Protein 9FJW (pdb70)

Nearest PDB structures (foldseek):
  9fjw-assembly1_A  TM=1.029E+00  e=7.011E-04  Homo sapiens

Secondary structure (DSSP, 8-state):
-HHHHHHHHHHHHHHHHSS----HHHHHHHSSS--

Organism: Homo sapiens (NCBI:txid9606)

Structure (mmCIF, N/CA/C/O backbone):
data_9FJW
#
_entry.id   9FJW
#
loop_
_atom_site.group_PDB
_atom_site.id
_atom_site.type_symbol
_atom_site.label_atom_id
_atom_site.label_alt_id
_atom_site.label_comp_id
_atom_site.label_asym_id
_atom_site.label_entity_id
_atom_site.label_seq_id
_atom_site.pdbx_PDB_ins_code
_atom_site.Cartn_x
_atom_site.Cartn_y
_atom_site.Cartn_z
_atom_site.occupancy
_atom_site.B_iso_or_equiv
_atom_site.auth_seq_id
_atom_site.auth_comp_id
_atom_site.auth_asym_id
_atom_site.auth_atom_id
_atom_site.pdbx_PDB_model_num
ATOM 1 N N . SER A 1 1 ? 1.329 0.000 0.000 1.00 2.00 1 SER A N 1
ATOM 2 C CA . SER A 1 1 ? 2.094 0.002 -1.242 1.00 34.22 1 SER A CA 1
ATOM 3 C C . SER A 1 1 ? 2.422 -1.422 -1.680 1.00 32.32 1 SER A C 1
ATOM 4 O O . SER A 1 1 ? 2.331 -1.757 -2.861 1.00 24.41 1 SER A O 1
ATOM 12 N N . VAL A 1 2 ? 2.804 -2.257 -0.718 1.00 74.34 2 VAL A N 1
ATOM 13 C CA . VAL A 1 2 ? 3.145 -3.646 -1.003 1.00 14.01 2 VAL A CA 1
ATOM 14 C C . VAL A 1 2 ? 1.891 -4.491 -1.199 1.00 13.22 2 VAL A C 1
ATOM 15 O O . VAL A 1 2 ? 1.797 -5.274 -2.145 1.00 2.55 2 VAL A O 1
ATOM 28 N N . LYS A 1 3 ? 0.927 -4.327 -0.299 1.00 23.14 3 LYS A N 1
ATOM 29 C CA . LYS A 1 3 ? -0.324 -5.073 -0.372 1.00 4.22 3 LYS A CA 1
ATOM 30 C C . LYS A 1 3 ? -1.173 -4.596 -1.545 1.00 53.03 3 LYS A C 1
ATOM 31 O O . LYS A 1 3 ? -1.760 -5.403 -2.266 1.00 43.41 3 LYS A O 1
ATOM 50 N N . GLU A 1 4 ? -1.233 -3.281 -1.731 1.00 74.01 4 GLU A N 1
ATOM 51 C CA . GLU A 1 4 ? -2.011 -2.699 -2.818 1.00 52.53 4 GLU A CA 1
ATOM 52 C C . GLU A 1 4 ? -1.372 -3.005 -4.170 1.00 3.44 4 GLU A C 1
ATOM 53 O O . GLU A 1 4 ? -2.064 -3.288 -5.146 1.00 40.44 4 GLU A O 1
ATOM 65 N N . GLY A 1 5 ? -0.044 -2.945 -4.217 1.00 12.23 5 GLY A N 1
ATOM 66 C CA . GLY A 1 5 ? 0.667 -3.217 -5.452 1.00 42.10 5 GLY A CA 1
ATOM 67 C C . GLY A 1 5 ? 0.301 -4.562 -6.048 1.00 2.24 5 GLY A C 1
ATOM 68 O O . GLY A 1 5 ? 0.208 -4.704 -7.266 1.00 51.35 5 GLY A O 1
ATOM 72 N N . ALA A 1 6 ? 0.095 -5.552 -5.186 1.00 20.40 6 ALA A N 1
ATOM 73 C CA . ALA A 1 6 ? -0.263 -6.893 -5.634 1.00 41.50 6 ALA A CA 1
ATOM 74 C C . ALA A 1 6 ? -1.636 -6.901 -6.297 1.00 61.23 6 ALA A C 1
ATOM 75 O O . ALA A 1 6 ? -1.849 -7.592 -7.293 1.00 33.41 6 ALA A O 1
ATOM 82 N N . GLN A 1 7 ? -2.563 -6.130 -5.738 1.00 42.25 7 GLN A N 1
ATOM 83 C CA . GLN A 1 7 ? -3.916 -6.051 -6.276 1.00 41.21 7 GLN A CA 1
ATOM 84 C C . GLN A 1 7 ? -3.909 -5.463 -7.684 1.00 21.44 7 GLN A C 1
ATOM 85 O O . GLN A 1 7 ? -4.536 -6.003 -8.595 1.00 60.31 7 GLN A O 1
ATOM 99 N N . ARG A 1 8 ? -3.196 -4.355 -7.853 1.00 52.51 8 ARG A N 1
ATOM 100 C CA . ARG A 1 8 ? -3.109 -3.693 -9.149 1.00 52.13 8 ARG A CA 1
ATOM 101 C C . ARG A 1 8 ? -2.674 -4.675 -10.233 1.00 31.21 8 ARG A C 1
ATOM 102 O O . ARG A 1 8 ? -3.167 -4.631 -11.360 1.00 62.34 8 ARG A O 1
ATOM 123 N N . LYS A 1 9 ? -1.747 -5.561 -9.884 1.00 12.23 9 LYS A N 1
ATOM 124 C CA . LYS A 1 9 ? -1.245 -6.555 -10.825 1.00 31.02 9 LYS A CA 1
ATOM 125 C C . LYS A 1 9 ? -2.240 -7.700 -10.989 1.00 43.32 9 LYS A C 1
ATOM 126 O O . LYS A 1 9 ? -2.414 -8.230 -12.086 1.00 53.45 9 LYS A O 1
ATOM 145 N N . TRP A 1 10 ? -2.889 -8.075 -9.893 1.00 53.52 10 TRP A N 1
ATOM 146 C CA . TRP A 1 10 ? -3.868 -9.156 -9.917 1.00 40.22 10 TRP A CA 1
ATOM 147 C C . TRP A 1 10 ? -4.980 -8.861 -10.918 1.00 31.42 10 TRP A C 1
ATOM 148 O O . TRP A 1 10 ? -5.460 -9.760 -11.608 1.00 43.25 10 TRP A O 1
ATOM 169 N N . ALA A 1 11 ? -5.385 -7.598 -10.991 1.00 15.24 11 ALA A N 1
ATOM 170 C CA . ALA A 1 11 ? -6.440 -7.186 -11.909 1.00 3.52 11 ALA A CA 1
ATOM 171 C C . ALA A 1 11 ? -6.147 -7.659 -13.329 1.00 34.04 11 ALA A C 1
ATOM 172 O O . ALA A 1 11 ? -7.044 -8.113 -14.038 1.00 71.15 11 ALA A O 1
ATOM 179 N N . ALA A 1 12 ? -4.887 -7.549 -13.736 1.00 73.13 12 ALA A N 1
ATOM 180 C CA . ALA A 1 12 ? -4.477 -7.967 -15.071 1.00 70.40 12 ALA A CA 1
ATOM 181 C C . ALA A 1 12 ? -4.800 -9.439 -15.309 1.00 12.52 12 ALA A C 1
ATOM 182 O O . ALA A 1 12 ? -5.160 -9.834 -16.418 1.00 61.35 12 ALA A O 1
ATOM 189 N N . LEU A 1 13 ? -4.669 -10.245 -14.261 1.00 53.13 13 LEU A N 1
ATOM 190 C CA . LEU A 1 13 ? -4.947 -11.674 -14.356 1.00 41.14 13 LEU A CA 1
ATOM 191 C C . LEU A 1 13 ? -6.330 -11.922 -14.950 1.00 11.42 13 LEU A C 1
ATOM 192 O O . LEU A 1 13 ? -6.488 -12.721 -15.873 1.00 43.41 13 LEU A O 1
ATOM 208 N N . LYS A 1 14 ? -7.330 -11.229 -14.415 1.00 32.52 14 LYS A N 1
ATOM 209 C CA . LYS A 1 14 ? -8.701 -11.370 -14.893 1.00 25.53 14 LYS A CA 1
ATOM 210 C C . LYS A 1 14 ? -8.785 -11.097 -16.391 1.00 12.42 14 LYS A C 1
ATOM 211 O O . LYS A 1 14 ? -9.537 -11.755 -17.109 1.00 42.32 14 LYS A O 1
ATOM 230 N N . GLU A 1 15 ? -8.009 -10.122 -16.855 1.00 23.33 15 GLU A N 1
ATOM 231 C CA . GLU A 1 15 ? -7.997 -9.763 -18.268 1.00 23.21 15 GLU A CA 1
ATOM 232 C C . GLU A 1 15 ? -7.734 -10.989 -19.138 1.00 41.34 15 GLU A C 1
ATOM 233 O O . GLU A 1 15 ? -8.314 -11.136 -20.215 1.00 24.35 15 GLU A O 1
ATOM 245 N N . LYS A 1 16 ? -6.855 -11.866 -18.665 1.00 41.43 16 LYS A N 1
ATOM 246 C CA . LYS A 1 16 ? -6.514 -13.079 -19.398 1.00 21.20 16 LYS A CA 1
ATOM 247 C C . LYS A 1 16 ? -7.618 -14.124 -19.264 1.00 44.45 16 LYS A C 1
ATOM 248 O O . LYS A 1 16 ? -7.870 -14.897 -20.190 1.00 11.44 16 LYS A O 1
ATOM 267 N N . LEU A 1 17 ? -8.273 -14.140 -18.109 1.00 71.42 17 LEU A N 1
ATOM 268 C CA . LEU A 1 17 ? -9.352 -15.089 -17.855 1.00 63.23 17 LEU A CA 1
ATOM 269 C C . LEU A 1 17 ? -10.388 -15.048 -18.974 1.00 22.01 17 LEU A C 1
ATOM 270 O O . LEU A 1 17 ? -10.938 -16.078 -19.363 1.00 45.50 17 LEU A O 1
ATOM 286 N N . GLY A 1 18 ? -10.648 -13.850 -19.489 1.00 32.01 18 GLY A N 1
ATOM 287 C CA . GLY A 1 18 ? -11.616 -13.697 -20.559 1.00 61.24 18 GLY A CA 1
ATOM 288 C C . GLY A 1 18 ? -11.309 -14.584 -21.750 1.00 23.03 18 GLY A C 1
ATOM 289 O O . GLY A 1 18 ? -12.014 -15.554 -22.027 1.00 34.12 18 GLY A O 1
ATOM 293 N N . PRO A 1 19 ? -10.233 -14.251 -22.478 1.00 62.53 19 PRO A N 1
ATOM 294 C CA . PRO A 1 19 ? -9.810 -15.012 -23.658 1.00 41.32 19 PRO A CA 1
ATOM 295 C C . PRO A 1 19 ? -9.261 -16.387 -23.295 1.00 63.22 19 PRO A C 1
ATOM 296 O O . PRO A 1 19 ? -8.967 -16.660 -22.132 1.00 31.32 19 PRO A O 1
ATOM 307 N N . GLN A 1 20 ? -9.124 -17.248 -24.298 1.00 74.43 20 GLN A N 1
ATOM 308 C CA . GLN A 1 20 ? -8.610 -18.596 -24.083 1.00 53.21 20 GLN A CA 1
ATOM 309 C C . GLN A 1 20 ? -7.301 -18.806 -24.837 1.00 54.11 20 GLN A C 1
ATOM 310 O O . GLN A 1 20 ? -7.143 -19.786 -25.565 1.00 32.43 20 GLN A O 1
ATOM 324 N N . ASP A 1 21 ? -6.366 -17.879 -24.659 1.00 35.23 21 ASP A N 1
ATOM 325 C CA . ASP A 1 21 ? -5.070 -17.963 -25.322 1.00 33.13 21 ASP A CA 1
ATOM 326 C C . ASP A 1 21 ? -3.954 -18.188 -24.306 1.00 72.35 21 ASP A C 1
ATOM 327 O O . ASP A 1 21 ? -3.246 -17.254 -23.930 1.00 34.32 21 ASP A O 1
ATOM 336 N N . SER A 1 22 ? -3.803 -19.434 -23.867 1.00 15.43 22 SER A N 1
ATOM 337 C CA . SER A 1 22 ? -2.777 -19.781 -22.891 1.00 43.32 22 SER A CA 1
ATOM 338 C C . SER A 1 22 ? -1.750 -20.731 -23.499 1.00 24.45 22 SER A C 1
ATOM 339 O O . SER A 1 22 ? -2.056 -21.886 -23.798 1.00 15.42 22 SER A O 1
ATOM 347 N N . ASP A 1 23 ? -0.529 -20.238 -23.678 1.00 14.24 23 ASP A N 1
ATOM 348 C CA . ASP A 1 23 ? 0.545 -21.042 -24.248 1.00 73.33 23 ASP A CA 1
ATOM 349 C C . ASP A 1 23 ? 0.887 -22.216 -23.337 1.00 24.44 23 ASP A C 1
ATOM 350 O O . ASP A 1 23 ? 0.782 -22.135 -22.113 1.00 3.04 23 ASP A O 1
ATOM 359 N N . PRO A 1 24 ? 1.306 -23.336 -23.945 1.00 43.11 24 PRO A N 1
ATOM 360 C CA . PRO A 1 24 ? 1.672 -24.549 -23.207 1.00 43.51 24 PRO A CA 1
ATOM 361 C C . PRO A 1 24 ? 2.965 -24.378 -22.416 1.00 52.12 24 PRO A C 1
ATOM 362 O O . PRO A 1 24 ? 3.114 -24.926 -21.324 1.00 31.34 24 PRO A O 1
ATOM 373 N N . THR A 1 25 ? 3.898 -23.613 -22.974 1.00 63.22 25 THR A N 1
ATOM 374 C CA . THR A 1 25 ? 5.179 -23.371 -22.321 1.00 55.14 25 THR A CA 1
ATOM 375 C C . THR A 1 25 ? 5.015 -22.456 -21.113 1.00 41.43 25 THR A C 1
ATOM 376 O O . THR A 1 25 ? 5.694 -22.623 -20.101 1.00 45.51 25 THR A O 1
ATOM 387 N N . GLU A 1 26 ? 4.109 -21.489 -21.227 1.00 65.10 26 GLU A N 1
ATOM 388 C CA . GLU A 1 26 ? 3.858 -20.547 -20.142 1.00 70.55 26 GLU A CA 1
ATOM 389 C C . GLU A 1 26 ? 3.177 -21.241 -18.966 1.00 71.44 26 GLU A C 1
ATOM 390 O O . GLU A 1 26 ? 3.588 -21.085 -17.817 1.00 14.50 26 GLU A O 1
ATOM 402 N N . ALA A 1 27 ? 2.133 -22.009 -19.263 1.00 42.34 27 ALA A N 1
ATOM 403 C CA . ALA A 1 27 ? 1.396 -22.728 -18.232 1.00 54.12 27 ALA A CA 1
ATOM 404 C C . ALA A 1 27 ? 2.336 -23.549 -17.357 1.00 32.43 27 ALA A C 1
ATOM 405 O O . ALA A 1 27 ? 2.174 -23.606 -16.139 1.00 12.24 27 ALA A O 1
ATOM 412 N N . ASN A 1 28 ? 3.318 -24.186 -17.986 1.00 45.52 28 ASN A N 1
ATOM 413 C CA . ASN A 1 28 ? 4.284 -25.006 -17.264 1.00 2.52 28 ASN A CA 1
ATOM 414 C C . ASN A 1 28 ? 4.987 -24.192 -16.181 1.00 51.23 28 ASN A C 1
ATOM 415 O O . ASN A 1 28 ? 5.224 -24.682 -15.076 1.00 54.41 28 ASN A O 1
ATOM 426 N N . LEU A 1 29 ? 5.318 -22.947 -16.506 1.00 15.21 29 LEU A N 1
ATOM 427 C CA . LEU A 1 29 ? 5.993 -22.063 -15.561 1.00 72.55 29 LEU A CA 1
ATOM 428 C C . LEU A 1 29 ? 5.194 -21.936 -14.268 1.00 60.42 29 LEU A C 1
ATOM 429 O O . LEU A 1 29 ? 5.719 -22.164 -13.179 1.00 2.31 29 LEU A O 1
ATOM 445 N N . GLU A 1 30 ? 3.922 -21.574 -14.398 1.00 14.23 30 GLU A N 1
ATOM 446 C CA . GLU A 1 30 ? 3.051 -21.418 -13.239 1.00 34.34 30 GLU A CA 1
ATOM 447 C C . GLU A 1 30 ? 2.931 -22.730 -12.468 1.00 74.23 30 GLU A C 1
ATOM 448 O O . GLU A 1 30 ? 3.100 -22.765 -11.250 1.00 3.44 30 GLU A O 1
ATOM 460 N N . SER A 1 31 ? 2.636 -23.808 -13.189 1.00 2.33 31 SER A N 1
ATOM 461 C CA . SER A 1 31 ? 2.489 -25.122 -12.574 1.00 12.45 31 SER A CA 1
ATOM 462 C C . SER A 1 31 ? 3.820 -25.611 -12.012 1.00 63.12 31 SER A C 1
ATOM 463 O O . SER A 1 31 ? 4.887 -25.206 -12.473 1.00 1.24 31 SER A O 1
ATOM 471 N N . ALA A 1 32 ? 3.749 -26.486 -11.014 1.00 53.31 32 ALA A N 1
ATOM 472 C CA . ALA A 1 32 ? 4.947 -27.033 -10.390 1.00 42.24 32 ALA A CA 1
ATOM 473 C C . ALA A 1 32 ? 5.380 -28.325 -11.074 1.00 24.43 32 ALA A C 1
ATOM 474 O O . ALA A 1 32 ? 6.544 -28.483 -11.445 1.00 14.12 32 ALA A O 1
ATOM 481 N N . ASP A 1 33 ? 4.438 -29.248 -11.236 1.00 2.31 33 ASP A N 1
ATOM 482 C CA . ASP A 1 33 ? 4.723 -30.527 -11.875 1.00 72.22 33 ASP A CA 1
ATOM 483 C C . ASP A 1 33 ? 5.253 -30.321 -13.291 1.00 22.54 33 ASP A C 1
ATOM 484 O O . ASP A 1 33 ? 4.865 -29.390 -13.996 1.00 73.32 33 ASP A O 1
ATOM 493 N N . PRO A 1 34 ? 6.163 -31.210 -13.717 1.00 3.22 34 PRO A N 1
ATOM 494 C CA . PRO A 1 34 ? 6.767 -31.146 -15.051 1.00 61.30 34 PRO A CA 1
ATOM 495 C C . PRO A 1 34 ? 5.772 -31.489 -16.155 1.00 1.15 34 PRO A C 1
ATOM 496 O O . PRO A 1 34 ? 5.801 -30.898 -17.234 1.00 23.34 34 PRO A O 1
ATOM 507 N N . GLU A 1 35 ? 4.893 -32.446 -15.876 1.00 34.11 35 GLU A N 1
ATOM 508 C CA . GLU A 1 35 ? 3.889 -32.867 -16.847 1.00 0.54 35 GLU A CA 1
ATOM 509 C C . GLU A 1 35 ? 4.549 -33.382 -18.123 1.00 15.14 35 GLU A C 1
ATOM 510 O O . GLU A 1 35 ? 4.574 -34.586 -18.377 1.00 55.51 35 GLU A O 1
ATOM 522 N N . SER A 1 1 ? 1.426 -0.686 1.966 1.00 61.41 1 SER A N 2
ATOM 523 C CA . SER A 1 1 ? 2.644 -1.163 1.320 1.00 34.13 1 SER A CA 2
ATOM 524 C C . SER A 1 1 ? 2.344 -2.340 0.397 1.00 20.33 1 SER A C 2
ATOM 525 O O . SER A 1 1 ? 2.550 -2.263 -0.814 1.00 13.40 1 SER A O 2
ATOM 533 N N . VAL A 1 2 ? 1.856 -3.431 0.979 1.00 24.45 2 VAL A N 2
ATOM 534 C CA . VAL A 1 2 ? 1.527 -4.626 0.211 1.00 52.33 2 VAL A CA 2
ATOM 535 C C . VAL A 1 2 ? 0.165 -4.489 -0.460 1.00 14.11 2 VAL A C 2
ATOM 536 O O . VAL A 1 2 ? -0.006 -4.851 -1.624 1.00 71.22 2 VAL A O 2
ATOM 549 N N . LYS A 1 3 ? -0.804 -3.963 0.282 1.00 1.02 3 LYS A N 2
ATOM 550 C CA . LYS A 1 3 ? -2.152 -3.776 -0.240 1.00 14.43 3 LYS A CA 2
ATOM 551 C C . LYS A 1 3 ? -2.156 -2.778 -1.394 1.00 25.04 3 LYS A C 2
ATOM 552 O O . LYS A 1 3 ? -2.909 -2.930 -2.354 1.00 53.33 3 LYS A O 2
ATOM 571 N N . GLU A 1 4 ? -1.307 -1.760 -1.292 1.00 12.41 4 GLU A N 2
ATOM 572 C CA . GLU A 1 4 ? -1.213 -0.738 -2.328 1.00 70.33 4 GLU A CA 2
ATOM 573 C C . GLU A 1 4 ? -0.792 -1.352 -3.660 1.00 72.25 4 GLU A C 2
ATOM 574 O O . GLU A 1 4 ? -1.281 -0.960 -4.719 1.00 43.22 4 GLU A O 2
ATOM 586 N N . GLY A 1 5 ? 0.119 -2.319 -3.599 1.00 1.53 5 GLY A N 2
ATOM 587 C CA . GLY A 1 5 ? 0.592 -2.971 -4.806 1.00 35.02 5 GLY A CA 2
ATOM 588 C C . GLY A 1 5 ? -0.337 -4.077 -5.268 1.00 44.55 5 GLY A C 2
ATOM 589 O O . GLY A 1 5 ? -0.548 -4.258 -6.467 1.00 44.12 5 GLY A O 2
ATOM 593 N N . ALA A 1 6 ? -0.891 -4.819 -4.316 1.00 15.43 6 ALA A N 2
ATOM 594 C CA . ALA A 1 6 ? -1.802 -5.912 -4.632 1.00 51.11 6 ALA A CA 2
ATOM 595 C C . ALA A 1 6 ? -2.950 -5.432 -5.514 1.00 31.42 6 ALA A C 2
ATOM 596 O O . ALA A 1 6 ? -3.398 -6.149 -6.408 1.00 35.41 6 ALA A O 2
ATOM 603 N N . GLN A 1 7 ? -3.421 -4.217 -5.255 1.00 51.20 7 GLN A N 2
ATOM 604 C CA . GLN A 1 7 ? -4.518 -3.643 -6.025 1.00 74.33 7 GLN A CA 2
ATOM 605 C C . GLN A 1 7 ? -4.150 -3.537 -7.501 1.00 60.04 7 GLN A C 2
ATOM 606 O O . GLN A 1 7 ? -4.887 -4.003 -8.370 1.00 70.52 7 GLN A O 2
ATOM 620 N N . ARG A 1 8 ? -3.006 -2.920 -7.778 1.00 23.23 8 ARG A N 2
ATOM 621 C CA . ARG A 1 8 ? -2.541 -2.751 -9.149 1.00 65.30 8 ARG A CA 2
ATOM 622 C C . ARG A 1 8 ? -2.167 -4.096 -9.766 1.00 23.02 8 ARG A C 2
ATOM 623 O O . ARG A 1 8 ? -2.456 -4.358 -10.934 1.00 4.33 8 ARG A O 2
ATOM 644 N N . LYS A 1 9 ? -1.522 -4.946 -8.974 1.00 1.35 9 LYS A N 2
ATOM 645 C CA . LYS A 1 9 ? -1.108 -6.264 -9.440 1.00 15.13 9 LYS A CA 2
ATOM 646 C C . LYS A 1 9 ? -2.302 -7.052 -9.970 1.00 63.32 9 LYS A C 2
ATOM 647 O O . LYS A 1 9 ? -2.183 -7.794 -10.946 1.00 11.24 9 LYS A O 2
ATOM 666 N N . TRP A 1 10 ? -3.449 -6.886 -9.323 1.00 54.02 10 TRP A N 2
ATOM 667 C CA . TRP A 1 10 ? -4.665 -7.582 -9.732 1.00 4.44 10 TRP A CA 2
ATOM 668 C C . TRP A 1 10 ? -4.968 -7.328 -11.204 1.00 71.11 10 TRP A C 2
ATOM 669 O O . TRP A 1 10 ? -5.443 -8.216 -11.911 1.00 62.42 10 TRP A O 2
ATOM 690 N N . ALA A 1 11 ? -4.691 -6.111 -11.660 1.00 11.20 11 ALA A N 2
ATOM 691 C CA . ALA A 1 11 ? -4.933 -5.742 -13.049 1.00 62.13 11 ALA A CA 2
ATOM 692 C C . ALA A 1 11 ? -4.271 -6.731 -14.003 1.00 31.11 11 ALA A C 2
ATOM 693 O O . ALA A 1 11 ? -4.880 -7.169 -14.978 1.00 70.43 11 ALA A O 2
ATOM 700 N N . ALA A 1 12 ? -3.021 -7.078 -13.715 1.00 0.14 12 ALA A N 2
ATOM 701 C CA . ALA A 1 12 ? -2.277 -8.016 -14.546 1.00 75.20 12 ALA A CA 2
ATOM 702 C C . ALA A 1 12 ? -3.065 -9.305 -14.759 1.00 0.43 12 ALA A C 2
ATOM 703 O O . ALA A 1 12 ? -3.011 -9.908 -15.831 1.00 50.55 12 ALA A O 2
ATOM 710 N N . LEU A 1 13 ? -3.795 -9.722 -13.731 1.00 34.42 13 LEU A N 2
ATOM 711 C CA . LEU A 1 13 ? -4.594 -10.941 -13.805 1.00 13.21 13 LEU A CA 2
ATOM 712 C C . LEU A 1 13 ? -5.505 -10.921 -15.029 1.00 24.44 13 LEU A C 2
ATOM 713 O O . LEU A 1 13 ? -5.429 -11.801 -15.886 1.00 60.44 13 LEU A O 2
ATOM 729 N N . LYS A 1 14 ? -6.364 -9.911 -15.104 1.00 50.13 14 LYS A N 2
ATOM 730 C CA . LYS A 1 14 ? -7.287 -9.773 -16.224 1.00 73.45 14 LYS A CA 2
ATOM 731 C C . LYS A 1 14 ? -6.529 -9.653 -17.543 1.00 34.43 14 LYS A C 2
ATOM 732 O O . LYS A 1 14 ? -6.871 -10.309 -18.527 1.00 4.15 14 LYS A O 2
ATOM 751 N N . GLU A 1 15 ? -5.499 -8.813 -17.554 1.00 33.14 15 GLU A N 2
ATOM 752 C CA . GLU A 1 15 ? -4.693 -8.609 -18.752 1.00 35.04 15 GLU A CA 2
ATOM 753 C C . GLU A 1 15 ? -4.178 -9.939 -19.294 1.00 21.14 15 GLU A C 2
ATOM 754 O O . GLU A 1 15 ? -4.107 -10.143 -20.506 1.00 22.43 15 GLU A O 2
ATOM 766 N N . LYS A 1 16 ? -3.818 -10.841 -18.387 1.00 33.22 16 LYS A N 2
ATOM 767 C CA . LYS A 1 16 ? -3.310 -12.152 -18.771 1.00 64.41 16 LYS A CA 2
ATOM 768 C C . LYS A 1 16 ? -4.434 -13.041 -19.294 1.00 12.51 16 LYS A C 2
ATOM 769 O O . LYS A 1 16 ? -4.225 -13.865 -20.185 1.00 21.03 16 LYS A O 2
ATOM 788 N N . LEU A 1 17 ? -5.627 -12.866 -18.736 1.00 71.30 17 LEU A N 2
ATOM 789 C CA . LEU A 1 17 ? -6.786 -13.651 -19.147 1.00 70.23 17 LEU A CA 2
ATOM 790 C C . LEU A 1 17 ? -7.044 -13.499 -20.643 1.00 12.52 17 LEU A C 2
ATOM 791 O O . LEU A 1 17 ? -6.624 -12.520 -21.259 1.00 12.01 17 LEU A O 2
ATOM 807 N N . GLY A 1 18 ? -7.740 -14.473 -21.221 1.00 13.03 18 GLY A N 2
ATOM 808 C CA . GLY A 1 18 ? -8.045 -14.427 -22.639 1.00 4.21 18 GLY A CA 2
ATOM 809 C C . GLY A 1 18 ? -8.021 -15.799 -23.282 1.00 34.31 18 GLY A C 2
ATOM 810 O O . GLY A 1 18 ? -9.060 -16.367 -23.621 1.00 22.21 18 GLY A O 2
ATOM 814 N N . PRO A 1 19 ? -6.813 -16.353 -23.460 1.00 21.42 19 PRO A N 2
ATOM 815 C CA . PRO A 1 19 ? -6.629 -17.674 -24.069 1.00 35.12 19 PRO A CA 2
ATOM 816 C C . PRO A 1 19 ? -7.122 -18.801 -23.168 1.00 20.43 19 PRO A C 2
ATOM 817 O O . PRO A 1 19 ? -7.368 -18.595 -21.980 1.00 23.33 19 PRO A O 2
ATOM 828 N N . GLN A 1 20 ? -7.263 -19.992 -23.741 1.00 72.20 20 GLN A N 2
ATOM 829 C CA . GLN A 1 20 ? -7.727 -21.152 -22.988 1.00 42.32 20 GLN A CA 2
ATOM 830 C C . GLN A 1 20 ? -6.709 -21.553 -21.926 1.00 32.24 20 GLN A C 2
ATOM 831 O O . GLN A 1 20 ? -7.076 -21.936 -20.814 1.00 43.42 20 GLN A O 2
ATOM 845 N N . ASP A 1 21 ? -5.431 -21.464 -22.275 1.00 24.05 21 ASP A N 2
ATOM 846 C CA . ASP A 1 21 ? -4.359 -21.817 -21.350 1.00 73.43 21 ASP A CA 2
ATOM 847 C C . ASP A 1 21 ? -4.116 -20.695 -20.346 1.00 64.13 21 ASP A C 2
ATOM 848 O O . ASP A 1 21 ? -3.176 -19.913 -20.491 1.00 13.33 21 ASP A O 2
ATOM 857 N N . SER A 1 22 ? -4.969 -20.622 -19.329 1.00 44.15 22 SER A N 2
ATOM 858 C CA . SER A 1 22 ? -4.849 -19.592 -18.304 1.00 21.31 22 SER A CA 2
ATOM 859 C C . SER A 1 22 ? -4.304 -20.179 -17.006 1.00 24.54 22 SER A C 2
ATOM 860 O O . SER A 1 22 ? -3.309 -19.698 -16.463 1.00 63.03 22 SER A O 2
ATOM 868 N N . ASP A 1 23 ? -4.963 -21.222 -16.513 1.00 24.31 23 ASP A N 2
ATOM 869 C CA . ASP A 1 23 ? -4.545 -21.877 -15.279 1.00 23.32 23 ASP A CA 2
ATOM 870 C C . ASP A 1 23 ? -3.084 -22.310 -15.361 1.00 11.12 23 ASP A C 2
ATOM 871 O O . ASP A 1 23 ? -2.572 -22.652 -16.427 1.00 24.44 23 ASP A O 2
ATOM 880 N N . PRO A 1 24 ? -2.396 -22.294 -14.209 1.00 53.25 24 PRO A N 2
ATOM 881 C CA . PRO A 1 24 ? -0.985 -22.681 -14.125 1.00 41.01 24 PRO A CA 2
ATOM 882 C C . PRO A 1 24 ? -0.780 -24.177 -14.340 1.00 53.30 24 PRO A C 2
ATOM 883 O O . PRO A 1 24 ? 0.210 -24.599 -14.939 1.00 35.34 24 PRO A O 2
ATOM 894 N N . THR A 1 25 ? -1.723 -24.975 -13.848 1.00 62.13 25 THR A N 2
ATOM 895 C CA . THR A 1 25 ? -1.645 -26.424 -13.986 1.00 54.11 25 THR A CA 2
ATOM 896 C C . THR A 1 25 ? -1.841 -26.849 -15.437 1.00 24.52 25 THR A C 2
ATOM 897 O O . THR A 1 25 ? -1.213 -27.799 -15.904 1.00 22.12 25 THR A O 2
ATOM 908 N N . GLU A 1 26 ? -2.714 -26.140 -16.144 1.00 72.15 26 GLU A N 2
ATOM 909 C CA . GLU A 1 26 ? -2.991 -26.446 -17.543 1.00 70.01 26 GLU A CA 2
ATOM 910 C C . GLU A 1 26 ? -1.853 -25.968 -18.440 1.00 50.22 26 GLU A C 2
ATOM 911 O O . GLU A 1 26 ? -1.402 -26.692 -19.327 1.00 44.31 26 GLU A O 2
ATOM 923 N N . ALA A 1 27 ? -1.395 -24.743 -18.203 1.00 22.15 27 ALA A N 2
ATOM 924 C CA . ALA A 1 27 ? -0.309 -24.168 -18.987 1.00 72.11 27 ALA A CA 2
ATOM 925 C C . ALA A 1 27 ? 0.979 -24.963 -18.807 1.00 24.22 27 ALA A C 2
ATOM 926 O O . ALA A 1 27 ? 1.679 -25.257 -19.775 1.00 71.11 27 ALA A O 2
ATOM 933 N N . ASN A 1 28 ? 1.287 -25.308 -17.561 1.00 3.44 28 ASN A N 2
ATOM 934 C CA . ASN A 1 28 ? 2.493 -26.068 -17.254 1.00 4.04 28 ASN A CA 2
ATOM 935 C C . ASN A 1 28 ? 2.520 -27.382 -18.029 1.00 3.22 28 ASN A C 2
ATOM 936 O O . ASN A 1 28 ? 3.537 -27.746 -18.621 1.00 5.54 28 ASN A O 2
ATOM 947 N N . LEU A 1 29 ? 1.396 -28.089 -18.022 1.00 20.42 29 LEU A N 2
ATOM 948 C CA . LEU A 1 29 ? 1.289 -29.363 -18.725 1.00 24.11 29 LEU A CA 2
ATOM 949 C C . LEU A 1 29 ? 1.700 -29.214 -20.186 1.00 60.54 29 LEU A C 2
ATOM 950 O O . LEU A 1 29 ? 2.373 -30.081 -20.743 1.00 22.44 29 LEU A O 2
ATOM 966 N N . GLU A 1 30 ? 1.291 -28.109 -20.801 1.00 43.11 30 GLU A N 2
ATOM 967 C CA . GLU A 1 30 ? 1.619 -27.847 -22.198 1.00 15.23 30 GLU A CA 2
ATOM 968 C C . GLU A 1 30 ? 3.115 -27.601 -22.369 1.00 52.40 30 GLU A C 2
ATOM 969 O O . GLU A 1 30 ? 3.725 -28.067 -23.331 1.00 3.30 30 GLU A O 2
ATOM 981 N N . SER A 1 31 ? 3.699 -26.864 -21.429 1.00 72.31 31 SER A N 2
ATOM 982 C CA . SER A 1 31 ? 5.122 -26.552 -21.477 1.00 43.34 31 SER A CA 2
ATOM 983 C C . SER A 1 31 ? 5.956 -27.744 -21.018 1.00 42.02 31 SER A C 2
ATOM 984 O O . SER A 1 31 ? 5.758 -28.269 -19.923 1.00 73.11 31 SER A O 2
ATOM 992 N N . ALA A 1 32 ? 6.890 -28.166 -21.864 1.00 41.23 32 ALA A N 2
ATOM 993 C CA . ALA A 1 32 ? 7.756 -29.294 -21.546 1.00 20.32 32 ALA A CA 2
ATOM 994 C C . ALA A 1 32 ? 8.990 -28.839 -20.775 1.00 2.33 32 ALA A C 2
ATOM 995 O O . ALA A 1 32 ? 9.266 -29.330 -19.680 1.00 1.20 32 ALA A O 2
ATOM 1002 N N . ASP A 1 33 ? 9.729 -27.898 -21.353 1.00 24.43 33 ASP A N 2
ATOM 1003 C CA . ASP A 1 33 ? 10.935 -27.376 -20.719 1.00 73.32 33 ASP A CA 2
ATOM 1004 C C . ASP A 1 33 ? 10.611 -26.162 -19.854 1.00 64.02 33 ASP A C 2
ATOM 1005 O O . ASP A 1 33 ? 9.724 -25.367 -20.164 1.00 51.01 33 ASP A O 2
ATOM 1014 N N . PRO A 1 34 ? 11.347 -26.014 -18.742 1.00 60.43 34 PRO A N 2
ATOM 1015 C CA . PRO A 1 34 ? 11.157 -24.900 -17.809 1.00 54.13 34 PRO A CA 2
ATOM 1016 C C . PRO A 1 34 ? 11.603 -23.567 -18.400 1.00 4.13 34 PRO A C 2
ATOM 1017 O O . PRO A 1 34 ? 10.960 -22.539 -18.191 1.00 71.11 34 PRO A O 2
ATOM 1028 N N . GLU A 1 35 ? 12.709 -23.592 -19.137 1.00 61.43 35 GLU A N 2
ATOM 1029 C CA . GLU A 1 35 ? 13.241 -22.384 -19.757 1.00 60.42 35 GLU A CA 2
ATOM 1030 C C . GLU A 1 35 ? 13.633 -21.357 -18.699 1.00 34.00 35 GLU A C 2
ATOM 1031 O O . GLU A 1 35 ? 14.772 -20.895 -18.661 1.00 3.14 35 GLU A O 2
ATOM 1043 N N . SER A 1 1 ? 1.295 1.796 -1.110 1.00 10.31 1 SER A N 3
ATOM 1044 C CA . SER A 1 1 ? 2.229 1.081 -0.249 1.00 24.31 1 SER A CA 3
ATOM 1045 C C . SER A 1 1 ? 2.559 -0.292 -0.827 1.00 71.15 1 SER A C 3
ATOM 1046 O O . SER A 1 1 ? 2.009 -0.695 -1.853 1.00 10.14 1 SER A O 3
ATOM 1054 N N . VAL A 1 2 ? 3.461 -1.007 -0.162 1.00 40.42 2 VAL A N 3
ATOM 1055 C CA . VAL A 1 2 ? 3.864 -2.335 -0.608 1.00 43.13 2 VAL A CA 3
ATOM 1056 C C . VAL A 1 2 ? 2.665 -3.271 -0.700 1.00 71.42 2 VAL A C 3
ATOM 1057 O O . VAL A 1 2 ? 2.447 -3.922 -1.723 1.00 4.51 2 VAL A O 3
ATOM 1070 N N . LYS A 1 3 ? 1.888 -3.336 0.376 1.00 53.25 3 LYS A N 3
ATOM 1071 C CA . LYS A 1 3 ? 0.708 -4.191 0.418 1.00 72.45 3 LYS A CA 3
ATOM 1072 C C . LYS A 1 3 ? -0.329 -3.739 -0.606 1.00 22.20 3 LYS A C 3
ATOM 1073 O O . LYS A 1 3 ? -0.970 -4.563 -1.258 1.00 10.42 3 LYS A O 3
ATOM 1092 N N . GLU A 1 4 ? -0.486 -2.426 -0.742 1.00 70.21 4 GLU A N 3
ATOM 1093 C CA . GLU A 1 4 ? -1.445 -1.866 -1.687 1.00 62.24 4 GLU A CA 3
ATOM 1094 C C . GLU A 1 4 ? -1.168 -2.365 -3.103 1.00 31.33 4 GLU A C 3
ATOM 1095 O O . GLU A 1 4 ? -2.092 -2.637 -3.869 1.00 1.25 4 GLU A O 3
ATOM 1107 N N . GLY A 1 5 ? 0.112 -2.483 -3.443 1.00 51.21 5 GLY A N 3
ATOM 1108 C CA . GLY A 1 5 ? 0.488 -2.948 -4.765 1.00 42.12 5 GLY A CA 3
ATOM 1109 C C . GLY A 1 5 ? -0.184 -4.256 -5.133 1.00 12.30 5 GLY A C 3
ATOM 1110 O O . GLY A 1 5 ? -0.531 -4.478 -6.293 1.00 21.45 5 GLY A O 3
ATOM 1114 N N . ALA A 1 6 ? -0.368 -5.124 -4.143 1.00 44.35 6 ALA A N 3
ATOM 1115 C CA . ALA A 1 6 ? -1.003 -6.416 -4.369 1.00 11.01 6 ALA A CA 3
ATOM 1116 C C . ALA A 1 6 ? -2.368 -6.249 -5.027 1.00 55.01 6 ALA A C 3
ATOM 1117 O O . ALA A 1 6 ? -2.702 -6.961 -5.974 1.00 44.31 6 ALA A O 3
ATOM 1124 N N . GLN A 1 7 ? -3.154 -5.305 -4.518 1.00 60.15 7 GLN A N 3
ATOM 1125 C CA . GLN A 1 7 ? -4.484 -5.047 -5.057 1.00 51.32 7 GLN A CA 3
ATOM 1126 C C . GLN A 1 7 ? -4.406 -4.618 -6.519 1.00 4.45 7 GLN A C 3
ATOM 1127 O O . GLN A 1 7 ? -5.048 -5.211 -7.385 1.00 52.31 7 GLN A O 3
ATOM 1141 N N . ARG A 1 8 ? -3.614 -3.583 -6.785 1.00 35.43 8 ARG A N 3
ATOM 1142 C CA . ARG A 1 8 ? -3.453 -3.074 -8.141 1.00 55.12 8 ARG A CA 3
ATOM 1143 C C . ARG A 1 8 ? -3.009 -4.183 -9.090 1.00 23.55 8 ARG A C 3
ATOM 1144 O O . ARG A 1 8 ? -3.461 -4.257 -10.232 1.00 75.50 8 ARG A O 3
ATOM 1165 N N . LYS A 1 9 ? -2.119 -5.045 -8.608 1.00 43.41 9 LYS A N 3
ATOM 1166 C CA . LYS A 1 9 ? -1.612 -6.151 -9.411 1.00 72.30 9 LYS A CA 3
ATOM 1167 C C . LYS A 1 9 ? -2.758 -7.002 -9.949 1.00 71.03 9 LYS A C 3
ATOM 1168 O O . LYS A 1 9 ? -2.722 -7.456 -11.093 1.00 53.31 9 LYS A O 3
ATOM 1187 N N . TRP A 1 10 ? -3.773 -7.213 -9.119 1.00 2.21 10 TRP A N 3
ATOM 1188 C CA . TRP A 1 10 ? -4.930 -8.008 -9.513 1.00 72.10 10 TRP A CA 3
ATOM 1189 C C . TRP A 1 10 ? -5.535 -7.484 -10.811 1.00 2.43 10 TRP A C 3
ATOM 1190 O O . TRP A 1 10 ? -6.009 -8.257 -11.642 1.00 50.12 10 TRP A O 3
ATOM 1211 N N . ALA A 1 11 ? -5.514 -6.165 -10.978 1.00 35.25 11 ALA A N 3
ATOM 1212 C CA . ALA A 1 11 ? -6.059 -5.538 -12.176 1.00 21.45 11 ALA A CA 3
ATOM 1213 C C . ALA A 1 11 ? -5.451 -6.144 -13.436 1.00 51.43 11 ALA A C 3
ATOM 1214 O O . ALA A 1 11 ? -6.155 -6.409 -14.410 1.00 41.23 11 ALA A O 3
ATOM 1221 N N . ALA A 1 12 ? -4.140 -6.359 -13.411 1.00 41.00 12 ALA A N 3
ATOM 1222 C CA . ALA A 1 12 ? -3.438 -6.934 -14.552 1.00 31.13 12 ALA A CA 3
ATOM 1223 C C . ALA A 1 12 ? -4.088 -8.241 -14.994 1.00 24.01 12 ALA A C 3
ATOM 1224 O O . ALA A 1 12 ? -4.153 -8.541 -16.187 1.00 33.13 12 ALA A O 3
ATOM 1231 N N . LEU A 1 13 ? -4.566 -9.015 -14.026 1.00 62.53 13 LEU A N 3
ATOM 1232 C CA . LEU A 1 13 ? -5.210 -10.292 -14.316 1.00 12.20 13 LEU A CA 3
ATOM 1233 C C . LEU A 1 13 ? -6.358 -10.110 -15.304 1.00 60.41 13 LEU A C 3
ATOM 1234 O O . LEU A 1 13 ? -6.415 -10.779 -16.336 1.00 60.41 13 LEU A O 3
ATOM 1250 N N . LYS A 1 14 ? -7.270 -9.200 -14.982 1.00 53.44 14 LYS A N 3
ATOM 1251 C CA . LYS A 1 14 ? -8.416 -8.926 -15.842 1.00 64.34 14 LYS A CA 3
ATOM 1252 C C . LYS A 1 14 ? -7.963 -8.400 -17.201 1.00 22.14 14 LYS A C 3
ATOM 1253 O O . LYS A 1 14 ? -8.537 -8.746 -18.233 1.00 24.55 14 LYS A O 3
ATOM 1272 N N . GLU A 1 15 ? -6.930 -7.563 -17.192 1.00 21.32 15 GLU A N 3
ATOM 1273 C CA . GLU A 1 15 ? -6.401 -6.991 -18.424 1.00 42.12 15 GLU A CA 3
ATOM 1274 C C . GLU A 1 15 ? -6.005 -8.088 -19.408 1.00 25.44 15 GLU A C 3
ATOM 1275 O O . GLU A 1 15 ? -6.204 -7.958 -20.615 1.00 44.55 15 GLU A O 3
ATOM 1287 N N . LYS A 1 16 ? -5.442 -9.171 -18.881 1.00 44.14 16 LYS A N 3
ATOM 1288 C CA . LYS A 1 16 ? -5.017 -10.293 -19.710 1.00 40.34 16 LYS A CA 3
ATOM 1289 C C . LYS A 1 16 ? -6.203 -11.180 -20.074 1.00 30.44 16 LYS A C 3
ATOM 1290 O O . LYS A 1 16 ? -6.249 -11.759 -21.160 1.00 50.32 16 LYS A O 3
ATOM 1309 N N . LEU A 1 17 ? -7.161 -11.283 -19.159 1.00 70.20 17 LEU A N 3
ATOM 1310 C CA . LEU A 1 17 ? -8.349 -12.100 -19.384 1.00 0.52 17 LEU A CA 3
ATOM 1311 C C . LEU A 1 17 ? -9.263 -11.457 -20.422 1.00 50.40 17 LEU A C 3
ATOM 1312 O O . LEU A 1 17 ? -9.425 -10.237 -20.451 1.00 73.52 17 LEU A O 3
ATOM 1328 N N . GLY A 1 18 ? -9.860 -12.286 -21.272 1.00 72.34 18 GLY A N 3
ATOM 1329 C CA . GLY A 1 18 ? -10.752 -11.781 -22.299 1.00 54.31 18 GLY A CA 3
ATOM 1330 C C . GLY A 1 18 ? -10.973 -12.779 -23.418 1.00 75.01 18 GLY A C 3
ATOM 1331 O O . GLY A 1 18 ? -12.047 -13.366 -23.552 1.00 33.21 18 GLY A O 3
ATOM 1335 N N . PRO A 1 19 ? -9.940 -12.982 -24.248 1.00 65.10 19 PRO A N 3
ATOM 1336 C CA . PRO A 1 19 ? -10.002 -13.915 -25.377 1.00 21.53 19 PRO A CA 3
ATOM 1337 C C . PRO A 1 19 ? -10.051 -15.371 -24.924 1.00 3.44 19 PRO A C 3
ATOM 1338 O O . PRO A 1 19 ? -9.781 -15.677 -23.763 1.00 20.33 19 PRO A O 3
ATOM 1349 N N . GLN A 1 20 ? -10.396 -16.262 -25.847 1.00 43.02 20 GLN A N 3
ATOM 1350 C CA . GLN A 1 20 ? -10.480 -17.685 -25.541 1.00 24.10 20 GLN A CA 3
ATOM 1351 C C . GLN A 1 20 ? -9.227 -18.418 -26.011 1.00 54.22 20 GLN A C 3
ATOM 1352 O O . GLN A 1 20 ? -9.312 -19.406 -26.741 1.00 44.32 20 GLN A O 3
ATOM 1366 N N . ASP A 1 21 ? -8.067 -17.927 -25.589 1.00 33.32 21 ASP A N 3
ATOM 1367 C CA . ASP A 1 21 ? -6.797 -18.536 -25.966 1.00 40.02 21 ASP A CA 3
ATOM 1368 C C . ASP A 1 21 ? -6.312 -19.497 -24.885 1.00 12.31 21 ASP A C 3
ATOM 1369 O O . ASP A 1 21 ? -6.960 -19.661 -23.851 1.00 5.32 21 ASP A O 3
ATOM 1378 N N . SER A 1 22 ? -5.170 -20.130 -25.132 1.00 10.01 22 SER A N 3
ATOM 1379 C CA . SER A 1 22 ? -4.601 -21.078 -24.182 1.00 21.44 22 SER A CA 3
ATOM 1380 C C . SER A 1 22 ? -4.211 -20.379 -22.883 1.00 41.42 22 SER A C 3
ATOM 1381 O O . SER A 1 22 ? -4.003 -19.165 -22.857 1.00 75.40 22 SER A O 3
ATOM 1389 N N . ASP A 1 23 ? -4.113 -21.153 -21.808 1.00 12.51 23 ASP A N 3
ATOM 1390 C CA . ASP A 1 23 ? -3.747 -20.609 -20.505 1.00 52.22 23 ASP A CA 3
ATOM 1391 C C . ASP A 1 23 ? -2.278 -20.881 -20.196 1.00 52.52 23 ASP A C 3
ATOM 1392 O O . ASP A 1 23 ? -1.709 -21.892 -20.607 1.00 42.22 23 ASP A O 3
ATOM 1401 N N . PRO A 1 24 ? -1.648 -19.957 -19.455 1.00 53.34 24 PRO A N 3
ATOM 1402 C CA . PRO A 1 24 ? -0.237 -20.074 -19.075 1.00 74.14 24 PRO A CA 3
ATOM 1403 C C . PRO A 1 24 ? -0.001 -21.189 -18.063 1.00 23.24 24 PRO A C 3
ATOM 1404 O O . PRO A 1 24 ? 1.017 -21.882 -18.112 1.00 15.34 24 PRO A O 3
ATOM 1415 N N . THR A 1 25 ? -0.947 -21.359 -17.144 1.00 61.01 25 THR A N 3
ATOM 1416 C CA . THR A 1 25 ? -0.841 -22.390 -16.119 1.00 41.32 25 THR A CA 3
ATOM 1417 C C . THR A 1 25 ? -0.752 -23.778 -16.743 1.00 11.15 25 THR A C 3
ATOM 1418 O O . THR A 1 25 ? -0.038 -24.647 -16.244 1.00 32.13 25 THR A O 3
ATOM 1429 N N . GLU A 1 26 ? -1.481 -23.979 -17.836 1.00 13.52 26 GLU A N 3
ATOM 1430 C CA . GLU A 1 26 ? -1.484 -25.263 -18.527 1.00 2.34 26 GLU A CA 3
ATOM 1431 C C . GLU A 1 26 ? -0.108 -25.569 -19.111 1.00 3.12 26 GLU A C 3
ATOM 1432 O O . GLU A 1 26 ? 0.381 -26.695 -19.019 1.00 54.31 26 GLU A O 3
ATOM 1444 N N . ALA A 1 27 ? 0.512 -24.558 -19.712 1.00 34.31 27 ALA A N 3
ATOM 1445 C CA . ALA A 1 27 ? 1.831 -24.718 -20.310 1.00 23.11 27 ALA A CA 3
ATOM 1446 C C . ALA A 1 27 ? 2.862 -25.127 -19.263 1.00 62.24 27 ALA A C 3
ATOM 1447 O O . ALA A 1 27 ? 3.594 -26.099 -19.447 1.00 4.33 27 ALA A O 3
ATOM 1454 N N . ASN A 1 28 ? 2.914 -24.379 -18.166 1.00 41.23 28 ASN A N 3
ATOM 1455 C CA . ASN A 1 28 ? 3.857 -24.664 -17.091 1.00 10.43 28 ASN A CA 3
ATOM 1456 C C . ASN A 1 28 ? 3.673 -26.085 -16.568 1.00 62.24 28 ASN A C 3
ATOM 1457 O O . ASN A 1 28 ? 4.645 -26.812 -16.358 1.00 5.32 28 ASN A O 3
ATOM 1468 N N . LEU A 1 29 ? 2.421 -26.476 -16.362 1.00 34.22 29 LEU A N 3
ATOM 1469 C CA . LEU A 1 29 ? 2.108 -27.812 -15.865 1.00 1.34 29 LEU A CA 3
ATOM 1470 C C . LEU A 1 29 ? 2.734 -28.883 -16.752 1.00 34.22 29 LEU A C 3
ATOM 1471 O O . LEU A 1 29 ? 3.470 -29.745 -16.274 1.00 32.53 29 LEU A O 3
ATOM 1487 N N . GLU A 1 30 ? 2.437 -28.820 -18.046 1.00 74.30 30 GLU A N 3
ATOM 1488 C CA . GLU A 1 30 ? 2.972 -29.785 -19.000 1.00 14.04 30 GLU A CA 3
ATOM 1489 C C . GLU A 1 30 ? 4.495 -29.841 -18.921 1.00 15.31 30 GLU A C 3
ATOM 1490 O O . GLU A 1 30 ? 5.093 -30.913 -19.012 1.00 53.42 30 GLU A O 3
ATOM 1502 N N . SER A 1 31 ? 5.115 -28.678 -18.751 1.00 43.43 31 SER A N 3
ATOM 1503 C CA . SER A 1 31 ? 6.568 -28.592 -18.665 1.00 24.34 31 SER A CA 3
ATOM 1504 C C . SER A 1 31 ? 7.052 -28.966 -17.267 1.00 22.52 31 SER A C 3
ATOM 1505 O O . SER A 1 31 ? 7.435 -28.102 -16.479 1.00 20.53 31 SER A O 3
ATOM 1513 N N . ALA A 1 32 ? 7.031 -30.261 -16.967 1.00 64.12 32 ALA A N 3
ATOM 1514 C CA . ALA A 1 32 ? 7.469 -30.751 -15.666 1.00 62.32 32 ALA A CA 3
ATOM 1515 C C . ALA A 1 32 ? 8.988 -30.878 -15.610 1.00 72.11 32 ALA A C 3
ATOM 1516 O O . ALA A 1 32 ? 9.677 -30.638 -16.601 1.00 44.12 32 ALA A O 3
ATOM 1523 N N . ASP A 1 33 ? 9.502 -31.256 -14.445 1.00 64.12 33 ASP A N 3
ATOM 1524 C CA . ASP A 1 33 ? 10.940 -31.415 -14.260 1.00 62.20 33 ASP A CA 3
ATOM 1525 C C . ASP A 1 33 ? 11.429 -32.714 -14.894 1.00 44.52 33 ASP A C 3
ATOM 1526 O O . ASP A 1 33 ? 10.728 -33.725 -14.915 1.00 63.44 33 ASP A O 3
ATOM 1535 N N . PRO A 1 34 ? 12.661 -32.686 -15.425 1.00 11.11 34 PRO A N 3
ATOM 1536 C CA . PRO A 1 34 ? 13.271 -33.852 -16.070 1.00 62.20 34 PRO A CA 3
ATOM 1537 C C . PRO A 1 34 ? 13.620 -34.951 -15.072 1.00 13.24 34 PRO A C 3
ATOM 1538 O O . PRO A 1 34 ? 13.527 -36.137 -15.384 1.00 34.42 34 PRO A O 3
ATOM 1549 N N . GLU A 1 35 ? 14.021 -34.547 -13.870 1.00 54.02 35 GLU A N 3
ATOM 1550 C CA . GLU A 1 35 ? 14.383 -35.499 -12.827 1.00 1.23 35 GLU A CA 3
ATOM 1551 C C . GLU A 1 35 ? 14.005 -34.965 -11.448 1.00 40.11 35 GLU A C 3
ATOM 1552 O O . GLU A 1 35 ? 14.676 -34.087 -10.906 1.00 70.24 35 GLU A O 3
ATOM 1564 N N . SER A 1 1 ? -2.142 1.786 1.171 1.00 63.11 1 SER A N 4
ATOM 1565 C CA . SER A 1 1 ? -0.873 1.943 0.469 1.00 53.12 1 SER A CA 4
ATOM 1566 C C . SER A 1 1 ? -0.309 0.587 0.056 1.00 52.00 1 SER A C 4
ATOM 1567 O O . SER A 1 1 ? 0.001 0.361 -1.114 1.00 20.33 1 SER A O 4
ATOM 1575 N N . VAL A 1 2 ? -0.179 -0.313 1.026 1.00 41.32 2 VAL A N 4
ATOM 1576 C CA . VAL A 1 2 ? 0.347 -1.647 0.765 1.00 73.43 2 VAL A CA 4
ATOM 1577 C C . VAL A 1 2 ? -0.736 -2.566 0.210 1.00 54.33 2 VAL A C 4
ATOM 1578 O O . VAL A 1 2 ? -0.577 -3.157 -0.858 1.00 74.52 2 VAL A O 4
ATOM 1591 N N . LYS A 1 3 ? -1.839 -2.680 0.942 1.00 74.14 3 LYS A N 4
ATOM 1592 C CA . LYS A 1 3 ? -2.952 -3.525 0.523 1.00 3.11 3 LYS A CA 4
ATOM 1593 C C . LYS A 1 3 ? -3.706 -2.894 -0.643 1.00 44.30 3 LYS A C 4
ATOM 1594 O O . LYS A 1 3 ? -3.905 -3.526 -1.679 1.00 74.42 3 LYS A O 4
ATOM 1613 N N . GLU A 1 4 ? -4.120 -1.643 -0.466 1.00 41.14 4 GLU A N 4
ATOM 1614 C CA . G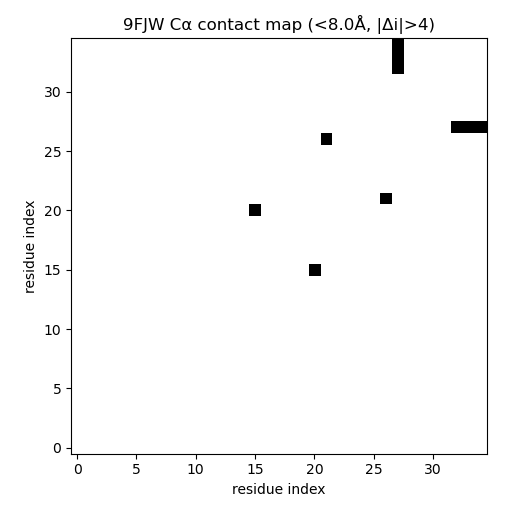LU A 1 4 ? -4.851 -0.927 -1.505 1.00 60.25 4 GLU A CA 4
ATOM 1615 C C . GLU A 1 4 ? -4.014 -0.807 -2.776 1.00 24.24 4 GLU A C 4
ATOM 1616 O O . GLU A 1 4 ? -4.508 -1.026 -3.881 1.00 24.12 4 GLU A O 4
ATOM 1628 N N . GLY A 1 5 ? -2.742 -0.457 -2.608 1.00 62.02 5 GLY A N 4
ATOM 1629 C CA . GLY A 1 5 ? -1.856 -0.313 -3.749 1.00 1.05 5 GLY A CA 4
ATOM 1630 C C . GLY A 1 5 ? -1.817 -1.557 -4.613 1.00 71.34 5 GLY A C 4
ATOM 1631 O O . GLY A 1 5 ? -1.776 -1.468 -5.840 1.00 41.40 5 GLY A O 4
ATOM 1635 N N . ALA A 1 6 ? -1.828 -2.722 -3.973 1.00 15.30 6 ALA A N 4
ATOM 1636 C CA . ALA A 1 6 ? -1.795 -3.989 -4.692 1.00 24.31 6 ALA A CA 4
ATOM 1637 C C . ALA A 1 6 ? -2.974 -4.108 -5.652 1.00 3.33 6 ALA A C 4
ATOM 1638 O O . ALA A 1 6 ? -2.831 -4.614 -6.764 1.00 42.02 6 ALA A O 4
ATOM 1645 N N . GLN A 1 7 ? -4.137 -3.638 -5.213 1.00 72.31 7 GLN A N 4
ATOM 1646 C CA . GLN A 1 7 ? -5.341 -3.694 -6.034 1.00 50.30 7 GLN A CA 4
ATOM 1647 C C . GLN A 1 7 ? -5.089 -3.088 -7.411 1.00 12.01 7 GLN A C 4
ATOM 1648 O O . GLN A 1 7 ? -5.431 -3.683 -8.433 1.00 52.52 7 GLN A O 4
ATOM 1662 N N . ARG A 1 8 ? -4.490 -1.902 -7.430 1.00 2.05 8 ARG A N 4
ATOM 1663 C CA . ARG A 1 8 ? -4.194 -1.215 -8.681 1.00 22.10 8 ARG A CA 4
ATOM 1664 C C . ARG A 1 8 ? -3.376 -2.107 -9.610 1.00 61.15 8 ARG A C 4
ATOM 1665 O O . ARG A 1 8 ? -3.714 -2.277 -10.782 1.00 44.53 8 ARG A O 4
ATOM 1686 N N . LYS A 1 9 ? -2.298 -2.675 -9.080 1.00 12.01 9 LYS A N 4
ATOM 1687 C CA . LYS A 1 9 ? -1.432 -3.550 -9.860 1.00 65.31 9 LYS A CA 4
ATOM 1688 C C . LYS A 1 9 ? -2.190 -4.787 -10.332 1.00 24.15 9 LYS A C 4
ATOM 1689 O O . LYS A 1 9 ? -2.028 -5.229 -11.469 1.00 21.31 9 LYS A O 4
ATOM 1708 N N . TRP A 1 10 ? -3.017 -5.339 -9.452 1.00 21.15 10 TRP A N 4
ATOM 1709 C CA . TRP A 1 10 ? -3.801 -6.524 -9.779 1.00 72.42 10 TRP A CA 4
ATOM 1710 C C . TRP A 1 10 ? -4.594 -6.314 -11.064 1.00 71.35 10 TRP A C 4
ATOM 1711 O O . TRP A 1 10 ? -4.761 -7.239 -11.860 1.00 1.44 10 TRP A O 4
ATOM 1732 N N . ALA A 1 11 ? -5.080 -5.093 -11.262 1.00 35.43 11 ALA A N 4
ATOM 1733 C CA . ALA A 1 11 ? -5.854 -4.762 -12.452 1.00 61.31 11 ALA A CA 4
ATOM 1734 C C . ALA A 1 11 ? -5.104 -5.154 -13.721 1.00 30.44 11 ALA A C 4
ATOM 1735 O O . ALA A 1 11 ? -5.703 -5.626 -14.686 1.00 72.14 11 ALA A O 4
ATOM 1742 N N . ALA A 1 12 ? -3.790 -4.955 -13.711 1.00 70.31 12 ALA A N 4
ATOM 1743 C CA . ALA A 1 12 ? -2.958 -5.289 -14.861 1.00 35.53 12 ALA A CA 4
ATOM 1744 C C . ALA A 1 12 ? -3.118 -6.756 -15.246 1.00 30.32 12 ALA A C 4
ATOM 1745 O O . ALA A 1 12 ? -3.127 -7.101 -16.428 1.00 41.14 12 ALA A O 4
ATOM 1752 N N . LEU A 1 13 ? -3.243 -7.617 -14.241 1.00 51.53 13 LEU A N 4
ATOM 1753 C CA . LEU A 1 13 ? -3.402 -9.048 -14.475 1.00 3.20 13 LEU A CA 4
ATOM 1754 C C . LEU A 1 13 ? -4.552 -9.318 -15.439 1.00 53.23 13 LEU A C 4
ATOM 1755 O O . LEU A 1 13 ? -4.417 -10.099 -16.381 1.00 51.14 13 LEU A O 4
ATOM 1771 N N . LYS A 1 14 ? -5.684 -8.665 -15.199 1.00 73.00 14 LYS A N 4
ATOM 1772 C CA . LYS A 1 14 ? -6.859 -8.831 -16.047 1.00 44.13 14 LYS A CA 4
ATOM 1773 C C . LYS A 1 14 ? -6.605 -8.271 -17.443 1.00 63.34 14 LYS A C 4
ATOM 1774 O O . LYS A 1 14 ? -6.921 -8.912 -18.445 1.00 54.21 14 LYS A O 4
ATOM 1793 N N . GLU A 1 15 ? -6.030 -7.074 -17.501 1.00 15.43 15 GLU A N 4
ATOM 1794 C CA . GLU A 1 15 ? -5.734 -6.430 -18.775 1.00 10.41 15 GLU A CA 4
ATOM 1795 C C . GLU A 1 15 ? -4.945 -7.365 -19.687 1.00 0.23 15 GLU A C 4
ATOM 1796 O O . GLU A 1 15 ? -5.156 -7.393 -20.899 1.00 52.13 15 GLU A O 4
ATOM 1808 N N . LYS A 1 16 ? -4.034 -8.129 -19.094 1.00 61.33 16 LYS A N 4
ATOM 1809 C CA . LYS A 1 16 ? -3.212 -9.067 -19.851 1.00 14.05 16 LYS A CA 4
ATOM 1810 C C . LYS A 1 16 ? -3.950 -10.385 -20.066 1.00 45.22 16 LYS A C 4
ATOM 1811 O O . LYS A 1 16 ? -3.783 -11.040 -21.096 1.00 2.10 16 LYS A O 4
ATOM 1830 N N . LEU A 1 17 ? -4.766 -10.767 -19.090 1.00 64.54 17 LEU A N 4
ATOM 1831 C CA . LEU A 1 17 ? -5.530 -12.007 -19.174 1.00 71.13 17 LEU A CA 4
ATOM 1832 C C . LEU A 1 17 ? -6.672 -11.876 -20.177 1.00 10.20 17 LEU A C 4
ATOM 1833 O O . LEU A 1 17 ? -7.763 -11.422 -19.835 1.00 0.31 17 LEU A O 4
ATOM 1849 N N . GLY A 1 18 ? -6.413 -12.279 -21.417 1.00 51.14 18 GLY A N 4
ATOM 1850 C CA . GLY A 1 18 ? -7.429 -12.200 -22.450 1.00 74.23 18 GLY A CA 4
ATOM 1851 C C . GLY A 1 18 ? -8.527 -13.229 -22.263 1.00 52.52 18 GLY A C 4
ATOM 1852 O O . GLY A 1 18 ? -9.657 -12.902 -21.900 1.00 34.30 18 GLY A O 4
ATOM 1856 N N . PRO A 1 19 ? -8.198 -14.504 -22.516 1.00 40.12 19 PRO A N 4
ATOM 1857 C CA . PRO A 1 19 ? -9.151 -15.609 -22.381 1.00 74.34 19 PRO A CA 4
ATOM 1858 C C . PRO A 1 19 ? -9.513 -15.889 -20.927 1.00 11.44 19 PRO A C 4
ATOM 1859 O O . PRO A 1 19 ? -8.846 -15.410 -20.010 1.00 33.14 19 PRO A O 4
ATOM 1870 N N . GLN A 1 20 ? -10.572 -16.666 -20.724 1.00 0.23 20 GLN A N 4
ATOM 1871 C CA . GLN A 1 20 ? -11.021 -17.008 -19.379 1.00 54.04 20 GLN A CA 4
ATOM 1872 C C . GLN A 1 20 ? -10.124 -18.074 -18.760 1.00 61.43 20 GLN A C 4
ATOM 1873 O O . GLN A 1 20 ? -9.729 -17.970 -17.599 1.00 12.31 20 GLN A O 4
ATOM 1887 N N . ASP A 1 21 ? -9.806 -19.100 -19.543 1.00 1.22 21 ASP A N 4
ATOM 1888 C CA . ASP A 1 21 ? -8.954 -20.186 -19.072 1.00 11.34 21 ASP A CA 4
ATOM 1889 C C . ASP A 1 21 ? -7.524 -20.012 -19.574 1.00 11.44 21 ASP A C 4
ATOM 1890 O O . ASP A 1 21 ? -7.229 -19.085 -20.328 1.00 0.42 21 ASP A O 4
ATOM 1899 N N . SER A 1 22 ? -6.640 -20.909 -19.149 1.00 40.31 22 SER A N 4
ATOM 1900 C CA . SER A 1 22 ? -5.240 -20.852 -19.552 1.00 4.44 22 SER A CA 4
ATOM 1901 C C . SER A 1 22 ? -4.967 -21.809 -20.707 1.00 60.34 22 SER A C 4
ATOM 1902 O O . SER A 1 22 ? -5.881 -22.453 -21.223 1.00 63.32 22 SER A O 4
ATOM 1910 N N . ASP A 1 23 ? -3.704 -21.897 -21.109 1.00 23.42 23 ASP A N 4
ATOM 1911 C CA . ASP A 1 23 ? -3.309 -22.777 -22.203 1.00 43.10 23 ASP A CA 4
ATOM 1912 C C . ASP A 1 23 ? -2.991 -24.177 -21.687 1.00 42.13 23 ASP A C 4
ATOM 1913 O O . ASP A 1 23 ? -2.513 -24.359 -20.567 1.00 40.22 23 ASP A O 4
ATOM 1922 N N . PRO A 1 24 ? -3.263 -25.191 -22.522 1.00 25.22 24 PRO A N 4
ATOM 1923 C CA . PRO A 1 24 ? -3.014 -26.593 -22.172 1.00 1.24 24 PRO A CA 4
ATOM 1924 C C . PRO A 1 24 ? -1.526 -26.918 -22.104 1.00 23.12 24 PRO A C 4
ATOM 1925 O O . PRO A 1 24 ? -1.074 -27.624 -21.201 1.00 43.42 24 PRO A O 4
ATOM 1936 N N . THR A 1 25 ? -0.767 -26.399 -23.064 1.00 63.32 25 THR A N 4
ATOM 1937 C CA . THR A 1 25 ? 0.671 -26.635 -23.114 1.00 34.22 25 THR A CA 4
ATOM 1938 C C . THR A 1 25 ? 1.346 -26.189 -21.822 1.00 50.11 25 THR A C 4
ATOM 1939 O O . THR A 1 25 ? 2.296 -26.819 -21.358 1.00 53.14 25 THR A O 4
ATOM 1950 N N . GLU A 1 26 ? 0.849 -25.099 -21.246 1.00 11.12 26 GLU A N 4
ATOM 1951 C CA . GLU A 1 26 ? 1.406 -24.569 -20.007 1.00 31.23 26 GLU A CA 4
ATOM 1952 C C . GLU A 1 26 ? 1.312 -25.598 -18.884 1.00 74.40 26 GLU A C 4
ATOM 1953 O O . GLU A 1 26 ? 2.291 -25.866 -18.189 1.00 64.33 26 GLU A O 4
ATOM 1965 N N . ALA A 1 27 ? 0.125 -26.171 -18.713 1.00 33.42 27 ALA A N 4
ATOM 1966 C CA . ALA A 1 27 ? -0.098 -27.172 -17.676 1.00 52.24 27 ALA A CA 4
ATOM 1967 C C . ALA A 1 27 ? 0.914 -28.307 -17.782 1.00 64.03 27 ALA A C 4
ATOM 1968 O O . ALA A 1 27 ? 1.530 -28.696 -16.791 1.00 65.12 27 ALA A O 4
ATOM 1975 N N . ASN A 1 28 ? 1.080 -28.835 -18.991 1.00 5.22 28 ASN A N 4
ATOM 1976 C CA . ASN A 1 28 ? 2.018 -29.927 -19.226 1.00 31.15 28 ASN A CA 4
ATOM 1977 C C . ASN A 1 28 ? 3.432 -29.528 -18.815 1.00 0.02 28 ASN A C 4
ATOM 1978 O O . ASN A 1 28 ? 4.174 -30.328 -18.243 1.00 74.31 28 ASN A O 4
ATOM 1989 N N . LEU A 1 29 ? 3.799 -28.286 -19.109 1.00 42.24 29 LEU A N 4
ATOM 1990 C CA . LEU A 1 29 ? 5.125 -27.779 -18.770 1.00 55.04 29 LEU A CA 4
ATOM 1991 C C . LEU A 1 29 ? 5.329 -27.758 -17.259 1.00 42.20 29 LEU A C 4
ATOM 1992 O O . LEU A 1 29 ? 6.378 -28.164 -16.760 1.00 1.21 29 LEU A O 4
ATOM 2008 N N . GLU A 1 30 ? 4.319 -27.284 -16.537 1.00 10.53 30 GLU A N 4
ATOM 2009 C CA . GLU A 1 30 ? 4.389 -27.211 -15.082 1.00 33.30 30 GLU A CA 4
ATOM 2010 C C . GLU A 1 30 ? 4.737 -28.572 -14.486 1.00 30.22 30 GLU A C 4
ATOM 2011 O O . GLU A 1 30 ? 5.677 -28.696 -13.701 1.00 43.30 30 GLU A O 4
ATOM 2023 N N . SER A 1 31 ? 3.971 -29.591 -14.864 1.00 4.21 31 SER A N 4
ATOM 2024 C CA . SER A 1 31 ? 4.195 -30.942 -14.364 1.00 23.20 31 SER A CA 4
ATOM 2025 C C . SER A 1 31 ? 4.845 -31.816 -15.433 1.00 34.23 31 SER A C 4
ATOM 2026 O O . SER A 1 31 ? 4.255 -32.794 -15.893 1.00 4.32 31 SER A O 4
ATOM 2034 N N . ALA A 1 32 ? 6.063 -31.456 -15.823 1.00 12.21 32 ALA A N 4
ATOM 2035 C CA . ALA A 1 32 ? 6.794 -32.207 -16.836 1.00 20.24 32 ALA A CA 4
ATOM 2036 C C . ALA A 1 32 ? 7.722 -33.233 -16.194 1.00 63.04 32 ALA A C 4
ATOM 2037 O O . ALA A 1 32 ? 7.937 -33.218 -14.982 1.00 50.12 32 ALA A O 4
ATOM 2044 N N . ASP A 1 33 ? 8.269 -34.123 -17.015 1.00 25.11 33 ASP A N 4
ATOM 2045 C CA . ASP A 1 33 ? 9.175 -35.157 -16.527 1.00 45.44 33 ASP A CA 4
ATOM 2046 C C . ASP A 1 33 ? 10.494 -34.548 -16.062 1.00 4.31 33 ASP A C 4
ATOM 2047 O O . ASP A 1 33 ? 10.979 -33.560 -16.614 1.00 3.32 33 ASP A O 4
ATOM 2056 N N . PRO A 1 34 ? 11.090 -35.149 -15.021 1.00 75.11 34 PRO A N 4
ATOM 2057 C CA . PRO A 1 34 ? 12.360 -34.683 -14.458 1.00 10.41 34 PRO A CA 4
ATOM 2058 C C . PRO A 1 34 ? 13.536 -34.928 -15.398 1.00 15.04 34 PRO A C 4
ATOM 2059 O O . PRO A 1 34 ? 14.484 -34.145 -15.437 1.00 54.30 34 PRO A O 4
ATOM 2070 N N . GLU A 1 35 ? 13.466 -36.020 -16.153 1.00 11.13 35 GLU A N 4
ATOM 2071 C CA . GLU A 1 35 ? 14.526 -36.367 -17.092 1.00 32.31 35 GLU A CA 4
ATOM 2072 C C . GLU A 1 35 ? 15.868 -36.488 -16.377 1.00 5.43 35 GLU A C 4
ATOM 2073 O O . GLU A 1 35 ? 16.187 -37.530 -15.806 1.00 63.00 35 GLU A O 4
ATOM 2085 N N . SER A 1 1 ? 4.792 -4.601 0.056 1.00 32.13 1 SER A N 5
ATOM 2086 C CA . SER A 1 1 ? 4.085 -5.788 0.523 1.00 53.01 1 SER A CA 5
ATOM 2087 C C . SER A 1 1 ? 4.066 -6.868 -0.555 1.00 24.05 1 SER A C 5
ATOM 2088 O O . SER A 1 1 ? 3.880 -6.579 -1.737 1.00 34.15 1 SER A O 5
ATOM 2096 N N . VAL A 1 2 ? 4.262 -8.115 -0.137 1.00 50.21 2 VAL A N 5
ATOM 2097 C CA . VAL A 1 2 ? 4.267 -9.240 -1.065 1.00 2.33 2 VAL A CA 5
ATOM 2098 C C . VAL A 1 2 ? 2.867 -9.518 -1.599 1.00 53.32 2 VAL A C 5
ATOM 2099 O O . VAL A 1 2 ? 2.689 -9.822 -2.779 1.00 1.11 2 VAL A O 5
ATOM 2112 N N . LYS A 1 3 ? 1.873 -9.411 -0.723 1.00 43.04 3 LYS A N 5
ATOM 2113 C CA . LYS A 1 3 ? 0.487 -9.649 -1.106 1.00 15.21 3 LYS A CA 5
ATOM 2114 C C . LYS A 1 3 ? 0.034 -8.647 -2.164 1.00 24.14 3 LYS A C 5
ATOM 2115 O O . LYS A 1 3 ? -0.475 -9.030 -3.216 1.00 35.32 3 LYS A O 5
ATOM 2134 N N . GLU A 1 4 ? 0.226 -7.363 -1.877 1.00 23.22 4 GLU A N 5
ATOM 2135 C CA . GLU A 1 4 ? -0.162 -6.308 -2.805 1.00 2.41 4 GLU A CA 5
ATOM 2136 C C . GLU A 1 4 ? 0.553 -6.470 -4.143 1.00 70.03 4 GLU A C 5
ATOM 2137 O O . GLU A 1 4 ? -0.052 -6.322 -5.204 1.00 61.44 4 GLU A O 5
ATOM 2149 N N . GLY A 1 5 ? 1.846 -6.775 -4.084 1.00 51.32 5 GLY A N 5
ATOM 2150 C CA . GLY A 1 5 ? 2.623 -6.951 -5.297 1.00 73.42 5 GLY A CA 5
ATOM 2151 C C . GLY A 1 5 ? 2.032 -8.003 -6.216 1.00 1.32 5 GLY A C 5
ATOM 2152 O O . GLY A 1 5 ? 1.889 -7.777 -7.417 1.00 64.21 5 GLY A O 5
ATOM 2156 N N . ALA A 1 6 ? 1.689 -9.155 -5.650 1.00 63.42 6 ALA A N 5
ATOM 2157 C CA . ALA A 1 6 ? 1.111 -10.245 -6.426 1.00 71.05 6 ALA A CA 5
ATOM 2158 C C . ALA A 1 6 ? -0.190 -9.813 -7.094 1.00 34.11 6 ALA A C 5
ATOM 2159 O O . ALA A 1 6 ? -0.413 -10.085 -8.273 1.00 43.34 6 ALA A O 5
ATOM 2166 N N . GLN A 1 7 ? -1.046 -9.140 -6.331 1.00 72.34 7 GLN A N 5
ATOM 2167 C CA . GLN A 1 7 ? -2.326 -8.673 -6.850 1.00 52.41 7 GLN A CA 5
ATOM 2168 C C . GLN A 1 7 ? -2.130 -7.838 -8.111 1.00 52.32 7 GLN A C 5
ATOM 2169 O O . GLN A 1 7 ? -2.766 -8.085 -9.136 1.00 62.11 7 GLN A O 5
ATOM 2183 N N . ARG A 1 8 ? -1.247 -6.848 -8.028 1.00 61.15 8 ARG A N 5
ATOM 2184 C CA . ARG A 1 8 ? -0.969 -5.976 -9.163 1.00 4.42 8 ARG A CA 5
ATOM 2185 C C . ARG A 1 8 ? -0.613 -6.792 -10.402 1.00 54.22 8 ARG A C 5
ATOM 2186 O O . ARG A 1 8 ? -1.000 -6.446 -11.519 1.00 1.22 8 ARG A O 5
ATOM 2207 N N . LYS A 1 9 ? 0.126 -7.877 -10.198 1.00 13.12 9 LYS A N 5
ATOM 2208 C CA . LYS A 1 9 ? 0.533 -8.744 -11.297 1.00 43.20 9 LYS A CA 5
ATOM 2209 C C . LYS A 1 9 ? -0.643 -9.575 -11.800 1.00 0.52 9 LYS A C 5
ATOM 2210 O O . LYS A 1 9 ? -0.781 -9.809 -13.000 1.00 63.23 9 LYS A O 5
ATOM 2229 N N . TRP A 1 10 ? -1.488 -10.015 -10.875 1.00 31.01 10 TRP A N 5
ATOM 2230 C CA . TRP A 1 10 ? -2.654 -10.819 -11.226 1.00 3.54 10 TRP A CA 5
ATOM 2231 C C . TRP A 1 10 ? -3.532 -10.091 -12.238 1.00 23.21 10 TRP A C 5
ATOM 2232 O O . TRP A 1 10 ? -4.084 -10.706 -13.149 1.00 35.50 10 TRP A O 5
ATOM 2253 N N . ALA A 1 11 ? -3.655 -8.778 -12.072 1.00 75.41 11 ALA A N 5
ATOM 2254 C CA . ALA A 1 11 ? -4.465 -7.968 -12.973 1.00 43.54 11 ALA A CA 5
ATOM 2255 C C . ALA A 1 11 ? -4.076 -8.210 -14.428 1.00 14.10 11 ALA A C 5
ATOM 2256 O O . ALA A 1 11 ? -4.937 -8.397 -15.287 1.00 73.11 11 ALA A O 5
ATOM 2263 N N . ALA A 1 12 ? -2.775 -8.204 -14.697 1.00 21.21 12 ALA A N 5
ATOM 2264 C CA . ALA A 1 12 ? -2.273 -8.425 -16.048 1.00 0.25 12 ALA A CA 5
ATOM 2265 C C . ALA A 1 12 ? -2.829 -9.717 -16.635 1.00 64.44 12 ALA A C 5
ATOM 2266 O O . ALA A 1 12 ? -3.119 -9.794 -17.830 1.00 11.20 12 ALA A O 5
ATOM 2273 N N . LEU A 1 13 ? -2.974 -10.732 -15.790 1.00 44.20 13 LEU A N 5
ATOM 2274 C CA . LEU A 1 13 ? -3.494 -12.023 -16.226 1.00 53.12 13 LEU A CA 5
ATOM 2275 C C . LEU A 1 13 ? -4.829 -11.857 -16.946 1.00 42.20 13 LEU A C 5
ATOM 2276 O O . LEU A 1 13 ? -4.968 -12.226 -18.112 1.00 42.34 13 LEU A O 5
ATOM 2292 N N . LYS A 1 14 ? -5.808 -11.297 -16.244 1.00 32.11 14 LYS A N 5
ATOM 2293 C CA . LYS A 1 14 ? -7.131 -11.078 -16.816 1.00 14.14 14 LYS A CA 5
ATOM 2294 C C . LYS A 1 14 ? -7.042 -10.249 -18.093 1.00 22.10 14 LYS A C 5
ATOM 2295 O O . LYS A 1 14 ? -7.725 -10.533 -19.076 1.00 43.03 14 LYS A O 5
ATOM 2314 N N . GLU A 1 15 ? -6.194 -9.225 -18.070 1.00 73.15 15 GLU A N 5
ATOM 2315 C CA . GLU A 1 15 ? -6.016 -8.356 -19.228 1.00 60.40 15 GLU A CA 5
ATOM 2316 C C . GLU A 1 15 ? -5.622 -9.166 -20.460 1.00 52.12 15 GLU A C 5
ATOM 2317 O O . GLU A 1 15 ? -6.062 -8.878 -21.574 1.00 10.25 15 GLU A O 5
ATOM 2329 N N . LYS A 1 16 ? -4.790 -10.181 -20.253 1.00 4.51 16 LYS A N 5
ATOM 2330 C CA . LYS A 1 16 ? -4.336 -11.034 -21.345 1.00 5.43 16 LYS A CA 5
ATOM 2331 C C . LYS A 1 16 ? -5.474 -11.905 -21.864 1.00 34.52 16 LYS A C 5
ATOM 2332 O O . LYS A 1 16 ? -5.543 -12.211 -23.055 1.00 40.42 16 LYS A O 5
ATOM 2351 N N . LEU A 1 17 ? -6.367 -12.302 -20.964 1.00 30.44 17 LEU A N 5
ATOM 2352 C CA . LEU A 1 17 ? -7.505 -13.138 -21.331 1.00 63.21 17 LEU A CA 5
ATOM 2353 C C . LEU A 1 17 ? -8.424 -12.409 -22.305 1.00 52.34 17 LEU A C 5
ATOM 2354 O O . LEU A 1 17 ? -8.314 -11.197 -22.490 1.00 71.41 17 LEU A O 5
ATOM 2370 N N . GLY A 1 18 ? -9.333 -13.155 -22.925 1.00 73.22 18 GLY A N 5
ATOM 2371 C CA . GLY A 1 18 ? -10.260 -12.562 -23.871 1.00 73.12 18 GLY A CA 5
ATOM 2372 C C . GLY A 1 18 ? -11.190 -13.586 -24.492 1.00 21.12 18 GLY A C 5
ATOM 2373 O O . GLY A 1 18 ? -12.375 -13.659 -24.165 1.00 25.55 18 GLY A O 5
ATOM 2377 N N . PRO A 1 19 ? -10.651 -14.400 -25.412 1.00 2.51 19 PRO A N 5
ATOM 2378 C CA . PRO A 1 19 ? -11.423 -15.438 -26.100 1.00 71.21 19 PRO A CA 5
ATOM 2379 C C . PRO A 1 19 ? -11.810 -16.584 -25.171 1.00 61.13 19 PRO A C 5
ATOM 2380 O O . PRO A 1 19 ? -11.274 -16.710 -24.071 1.00 11.24 19 PRO A O 5
ATOM 2391 N N . GLN A 1 20 ? -12.742 -17.417 -25.623 1.00 12.22 20 GLN A N 5
ATOM 2392 C CA . GLN A 1 20 ? -13.200 -18.552 -24.831 1.00 20.22 20 GLN A CA 5
ATOM 2393 C C . GLN A 1 20 ? -12.041 -19.487 -24.499 1.00 13.33 20 GLN A C 5
ATOM 2394 O O . GLN A 1 20 ? -11.760 -19.752 -23.330 1.00 35.02 20 GLN A O 5
ATOM 2408 N N . ASP A 1 21 ? -11.373 -19.983 -25.534 1.00 4.32 21 ASP A N 5
ATOM 2409 C CA . ASP A 1 21 ? -10.243 -20.887 -25.352 1.00 74.50 21 ASP A CA 5
ATOM 2410 C C . ASP A 1 21 ? -9.061 -20.160 -24.720 1.00 23.32 21 ASP A C 5
ATOM 2411 O O . ASP A 1 21 ? -8.358 -19.400 -25.386 1.00 72.44 21 ASP A O 5
ATOM 2420 N N . SER A 1 22 ? -8.848 -20.398 -23.430 1.00 5.15 22 SER A N 5
ATOM 2421 C CA . SER A 1 22 ? -7.753 -19.762 -22.706 1.00 10.22 22 SER A CA 5
ATOM 2422 C C . SER A 1 22 ? -6.405 -20.174 -23.288 1.00 45.15 22 SER A C 5
ATOM 2423 O O . SER A 1 22 ? -6.323 -21.094 -24.102 1.00 64.12 22 SER A O 5
ATOM 2431 N N . ASP A 1 23 ? -5.350 -19.486 -22.866 1.00 3.21 23 ASP A N 5
ATOM 2432 C CA . ASP A 1 23 ? -4.004 -19.780 -23.344 1.00 3.40 23 ASP A CA 5
ATOM 2433 C C . ASP A 1 23 ? -3.352 -20.868 -22.497 1.00 62.32 23 ASP A C 5
ATOM 2434 O O . ASP A 1 23 ? -3.604 -20.991 -21.298 1.00 74.25 23 ASP A O 5
ATOM 2443 N N . PRO A 1 24 ? -2.493 -21.679 -23.134 1.00 13.14 24 PRO A N 5
ATOM 2444 C CA . PRO A 1 24 ? -1.788 -22.772 -22.458 1.00 61.10 24 PRO A CA 5
ATOM 2445 C C . PRO A 1 24 ? -0.735 -22.265 -21.478 1.00 53.23 24 PRO A C 5
ATOM 2446 O O . PRO A 1 24 ? -0.567 -22.816 -20.390 1.00 72.41 24 PRO A O 5
ATOM 2457 N N . THR A 1 25 ? -0.028 -21.210 -21.871 1.00 3.24 25 THR A N 5
ATOM 2458 C CA . THR A 1 25 ? 1.009 -20.629 -21.027 1.00 41.54 25 THR A CA 5
ATOM 2459 C C . THR A 1 25 ? 0.447 -20.213 -19.673 1.00 2.23 25 THR A C 5
ATOM 2460 O O . THR A 1 25 ? 1.122 -20.325 -18.650 1.00 64.21 25 THR A O 5
ATOM 2471 N N . GLU A 1 26 ? -0.793 -19.733 -19.673 1.00 65.03 26 GLU A N 5
ATOM 2472 C CA . GLU A 1 26 ? -1.444 -19.301 -18.443 1.00 12.44 26 GLU A CA 5
ATOM 2473 C C . GLU A 1 26 ? -1.452 -20.422 -17.408 1.00 73.41 26 GLU A C 5
ATOM 2474 O O . GLU A 1 26 ? -1.155 -20.201 -16.235 1.00 24.02 26 GLU A O 5
ATOM 2486 N N . ALA A 1 27 ? -1.796 -21.627 -17.853 1.00 1.34 27 ALA A N 5
ATOM 2487 C CA . ALA A 1 27 ? -1.842 -22.784 -16.967 1.00 3.50 27 ALA A CA 5
ATOM 2488 C C . ALA A 1 27 ? -0.492 -23.016 -16.297 1.00 45.03 27 ALA A C 5
ATOM 2489 O O . ALA A 1 27 ? -0.421 -23.286 -15.099 1.00 61.53 27 ALA A O 5
ATOM 2496 N N . ASN A 1 28 ? 0.578 -22.909 -17.079 1.00 72.43 28 ASN A N 5
ATOM 2497 C CA . ASN A 1 28 ? 1.926 -23.109 -16.561 1.00 64.54 28 ASN A CA 5
ATOM 2498 C C . ASN A 1 28 ? 2.242 -22.100 -15.462 1.00 43.11 28 ASN A C 5
ATOM 2499 O O . ASN A 1 28 ? 2.847 -22.442 -14.445 1.00 34.03 28 ASN A O 5
ATOM 2510 N N . LEU A 1 29 ? 1.829 -20.855 -15.673 1.00 64.13 29 LEU A N 5
ATOM 2511 C CA . LEU A 1 29 ? 2.067 -19.795 -14.700 1.00 42.42 29 LEU A CA 5
ATOM 2512 C C . LEU A 1 29 ? 1.536 -20.188 -13.325 1.00 42.14 29 LEU A C 5
ATOM 2513 O O . LEU A 1 29 ? 2.239 -20.071 -12.322 1.00 72.21 29 LEU A O 5
ATOM 2529 N N . GLU A 1 30 ? 0.293 -20.656 -13.289 1.00 15.03 30 GLU A N 5
ATOM 2530 C CA . GLU A 1 30 ? -0.331 -21.068 -12.037 1.00 13.13 30 GLU A CA 5
ATOM 2531 C C . GLU A 1 30 ? 0.543 -22.079 -11.300 1.00 73.13 30 GLU A C 5
ATOM 2532 O O . GLU A 1 30 ? 0.682 -22.022 -10.079 1.00 10.24 30 GLU A O 5
ATOM 2544 N N . SER A 1 31 ? 1.129 -23.005 -12.053 1.00 14.12 31 SER A N 5
ATOM 2545 C CA . SER A 1 31 ? 1.986 -24.032 -11.472 1.00 55.02 31 SER A CA 5
ATOM 2546 C C . SER A 1 31 ? 3.304 -23.432 -10.993 1.00 20.41 31 SER A C 5
ATOM 2547 O O . SER A 1 31 ? 4.264 -23.328 -11.755 1.00 44.12 31 SER A O 5
ATOM 2555 N N . ALA A 1 32 ? 3.341 -23.040 -9.724 1.00 5.32 32 ALA A N 5
ATOM 2556 C CA . ALA A 1 32 ? 4.541 -22.452 -9.141 1.00 65.40 32 ALA A CA 5
ATOM 2557 C C . ALA A 1 32 ? 5.686 -23.460 -9.109 1.00 13.23 32 ALA A C 5
ATOM 2558 O O . ALA A 1 32 ? 5.471 -24.651 -8.882 1.00 53.31 32 ALA A O 5
ATOM 2565 N N . ASP A 1 33 ? 6.901 -22.975 -9.337 1.00 42.11 33 ASP A N 5
ATOM 2566 C CA . ASP A 1 33 ? 8.080 -23.833 -9.334 1.00 30.43 33 ASP A CA 5
ATOM 2567 C C . ASP A 1 33 ? 8.760 -23.817 -7.968 1.00 44.25 33 ASP A C 5
ATOM 2568 O O . ASP A 1 33 ? 8.773 -22.806 -7.266 1.00 51.31 33 ASP A O 5
ATOM 2577 N N . PRO A 1 34 ? 9.339 -24.963 -7.582 1.00 24.25 34 PRO A N 5
ATOM 2578 C CA . PRO A 1 34 ? 10.032 -25.106 -6.297 1.00 71.24 34 PRO A CA 5
ATOM 2579 C C . PRO A 1 34 ? 11.336 -24.318 -6.251 1.00 42.42 34 PRO A C 5
ATOM 2580 O O . PRO A 1 34 ? 11.712 -23.783 -5.208 1.00 72.34 34 PRO A O 5
ATOM 2591 N N . GLU A 1 35 ? 12.022 -24.249 -7.388 1.00 73.12 35 GLU A N 5
ATOM 2592 C CA . GLU A 1 35 ? 13.285 -23.525 -7.476 1.00 34.34 35 GLU A CA 5
ATOM 2593 C C . GLU A 1 35 ? 13.155 -22.314 -8.394 1.00 52.31 35 GLU A C 5
ATOM 2594 O O . GLU A 1 35 ? 13.022 -21.182 -7.930 1.00 30.14 35 GLU A O 5
ATOM 2606 N N . SER A 1 1 ? 4.372 -2.657 0.649 1.00 3.21 1 SER A N 6
ATOM 2607 C CA . SER A 1 1 ? 5.334 -3.382 -0.173 1.00 72.10 1 SER A CA 6
ATOM 2608 C C . SER A 1 1 ? 4.867 -4.813 -0.420 1.00 32.40 1 SER A C 6
ATOM 2609 O O . SER A 1 1 ? 4.974 -5.330 -1.532 1.00 75.51 1 SER A O 6
ATOM 2617 N N . VAL A 1 2 ? 4.348 -5.449 0.626 1.00 4.12 2 VAL A N 6
ATOM 2618 C CA . VAL A 1 2 ? 3.864 -6.820 0.524 1.00 35.24 2 VAL A CA 6
ATOM 2619 C C . VAL A 1 2 ? 2.405 -6.856 0.081 1.00 64.03 2 VAL A C 6
ATOM 2620 O O . VAL A 1 2 ? 2.055 -7.533 -0.886 1.00 22.31 2 VAL A O 6
ATOM 2633 N N . LYS A 1 3 ? 1.558 -6.122 0.793 1.00 12.33 3 LYS A N 6
ATOM 2634 C CA . LYS A 1 3 ? 0.136 -6.067 0.473 1.00 3.33 3 LYS A CA 6
ATOM 2635 C C . LYS A 1 3 ? -0.079 -5.653 -0.979 1.00 62.51 3 LYS A C 6
ATOM 2636 O O . LYS A 1 3 ? -0.987 -6.148 -1.646 1.00 31.01 3 LYS A O 6
ATOM 2655 N N . GLU A 1 4 ? 0.763 -4.746 -1.462 1.00 44.45 4 GLU A N 6
ATOM 2656 C CA . GLU A 1 4 ? 0.664 -4.268 -2.837 1.00 3.45 4 GLU A CA 6
ATOM 2657 C C . GLU A 1 4 ? 0.893 -5.406 -3.826 1.00 74.35 4 GLU A C 6
ATOM 2658 O O . GLU A 1 4 ? 0.270 -5.456 -4.886 1.00 73.41 4 GLU A O 6
ATOM 2670 N N . GLY A 1 5 ? 1.792 -6.319 -3.472 1.00 71.41 5 GLY A N 6
ATOM 2671 C CA . GLY A 1 5 ? 2.088 -7.445 -4.339 1.00 51.45 5 GLY A CA 6
ATOM 2672 C C . GLY A 1 5 ? 0.858 -8.273 -4.654 1.00 62.14 5 GLY A C 6
ATOM 2673 O O . GLY A 1 5 ? 0.733 -8.819 -5.750 1.00 43.02 5 GLY A O 6
ATOM 2677 N N . ALA A 1 6 ? -0.052 -8.369 -3.690 1.00 43.34 6 ALA A N 6
ATOM 2678 C CA . ALA A 1 6 ? -1.278 -9.136 -3.871 1.00 24.44 6 ALA A CA 6
ATOM 2679 C C . ALA A 1 6 ? -2.186 -8.485 -4.907 1.00 51.45 6 ALA A C 6
ATOM 2680 O O . ALA A 1 6 ? -2.696 -9.153 -5.806 1.00 62.22 6 ALA A O 6
ATOM 2687 N N . GLN A 1 7 ? -2.384 -7.177 -4.775 1.00 74.13 7 GLN A N 6
ATOM 2688 C CA . GLN A 1 7 ? -3.233 -6.436 -5.701 1.00 33.31 7 GLN A CA 6
ATOM 2689 C C . GLN A 1 7 ? -2.818 -6.694 -7.146 1.00 33.44 7 GLN A C 6
ATOM 2690 O O . GLN A 1 7 ? -3.663 -6.802 -8.034 1.00 71.45 7 GLN A O 6
ATOM 2704 N N . ARG A 1 8 ? -1.512 -6.792 -7.372 1.00 54.25 8 ARG A N 6
ATOM 2705 C CA . ARG A 1 8 ? -0.985 -7.036 -8.710 1.00 14.42 8 ARG A CA 6
ATOM 2706 C C . ARG A 1 8 ? -1.444 -8.393 -9.236 1.00 1.42 8 ARG A C 6
ATOM 2707 O O . ARG A 1 8 ? -1.780 -8.534 -10.412 1.00 14.33 8 ARG A O 6
ATOM 2728 N N . LYS A 1 9 ? -1.454 -9.389 -8.357 1.00 73.20 9 LYS A N 6
ATOM 2729 C CA . LYS A 1 9 ? -1.872 -10.735 -8.731 1.00 23.31 9 LYS A CA 6
ATOM 2730 C C . LYS A 1 9 ? -3.256 -10.717 -9.371 1.00 60.54 9 LYS A C 6
ATOM 2731 O O . LYS A 1 9 ? -3.531 -11.479 -10.299 1.00 24.13 9 LYS A O 6
ATOM 2750 N N . TRP A 1 10 ? -4.122 -9.844 -8.872 1.00 53.51 10 TRP A N 6
ATOM 2751 C CA . TRP A 1 10 ? -5.478 -9.726 -9.397 1.00 61.24 10 TRP A CA 6
ATOM 2752 C C . TRP A 1 10 ? -5.460 -9.496 -10.905 1.00 23.34 10 TRP A C 6
ATOM 2753 O O . TRP A 1 10 ? -6.318 -10.000 -11.629 1.00 25.22 10 TRP A O 6
ATOM 2774 N N . ALA A 1 11 ? -4.477 -8.733 -11.371 1.00 2.24 11 ALA A N 6
ATOM 2775 C CA . ALA A 1 11 ? -4.346 -8.439 -12.792 1.00 54.42 11 ALA A CA 6
ATOM 2776 C C . ALA A 1 11 ? -4.319 -9.720 -13.618 1.00 32.52 11 ALA A C 6
ATOM 2777 O O . ALA A 1 11 ? -5.015 -9.835 -14.626 1.00 63.14 11 ALA A O 6
ATOM 2784 N N . ALA A 1 12 ? -3.511 -10.682 -13.183 1.00 41.31 12 ALA A N 6
ATOM 2785 C CA . ALA A 1 12 ? -3.394 -11.956 -13.882 1.00 14.34 12 ALA A CA 6
ATOM 2786 C C . ALA A 1 12 ? -4.764 -12.589 -14.100 1.00 71.24 12 ALA A C 6
ATOM 2787 O O . ALA A 1 12 ? -5.016 -13.206 -15.137 1.00 11.34 12 ALA A O 6
ATOM 2794 N N . LEU A 1 13 ? -5.646 -12.434 -13.119 1.00 22.31 13 LEU A N 6
ATOM 2795 C CA . LEU A 1 13 ? -6.991 -12.992 -13.204 1.00 32.01 13 LEU A CA 6
ATOM 2796 C C . LEU A 1 13 ? -7.689 -12.538 -14.482 1.00 11.01 13 LEU A C 6
ATOM 2797 O O . LEU A 1 13 ? -8.172 -13.358 -15.264 1.00 0.44 13 LEU A O 6
ATOM 2813 N N . LYS A 1 14 ? -7.737 -11.226 -14.690 1.00 31.53 14 LYS A N 6
ATOM 2814 C CA . LYS A 1 14 ? -8.372 -10.662 -15.874 1.00 54.24 14 LYS A CA 6
ATOM 2815 C C . LYS A 1 14 ? -7.673 -11.135 -17.145 1.00 30.03 14 LYS A C 6
ATOM 2816 O O . LYS A 1 14 ? -8.323 -11.448 -18.141 1.00 51.35 14 LYS A O 6
ATOM 2835 N N . GLU A 1 15 ? -6.345 -11.186 -17.100 1.00 33.20 15 GLU A N 6
ATOM 2836 C CA . GLU A 1 15 ? -5.559 -11.622 -18.248 1.00 73.41 15 GLU A CA 6
ATOM 2837 C C . GLU A 1 15 ? -6.021 -12.993 -18.734 1.00 61.23 15 GLU A C 6
ATOM 2838 O O . GLU A 1 15 ? -6.044 -13.264 -19.935 1.00 52.42 15 GLU A O 6
ATOM 2850 N N . LYS A 1 16 ? -6.387 -13.856 -17.792 1.00 52.14 16 LYS A N 6
ATOM 2851 C CA . LYS A 1 16 ? -6.849 -15.199 -18.122 1.00 51.02 16 LYS A CA 6
ATOM 2852 C C . LYS A 1 16 ? -8.233 -15.157 -18.763 1.00 2.52 16 LYS A C 6
ATOM 2853 O O . LYS A 1 16 ? -8.553 -15.973 -19.627 1.00 72.24 16 LYS A O 6
ATOM 2872 N N . LEU A 1 17 ? -9.049 -14.200 -18.335 1.00 4.53 17 LEU A N 6
ATOM 2873 C CA . LEU A 1 17 ? -10.398 -14.050 -18.868 1.00 12.51 17 LEU A CA 6
ATOM 2874 C C . LEU A 1 17 ? -10.375 -13.331 -20.213 1.00 74.23 17 LEU A C 6
ATOM 2875 O O . LEU A 1 17 ? -10.250 -12.109 -20.274 1.00 12.22 17 LEU A O 6
ATOM 2891 N N . GLY A 1 18 ? -10.500 -14.100 -21.291 1.00 45.22 18 GLY A N 6
ATOM 2892 C CA . GLY A 1 18 ? -10.493 -13.519 -22.621 1.00 61.12 18 GLY A CA 6
ATOM 2893 C C . GLY A 1 18 ? -10.320 -14.561 -23.708 1.00 71.41 18 GLY A C 6
ATOM 2894 O O . GLY A 1 18 ? -11.248 -14.867 -24.458 1.00 24.34 18 GLY A O 6
ATOM 2898 N N . PRO A 1 19 ? -9.107 -15.125 -23.805 1.00 42.15 19 PRO A N 6
ATOM 2899 C CA . PRO A 1 19 ? -8.787 -16.147 -24.807 1.00 4.43 19 PRO A CA 6
ATOM 2900 C C . PRO A 1 19 ? -9.488 -17.472 -24.527 1.00 45.34 19 PRO A C 6
ATOM 2901 O O . PRO A 1 19 ? -10.012 -17.688 -23.436 1.00 15.35 19 PRO A O 6
ATOM 2912 N N . GLN A 1 20 ? -9.491 -18.355 -25.521 1.00 12.23 20 GLN A N 6
ATOM 2913 C CA . GLN A 1 20 ? -10.128 -19.659 -25.380 1.00 54.25 20 GLN A CA 6
ATOM 2914 C C . GLN A 1 20 ? -9.124 -20.783 -25.613 1.00 33.14 20 GLN A C 6
ATOM 2915 O O . GLN A 1 20 ? -9.176 -21.821 -24.952 1.00 5.53 20 GLN A O 6
ATOM 2929 N N . ASP A 1 21 ? -8.213 -20.570 -26.555 1.00 61.13 21 ASP A N 6
ATOM 2930 C CA . ASP A 1 21 ? -7.196 -21.565 -26.874 1.00 60.54 21 ASP A CA 6
ATOM 2931 C C . ASP A 1 21 ? -5.832 -21.138 -26.342 1.00 23.40 21 ASP A C 6
ATOM 2932 O O . ASP A 1 21 ? -4.966 -20.705 -27.102 1.00 25.41 21 ASP A O 6
ATOM 2941 N N . SER A 1 22 ? -5.648 -21.263 -25.031 1.00 52.34 22 SER A N 6
ATOM 2942 C CA . SER A 1 22 ? -4.391 -20.885 -24.396 1.00 51.03 22 SER A CA 6
ATOM 2943 C C . SER A 1 22 ? -3.263 -21.816 -24.829 1.00 23.43 22 SER A C 6
ATOM 2944 O O . SER A 1 22 ? -3.436 -23.034 -24.887 1.00 1.11 22 SER A O 6
ATOM 2952 N N . ASP A 1 23 ? -2.107 -21.235 -25.131 1.00 13.21 23 ASP A N 6
ATOM 2953 C CA . ASP A 1 23 ? -0.949 -22.011 -25.557 1.00 61.42 23 ASP A CA 6
ATOM 2954 C C . ASP A 1 23 ? -0.249 -22.645 -24.359 1.00 62.32 23 ASP A C 6
ATOM 2955 O O . ASP A 1 23 ? -0.233 -22.097 -23.257 1.00 4.00 23 ASP A O 6
ATOM 2964 N N . PRO A 1 24 ? 0.343 -23.829 -24.577 1.00 41.15 24 PRO A N 6
ATOM 2965 C CA . PRO A 1 24 ? 1.055 -24.564 -23.528 1.00 1.54 24 PRO A CA 6
ATOM 2966 C C . PRO A 1 24 ? 2.355 -23.878 -23.120 1.00 72.10 24 PRO A C 6
ATOM 2967 O O . PRO A 1 24 ? 2.732 -23.885 -21.948 1.00 10.24 24 PRO A O 6
ATOM 2978 N N . THR A 1 25 ? 3.037 -23.286 -24.095 1.00 43.31 25 THR A N 6
ATOM 2979 C CA . THR A 1 25 ? 4.295 -22.596 -23.838 1.00 23.21 25 THR A CA 6
ATOM 2980 C C . THR A 1 25 ? 4.071 -21.329 -23.021 1.00 53.00 25 THR A C 6
ATOM 2981 O O . THR A 1 25 ? 4.891 -20.971 -22.177 1.00 2.20 25 THR A O 6
ATOM 2992 N N . GLU A 1 26 ? 2.954 -20.655 -23.278 1.00 32.15 26 GLU A N 6
ATOM 2993 C CA . GLU A 1 26 ? 2.623 -19.427 -22.565 1.00 14.04 26 GLU A CA 6
ATOM 2994 C C . GLU A 1 26 ? 2.118 -19.734 -21.158 1.00 14.23 26 GLU A C 6
ATOM 2995 O O . GLU A 1 26 ? 2.449 -19.034 -20.201 1.00 42.14 26 GLU A O 6
ATOM 3007 N N . ALA A 1 27 ? 1.313 -20.785 -21.040 1.00 51.04 27 ALA A N 6
ATOM 3008 C CA . ALA A 1 27 ? 0.763 -21.186 -19.752 1.00 31.05 27 ALA A CA 6
ATOM 3009 C C . ALA A 1 27 ? 1.873 -21.479 -18.748 1.00 62.32 27 ALA A C 6
ATOM 3010 O O . ALA A 1 27 ? 1.762 -21.143 -17.570 1.00 23.30 27 ALA A O 6
ATOM 3017 N N . ASN A 1 28 ? 2.943 -22.109 -19.224 1.00 11.44 28 ASN A N 6
ATOM 3018 C CA . ASN A 1 28 ? 4.073 -22.448 -18.367 1.00 23.31 28 ASN A CA 6
ATOM 3019 C C . ASN A 1 28 ? 4.765 -21.189 -17.853 1.00 55.14 28 ASN A C 6
ATOM 3020 O O . ASN A 1 28 ? 5.178 -21.123 -16.695 1.00 11.30 28 ASN A O 6
ATOM 3031 N N . LEU A 1 29 ? 4.886 -20.192 -18.722 1.00 41.54 29 LEU A N 6
ATOM 3032 C CA . LEU A 1 29 ? 5.527 -18.933 -18.357 1.00 54.44 29 LEU A CA 6
ATOM 3033 C C . LEU A 1 29 ? 4.701 -18.183 -17.317 1.00 32.12 29 LEU A C 6
ATOM 3034 O O . LEU A 1 29 ? 5.245 -17.624 -16.365 1.00 35.41 29 LEU A O 6
ATOM 3050 N N . GLU A 1 30 ? 3.385 -18.178 -17.505 1.00 12.11 30 GLU A N 6
ATOM 3051 C CA . GLU A 1 30 ? 2.485 -17.498 -16.581 1.00 35.10 30 GLU A CA 6
ATOM 3052 C C . GLU A 1 30 ? 2.395 -18.250 -15.256 1.00 74.43 30 GLU A C 6
ATOM 3053 O O . GLU A 1 30 ? 2.421 -17.646 -14.184 1.00 62.31 30 GLU A O 6
ATOM 3065 N N . SER A 1 31 ? 2.288 -19.573 -15.340 1.00 14.44 31 SER A N 6
ATOM 3066 C CA . SER A 1 31 ? 2.189 -20.408 -14.148 1.00 62.14 31 SER A CA 6
ATOM 3067 C C . SER A 1 31 ? 3.565 -20.912 -13.723 1.00 40.11 31 SER A C 6
ATOM 3068 O O . SER A 1 31 ? 4.037 -21.942 -14.204 1.00 51.42 31 SER A O 6
ATOM 3076 N N . ALA A 1 32 ? 4.203 -20.178 -12.818 1.00 2.33 32 ALA A N 6
ATOM 3077 C CA . ALA A 1 32 ? 5.524 -20.550 -12.325 1.00 54.13 32 ALA A CA 6
ATOM 3078 C C . ALA A 1 32 ? 5.430 -21.675 -11.300 1.00 62.24 32 ALA A C 6
ATOM 3079 O O . ALA A 1 32 ? 5.243 -21.428 -10.109 1.00 33.51 32 ALA A O 6
ATOM 3086 N N . ASP A 1 33 ? 5.561 -22.910 -11.771 1.00 64.35 33 ASP A N 6
ATOM 3087 C CA . ASP A 1 33 ? 5.492 -24.074 -10.895 1.00 61.15 33 ASP A CA 6
ATOM 3088 C C . ASP A 1 33 ? 6.665 -24.091 -9.920 1.00 41.13 33 ASP A C 6
ATOM 3089 O O . ASP A 1 33 ? 7.776 -23.666 -10.240 1.00 32.33 33 ASP A O 6
ATOM 3098 N N . PRO A 1 34 ? 6.415 -24.592 -8.702 1.00 13.25 34 PRO A N 6
ATOM 3099 C CA . PRO A 1 34 ? 7.437 -24.675 -7.655 1.00 24.34 34 PRO A CA 6
ATOM 3100 C C . PRO A 1 34 ? 8.506 -25.716 -7.970 1.00 44.01 34 PRO A C 6
ATOM 3101 O O . PRO A 1 34 ? 9.691 -25.496 -7.721 1.00 62.32 34 PRO A O 6
ATOM 3112 N N . GLU A 1 35 ? 8.079 -26.849 -8.520 1.00 3.34 35 GLU A N 6
ATOM 3113 C CA . GLU A 1 35 ? 9.001 -27.923 -8.868 1.00 45.04 35 GLU A CA 6
ATOM 3114 C C . GLU A 1 35 ? 8.957 -28.214 -10.366 1.00 11.52 35 GLU A C 6
ATOM 3115 O O . GLU A 1 35 ? 7.909 -28.559 -10.910 1.00 33.12 35 GLU A O 6
ATOM 3127 N N . SER A 1 1 ? 6.081 -0.558 -2.777 1.00 74.13 1 SER A N 7
ATOM 3128 C CA . SER A 1 1 ? 4.624 -0.585 -2.847 1.00 3.21 1 SER A CA 7
ATOM 3129 C C . SER A 1 1 ? 4.112 -2.018 -2.957 1.00 11.44 1 SER A C 7
ATOM 3130 O O . SER A 1 1 ? 3.990 -2.564 -4.053 1.00 43.43 1 SER A O 7
ATOM 3138 N N . VAL A 1 2 ? 3.813 -2.622 -1.811 1.00 13.21 2 VAL A N 7
ATOM 3139 C CA . VAL A 1 2 ? 3.312 -3.991 -1.777 1.00 2.25 2 VAL A CA 7
ATOM 3140 C C . VAL A 1 2 ? 1.788 -4.019 -1.764 1.00 50.52 2 VAL A C 7
ATOM 3141 O O . VAL A 1 2 ? 1.166 -4.854 -2.421 1.00 15.42 2 VAL A O 7
ATOM 3154 N N . LYS A 1 3 ? 1.191 -3.099 -1.013 1.00 21.41 3 LYS A N 7
ATOM 3155 C CA . LYS A 1 3 ? -0.261 -3.016 -0.915 1.00 53.31 3 LYS A CA 7
ATOM 3156 C C . LYS A 1 3 ? -0.896 -2.937 -2.300 1.00 12.52 3 LYS A C 7
ATOM 3157 O O . LYS A 1 3 ? -1.904 -3.590 -2.568 1.00 42.21 3 LYS A O 7
ATOM 3176 N N . GLU A 1 4 ? -0.299 -2.134 -3.175 1.00 2.41 4 GLU A N 7
ATOM 3177 C CA . GLU A 1 4 ? -0.807 -1.971 -4.532 1.00 1.11 4 GLU A CA 7
ATOM 3178 C C . GLU A 1 4 ? -0.385 -3.142 -5.415 1.00 34.12 4 GLU A C 7
ATOM 3179 O O . GLU A 1 4 ? -1.141 -3.586 -6.279 1.00 3.33 4 GLU A O 7
ATOM 3191 N N . GLY A 1 5 ? 0.828 -3.638 -5.191 1.00 32.13 5 GLY A N 7
ATOM 3192 C CA . GLY A 1 5 ? 1.330 -4.752 -5.973 1.00 72.34 5 GLY A CA 7
ATOM 3193 C C . GLY A 1 5 ? 0.393 -5.944 -5.953 1.00 41.21 5 GLY A C 7
ATOM 3194 O O . GLY A 1 5 ? 0.172 -6.586 -6.979 1.00 43.25 5 GLY A O 7
ATOM 3198 N N . ALA A 1 6 ? -0.158 -6.241 -4.781 1.00 31.31 6 ALA A N 7
ATOM 3199 C CA . ALA A 1 6 ? -1.076 -7.363 -4.631 1.00 73.43 6 ALA A CA 7
ATOM 3200 C C . ALA A 1 6 ? -2.243 -7.251 -5.606 1.00 75.52 6 ALA A C 7
ATOM 3201 O O . ALA A 1 6 ? -2.717 -8.255 -6.139 1.00 1.14 6 ALA A O 7
ATOM 3208 N N . GLN A 1 7 ? -2.702 -6.025 -5.834 1.00 75.23 7 GLN A N 7
ATOM 3209 C CA . GLN A 1 7 ? -3.816 -5.784 -6.744 1.00 43.35 7 GLN A CA 7
ATOM 3210 C C . GLN A 1 7 ? -3.479 -6.257 -8.154 1.00 63.44 7 GLN A C 7
ATOM 3211 O O . GLN A 1 7 ? -4.231 -7.022 -8.759 1.00 43.12 7 GLN A O 7
ATOM 3225 N N . ARG A 1 8 ? -2.344 -5.798 -8.672 1.00 71.22 8 ARG A N 7
ATOM 3226 C CA . ARG A 1 8 ? -1.909 -6.174 -10.012 1.00 5.11 8 ARG A CA 7
ATOM 3227 C C . ARG A 1 8 ? -1.833 -7.691 -10.153 1.00 70.34 8 ARG A C 7
ATOM 3228 O O . ARG A 1 8 ? -2.163 -8.245 -11.202 1.00 62.24 8 ARG A O 7
ATOM 3249 N N . LYS A 1 9 ? -1.396 -8.358 -9.091 1.00 32.43 9 LYS A N 7
ATOM 3250 C CA . LYS A 1 9 ? -1.277 -9.812 -9.095 1.00 14.35 9 LYS A CA 7
ATOM 3251 C C . LYS A 1 9 ? -2.633 -10.468 -9.336 1.00 13.35 9 LYS A C 7
ATOM 3252 O O . LYS A 1 9 ? -2.739 -11.436 -10.088 1.00 34.21 9 LYS A O 7
ATOM 3271 N N . TRP A 1 10 ? -3.666 -9.933 -8.694 1.00 20.41 10 TRP A N 7
ATOM 3272 C CA . TRP A 1 10 ? -5.016 -10.467 -8.840 1.00 45.14 10 TRP A CA 7
ATOM 3273 C C . TRP A 1 10 ? -5.402 -10.574 -10.311 1.00 41.14 10 TRP A C 7
ATOM 3274 O O . TRP A 1 10 ? -6.069 -11.524 -10.720 1.00 25.32 10 TRP A O 7
ATOM 3295 N N . ALA A 1 11 ? -4.979 -9.594 -11.103 1.00 0.52 11 ALA A N 7
ATOM 3296 C CA . ALA A 1 11 ? -5.279 -9.580 -12.529 1.00 53.30 11 ALA A CA 7
ATOM 3297 C C . ALA A 1 11 ? -4.886 -10.898 -13.186 1.00 24.42 11 ALA A C 7
ATOM 3298 O O . ALA A 1 11 ? -5.609 -11.421 -14.033 1.00 43.35 11 ALA A O 7
ATOM 3305 N N . ALA A 1 12 ? -3.734 -11.431 -12.789 1.00 74.21 12 ALA A N 7
ATOM 3306 C CA . ALA A 1 12 ? -3.246 -12.690 -13.339 1.00 4.44 12 ALA A CA 7
ATOM 3307 C C . ALA A 1 12 ? -4.269 -13.805 -13.151 1.00 43.20 12 ALA A C 7
ATOM 3308 O O . ALA A 1 12 ? -4.425 -14.669 -14.014 1.00 73.34 12 ALA A O 7
ATOM 3315 N N . LEU A 1 13 ? -4.962 -13.780 -12.018 1.00 74.35 13 LEU A N 7
ATOM 3316 C CA . LEU A 1 13 ? -5.971 -14.790 -11.717 1.00 70.31 13 LEU A CA 7
ATOM 3317 C C . LEU A 1 13 ? -7.089 -14.770 -12.754 1.00 53.42 13 LEU A C 7
ATOM 3318 O O . LEU A 1 13 ? -7.413 -15.794 -13.355 1.00 65.34 13 LEU A O 7
ATOM 3334 N N . LYS A 1 14 ? -7.676 -13.595 -12.961 1.00 23.41 14 LYS A N 7
ATOM 3335 C CA . LYS A 1 14 ? -8.756 -13.439 -13.928 1.00 3.31 14 LYS A CA 7
ATOM 3336 C C . LYS A 1 14 ? -8.296 -13.839 -15.326 1.00 53.03 14 LYS A C 7
ATOM 3337 O O . LYS A 1 14 ? -9.033 -14.487 -16.069 1.00 22.00 14 LYS A O 7
ATOM 3356 N N . GLU A 1 15 ? -7.074 -13.450 -15.677 1.00 55.30 15 GLU A N 7
ATOM 3357 C CA . GLU A 1 15 ? -6.518 -13.769 -16.986 1.00 71.44 15 GLU A CA 7
ATOM 3358 C C . GLU A 1 15 ? -6.552 -15.274 -17.240 1.00 14.15 15 GLU A C 7
ATOM 3359 O O . GLU A 1 15 ? -6.864 -15.723 -18.343 1.00 11.23 15 GLU A O 7
ATOM 3371 N N . LYS A 1 16 ? -6.229 -16.049 -16.210 1.00 1.44 16 LYS A N 7
ATOM 3372 C CA . LYS A 1 16 ? -6.223 -17.503 -16.318 1.00 3.44 16 LYS A CA 7
ATOM 3373 C C . LYS A 1 16 ? -7.634 -18.038 -16.540 1.00 4.21 16 LYS A C 7
ATOM 3374 O O . LYS A 1 16 ? -7.827 -19.040 -17.230 1.00 50.41 16 LYS A O 7
ATOM 3393 N N . LEU A 1 17 ? -8.616 -17.364 -15.953 1.00 13.12 17 LEU A N 7
ATOM 3394 C CA . LEU A 1 17 ? -10.011 -17.771 -16.088 1.00 44.12 17 LEU A CA 7
ATOM 3395 C C . LEU A 1 17 ? -10.544 -17.434 -17.477 1.00 62.20 17 LEU A C 7
ATOM 3396 O O . LEU A 1 17 ? -11.265 -18.224 -18.085 1.00 31.24 17 LEU A O 7
ATOM 3412 N N . GLY A 1 18 ? -10.181 -16.256 -17.975 1.00 14.30 18 GLY A N 7
ATOM 3413 C CA . GLY A 1 18 ? -10.631 -15.836 -19.290 1.00 24.15 18 GLY A CA 7
ATOM 3414 C C . GLY A 1 18 ? -9.560 -15.084 -20.055 1.00 53.31 18 GLY A C 7
ATOM 3415 O O . GLY A 1 18 ? -9.632 -13.867 -20.230 1.00 65.24 18 GLY A O 7
ATOM 3419 N N . PRO A 1 19 ? -8.539 -15.815 -20.525 1.00 22.01 19 PRO A N 7
ATOM 3420 C CA . PRO A 1 19 ? -7.429 -15.230 -21.282 1.00 43.45 19 PRO A CA 7
ATOM 3421 C C . PRO A 1 19 ? -7.857 -14.759 -22.668 1.00 51.21 19 PRO A C 7
ATOM 3422 O O . PRO A 1 19 ? -8.936 -15.109 -23.146 1.00 24.30 19 PRO A O 7
ATOM 3433 N N . GLN A 1 20 ? -7.005 -13.964 -23.308 1.00 12.25 20 GLN A N 7
ATOM 3434 C CA . GLN A 1 20 ? -7.297 -13.445 -24.639 1.00 32.42 20 GLN A CA 7
ATOM 3435 C C . GLN A 1 20 ? -6.417 -14.115 -25.689 1.00 4.22 20 GLN A C 7
ATOM 3436 O O . GLN A 1 20 ? -6.904 -14.863 -26.536 1.00 21.40 20 GLN A O 7
ATOM 3450 N N . ASP A 1 21 ? -5.118 -13.840 -25.627 1.00 54.12 21 ASP A N 7
ATOM 3451 C CA . ASP A 1 21 ? -4.169 -14.416 -26.573 1.00 32.14 21 ASP A CA 7
ATOM 3452 C C . ASP A 1 21 ? -3.484 -15.641 -25.976 1.00 24.23 21 ASP A C 7
ATOM 3453 O O . ASP A 1 21 ? -2.719 -15.532 -25.017 1.00 40.43 21 ASP A O 7
ATOM 3462 N N . SER A 1 22 ? -3.764 -16.808 -26.548 1.00 44.44 22 SER A N 7
ATOM 3463 C CA . SER A 1 22 ? -3.178 -18.054 -26.070 1.00 22.31 22 SER A CA 7
ATOM 3464 C C . SER A 1 22 ? -1.702 -18.141 -26.447 1.00 71.13 22 SER A C 7
ATOM 3465 O O . SER A 1 22 ? -1.358 -18.514 -27.569 1.00 22.10 22 SER A O 7
ATOM 3473 N N . ASP A 1 23 ? -0.835 -17.794 -25.503 1.00 11.03 23 ASP A N 7
ATOM 3474 C CA . ASP A 1 23 ? 0.604 -17.833 -25.734 1.00 62.11 23 ASP A CA 7
ATOM 3475 C C . ASP A 1 23 ? 1.204 -19.132 -25.206 1.00 24.40 23 ASP A C 7
ATOM 3476 O O . ASP A 1 23 ? 0.738 -19.705 -24.221 1.00 31.00 23 ASP A O 7
ATOM 3485 N N . PRO A 1 24 ? 2.263 -19.611 -25.876 1.00 4.31 24 PRO A N 7
ATOM 3486 C CA . PRO A 1 24 ? 2.950 -20.848 -25.493 1.00 12.15 24 PRO A CA 7
ATOM 3487 C C . PRO A 1 24 ? 3.720 -20.702 -24.184 1.00 74.33 24 PRO A C 7
ATOM 3488 O O . PRO A 1 24 ? 3.732 -21.612 -23.354 1.00 13.31 24 PRO A O 7
ATOM 3499 N N . THR A 1 25 ? 4.362 -19.552 -24.006 1.00 13.15 25 THR A N 7
ATOM 3500 C CA . THR A 1 25 ? 5.135 -19.288 -22.799 1.00 15.45 25 THR A CA 7
ATOM 3501 C C . THR A 1 25 ? 4.269 -19.422 -21.551 1.00 11.10 25 THR A C 7
ATOM 3502 O O . THR A 1 25 ? 4.709 -19.959 -20.535 1.00 14.42 25 THR A O 7
ATOM 3513 N N . GLU A 1 26 ? 3.036 -18.931 -21.636 1.00 22.41 26 GLU A N 7
ATOM 3514 C CA . GLU A 1 26 ? 2.109 -18.998 -20.512 1.00 44.51 26 GLU A CA 7
ATOM 3515 C C . GLU A 1 26 ? 1.854 -20.445 -20.102 1.00 73.02 26 GLU A C 7
ATOM 3516 O O . GLU A 1 26 ? 1.738 -20.754 -18.917 1.00 22.33 26 GLU A O 7
ATOM 3528 N N . ALA A 1 27 ? 1.766 -21.327 -21.092 1.00 60.40 27 ALA A N 7
ATOM 3529 C CA . ALA A 1 27 ? 1.526 -22.742 -20.835 1.00 55.03 27 ALA A CA 7
ATOM 3530 C C . ALA A 1 27 ? 2.593 -23.322 -19.913 1.00 53.31 27 ALA A C 7
ATOM 3531 O O . ALA A 1 27 ? 2.294 -24.123 -19.029 1.00 75.54 27 ALA A O 7
ATOM 3538 N N . ASN A 1 28 ? 3.839 -22.911 -20.126 1.00 33.01 28 ASN A N 7
ATOM 3539 C CA . ASN A 1 28 ? 4.951 -23.391 -19.314 1.00 31.21 28 ASN A CA 7
ATOM 3540 C C . ASN A 1 28 ? 4.919 -22.765 -17.923 1.00 45.42 28 ASN A C 7
ATOM 3541 O O . ASN A 1 28 ? 5.211 -23.426 -16.926 1.00 12.34 28 ASN A O 7
ATOM 3552 N N . LEU A 1 29 ? 4.564 -21.486 -17.864 1.00 73.15 29 LEU A N 7
ATOM 3553 C CA . LEU A 1 29 ? 4.493 -20.769 -16.596 1.00 30.10 29 LEU A CA 7
ATOM 3554 C C . LEU A 1 29 ? 3.543 -21.467 -15.628 1.00 24.51 29 LEU A C 7
ATOM 3555 O O . LEU A 1 29 ? 3.946 -21.886 -14.543 1.00 72.11 29 LEU A O 7
ATOM 3571 N N . GLU A 1 30 ? 2.282 -21.591 -16.030 1.00 1.24 30 GLU A N 7
ATOM 3572 C CA . GLU A 1 30 ? 1.276 -22.240 -15.197 1.00 61.14 30 GLU A CA 7
ATOM 3573 C C . GLU A 1 30 ? 1.652 -23.693 -14.923 1.00 25.30 30 GLU A C 7
ATOM 3574 O O . GLU A 1 30 ? 1.412 -24.213 -13.833 1.00 53.14 30 GLU A O 7
ATOM 3586 N N . SER A 1 31 ? 2.244 -24.344 -15.920 1.00 10.40 31 SER A N 7
ATOM 3587 C CA . SER A 1 31 ? 2.650 -25.738 -15.789 1.00 31.03 31 SER A CA 7
ATOM 3588 C C . SER A 1 31 ? 4.117 -25.841 -15.383 1.00 0.23 31 SER A C 7
ATOM 3589 O O . SER A 1 31 ? 4.950 -26.334 -16.143 1.00 14.10 31 SER A O 7
ATOM 3597 N N . ALA A 1 32 ? 4.425 -25.371 -14.178 1.00 64.23 32 ALA A N 7
ATOM 3598 C CA . ALA A 1 32 ? 5.791 -25.411 -13.669 1.00 73.43 32 ALA A CA 7
ATOM 3599 C C . ALA A 1 32 ? 6.101 -26.763 -13.036 1.00 33.43 32 ALA A C 7
ATOM 3600 O O . ALA A 1 32 ? 7.219 -27.267 -13.140 1.00 43.24 32 ALA A O 7
ATOM 3607 N N . ASP A 1 33 ? 5.104 -27.346 -12.378 1.00 41.32 33 ASP A N 7
ATOM 3608 C CA . ASP A 1 33 ? 5.270 -28.640 -11.728 1.00 25.24 33 ASP A CA 7
ATOM 3609 C C . ASP A 1 33 ? 4.850 -29.774 -12.658 1.00 0.13 33 ASP A C 7
ATOM 3610 O O . ASP A 1 33 ? 3.928 -29.640 -13.463 1.00 3.32 33 ASP A O 7
ATOM 3619 N N . PRO A 1 34 ? 5.541 -30.918 -12.547 1.00 4.11 34 PRO A N 7
ATOM 3620 C CA . PRO A 1 34 ? 5.258 -32.097 -13.370 1.00 60.14 34 PRO A CA 7
ATOM 3621 C C . PRO A 1 34 ? 3.929 -32.751 -13.009 1.00 12.14 34 PRO A C 7
ATOM 3622 O O . PRO A 1 34 ? 3.182 -33.185 -13.885 1.00 23.52 34 PRO A O 7
ATOM 3633 N N . GLU A 1 35 ? 3.640 -32.817 -11.713 1.00 1.45 35 GLU A N 7
ATOM 3634 C CA . GLU A 1 35 ? 2.400 -33.418 -11.236 1.00 61.24 35 GLU A CA 7
ATOM 3635 C C . GLU A 1 35 ? 1.191 -32.611 -11.700 1.00 32.13 35 GLU A C 7
ATOM 3636 O O . GLU A 1 35 ? 1.005 -31.465 -11.293 1.00 51.21 35 GLU A O 7
ATOM 3648 N N . SER A 1 1 ? -2.245 8.283 -2.737 1.00 3.10 1 SER A N 8
ATOM 3649 C CA . SER A 1 1 ? -3.327 7.309 -2.662 1.00 54.22 1 SER A CA 8
ATOM 3650 C C . SER A 1 1 ? -2.781 5.908 -2.403 1.00 11.42 1 SER A C 8
ATOM 3651 O O . SER A 1 1 ? -2.312 5.233 -3.319 1.00 2.11 1 SER A O 8
ATOM 3659 N N . VAL A 1 2 ? -2.846 5.478 -1.147 1.00 22.02 2 VAL A N 8
ATOM 3660 C CA . VAL A 1 2 ? -2.359 4.158 -0.765 1.00 72.41 2 VAL A CA 8
ATOM 3661 C C . VAL A 1 2 ? -3.335 3.067 -1.193 1.00 52.41 2 VAL A C 8
ATOM 3662 O O . VAL A 1 2 ? -2.929 1.997 -1.645 1.00 24.31 2 VAL A O 8
ATOM 3675 N N . LYS A 1 3 ? -4.626 3.347 -1.048 1.00 71.35 3 LYS A N 8
ATOM 3676 C CA . LYS A 1 3 ? -5.663 2.391 -1.421 1.00 44.34 3 LYS A CA 8
ATOM 3677 C C . LYS A 1 3 ? -5.485 1.931 -2.865 1.00 4.32 3 LYS A C 8
ATOM 3678 O O . LYS A 1 3 ? -5.486 0.734 -3.148 1.00 65.11 3 LYS A O 8
ATOM 3697 N N . GLU A 1 4 ? -5.331 2.891 -3.772 1.00 61.43 4 GLU A N 8
ATOM 3698 C CA . GLU A 1 4 ? -5.151 2.582 -5.186 1.00 72.01 4 GLU A CA 8
ATOM 3699 C C . GLU A 1 4 ? -3.892 1.749 -5.405 1.00 63.23 4 GLU A C 8
ATOM 3700 O O . GLU A 1 4 ? -3.909 0.757 -6.133 1.00 51.00 4 GLU A O 8
ATOM 3712 N N . GLY A 1 5 ? -2.799 2.160 -4.770 1.00 4.43 5 GLY A N 8
ATOM 3713 C CA . GLY A 1 5 ? -1.545 1.442 -4.908 1.00 52.21 5 GLY A CA 8
ATOM 3714 C C . GLY A 1 5 ? -1.690 -0.039 -4.618 1.00 55.43 5 GLY A C 8
ATOM 3715 O O . GLY A 1 5 ? -1.043 -0.869 -5.255 1.00 52.15 5 GLY A O 8
ATOM 3719 N N . ALA A 1 6 ? -2.541 -0.370 -3.653 1.00 34.32 6 ALA A N 8
ATOM 3720 C CA . ALA A 1 6 ? -2.770 -1.761 -3.280 1.00 45.12 6 ALA A CA 8
ATOM 3721 C C . ALA A 1 6 ? -3.594 -2.485 -4.339 1.00 53.31 6 ALA A C 8
ATOM 3722 O O . ALA A 1 6 ? -3.371 -3.664 -4.613 1.00 40.51 6 ALA A O 8
ATOM 3729 N N . GLN A 1 7 ? -4.548 -1.771 -4.930 1.00 24.42 7 GLN A N 8
ATOM 3730 C CA . GLN A 1 7 ? -5.406 -2.348 -5.958 1.00 13.23 7 GLN A CA 8
ATOM 3731 C C . GLN A 1 7 ? -4.595 -2.738 -7.189 1.00 20.44 7 GLN A C 8
ATOM 3732 O O . GLN A 1 7 ? -4.790 -3.813 -7.757 1.00 51.33 7 GLN A O 8
ATOM 3746 N N . ARG A 1 8 ? -3.685 -1.859 -7.595 1.00 21.22 8 ARG A N 8
ATOM 3747 C CA . ARG A 1 8 ? -2.845 -2.112 -8.759 1.00 51.35 8 ARG A CA 8
ATOM 3748 C C . ARG A 1 8 ? -2.155 -3.468 -8.648 1.00 70.13 8 ARG A C 8
ATOM 3749 O O . ARG A 1 8 ? -2.285 -4.317 -9.530 1.00 63.34 8 ARG A O 8
ATOM 3770 N N . LYS A 1 9 ? -1.421 -3.665 -7.559 1.00 5.13 9 LYS A N 8
ATOM 3771 C CA . LYS A 1 9 ? -0.710 -4.917 -7.330 1.00 61.43 9 LYS A CA 8
ATOM 3772 C C . LYS A 1 9 ? -1.657 -6.108 -7.442 1.00 64.31 9 LYS A C 8
ATOM 3773 O O . LYS A 1 9 ? -1.300 -7.146 -7.999 1.00 63.41 9 LYS A O 8
ATOM 3792 N N . TRP A 1 10 ? -2.863 -5.950 -6.911 1.00 34.31 10 TRP A N 8
ATOM 3793 C CA . TRP A 1 10 ? -3.862 -7.013 -6.953 1.00 3.12 10 TRP A CA 8
ATOM 3794 C C . TRP A 1 10 ? -4.073 -7.505 -8.380 1.00 60.32 10 TRP A C 8
ATOM 3795 O O . TRP A 1 10 ? -4.285 -8.695 -8.611 1.00 24.41 10 TRP A O 8
ATOM 3816 N N . ALA A 1 11 ? -4.014 -6.583 -9.335 1.00 2.42 11 ALA A N 8
ATOM 3817 C CA . ALA A 1 11 ? -4.197 -6.924 -10.740 1.00 25.40 11 ALA A CA 8
ATOM 3818 C C . ALA A 1 11 ? -3.243 -8.037 -11.163 1.00 1.41 11 ALA A C 8
ATOM 3819 O O . ALA A 1 11 ? -3.632 -8.965 -11.870 1.00 73.41 11 ALA A O 8
ATOM 3826 N N . ALA A 1 12 ? -1.992 -7.935 -10.726 1.00 21.11 12 ALA A N 8
ATOM 3827 C CA . ALA A 1 12 ? -0.983 -8.933 -11.058 1.00 72.44 12 ALA A CA 8
ATOM 3828 C C . ALA A 1 12 ? -1.451 -10.334 -10.678 1.00 24.14 12 ALA A C 8
ATOM 3829 O O . ALA A 1 12 ? -1.194 -11.302 -11.395 1.00 52.23 12 ALA A O 8
ATOM 3836 N N . LEU A 1 13 ? -2.137 -10.436 -9.545 1.00 24.04 13 LEU A N 8
ATOM 3837 C CA . LEU A 1 13 ? -2.640 -11.720 -9.068 1.00 3.43 13 LEU A CA 8
ATOM 3838 C C . LEU A 1 13 ? -3.764 -12.230 -9.963 1.00 32.32 13 LEU A C 8
ATOM 3839 O O . LEU A 1 13 ? -3.807 -13.410 -10.313 1.00 43.12 13 LEU A O 8
ATOM 3855 N N . LYS A 1 14 ? -4.673 -11.334 -10.332 1.00 31.13 14 LYS A N 8
ATOM 3856 C CA . LYS A 1 14 ? -5.797 -11.692 -11.189 1.00 41.42 14 LYS A CA 8
ATOM 3857 C C . LYS A 1 14 ? -5.312 -12.127 -12.568 1.00 61.42 14 LYS A C 8
ATOM 3858 O O . LYS A 1 14 ? -5.795 -13.114 -13.122 1.00 53.03 14 LYS A O 8
ATOM 3877 N N . GLU A 1 15 ? -4.353 -11.386 -13.115 1.00 75.02 15 GLU A N 8
ATOM 3878 C CA . GLU A 1 15 ? -3.804 -11.698 -14.429 1.00 44.22 15 GLU A CA 8
ATOM 3879 C C . GLU A 1 15 ? -3.290 -13.134 -14.477 1.00 71.03 15 GLU A C 8
ATOM 3880 O O . GLU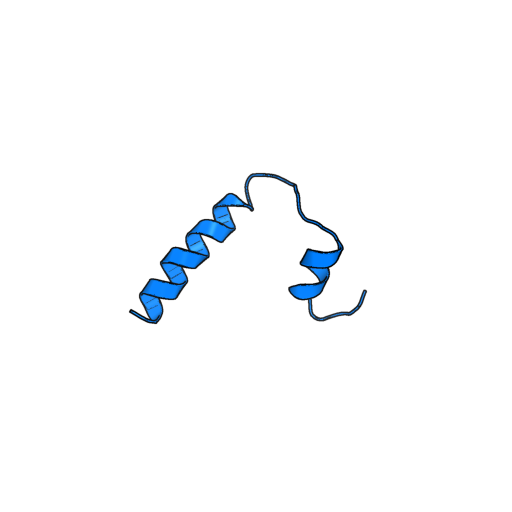 A 1 15 ? -3.465 -13.835 -15.474 1.00 71.31 15 GLU A O 8
ATOM 3892 N N . LYS A 1 16 ? -2.655 -13.565 -13.393 1.00 64.41 16 LYS A N 8
ATOM 3893 C CA . LYS A 1 16 ? -2.115 -14.917 -13.309 1.00 33.50 16 LYS A CA 8
ATOM 3894 C C . LYS A 1 16 ? -3.218 -15.925 -12.998 1.00 41.33 16 LYS A C 8
ATOM 3895 O O . LYS A 1 16 ? -3.175 -17.068 -13.455 1.00 53.22 16 LYS A O 8
ATOM 3914 N N . LEU A 1 17 ? -4.205 -15.494 -12.221 1.00 3.55 17 LEU A N 8
ATOM 3915 C CA . LEU A 1 17 ? -5.320 -16.358 -11.850 1.00 52.51 17 LEU A CA 8
ATOM 3916 C C . LEU A 1 17 ? -6.370 -16.396 -12.956 1.00 41.21 17 LEU A C 8
ATOM 3917 O O . LEU A 1 17 ? -7.208 -15.501 -13.062 1.00 62.20 17 LEU A O 8
ATOM 3933 N N . GLY A 1 18 ? -6.319 -17.440 -13.778 1.00 20.13 18 GLY A N 8
ATOM 3934 C CA . GLY A 1 18 ? -7.272 -17.577 -14.864 1.00 0.24 18 GLY A CA 8
ATOM 3935 C C . GLY A 1 18 ? -7.027 -16.580 -15.979 1.00 13.43 18 GLY A C 8
ATOM 3936 O O . GLY A 1 18 ? -7.812 -15.656 -16.198 1.00 62.51 18 GLY A O 8
ATOM 3940 N N . PRO A 1 19 ? -5.914 -16.760 -16.705 1.00 51.41 19 PRO A N 8
ATOM 3941 C CA . PRO A 1 19 ? -5.542 -15.877 -17.815 1.00 22.22 19 PRO A CA 8
ATOM 3942 C C . PRO A 1 19 ? -6.468 -16.034 -19.016 1.00 14.52 19 PRO A C 8
ATOM 3943 O O . PRO A 1 19 ? -7.234 -16.993 -19.098 1.00 75.04 19 PRO A O 8
ATOM 3954 N N . GLN A 1 20 ? -6.392 -15.085 -19.944 1.00 30.03 20 GLN A N 8
ATOM 3955 C CA . GLN A 1 20 ? -7.225 -15.119 -21.140 1.00 41.30 20 GLN A CA 8
ATOM 3956 C C . GLN A 1 20 ? -6.526 -15.868 -22.269 1.00 65.13 20 GLN A C 8
ATOM 3957 O O . GLN A 1 20 ? -7.105 -16.762 -22.886 1.00 63.31 20 GLN A O 8
ATOM 3971 N N . ASP A 1 21 ? -5.278 -15.497 -22.535 1.00 21.11 21 ASP A N 8
ATOM 3972 C CA . ASP A 1 21 ? -4.499 -16.135 -23.590 1.00 2.21 21 ASP A CA 8
ATOM 3973 C C . ASP A 1 21 ? -3.625 -17.249 -23.022 1.00 43.33 21 ASP A C 8
ATOM 3974 O O . ASP A 1 21 ? -2.628 -16.987 -22.348 1.00 75.13 21 ASP A O 8
ATOM 3983 N N . SER A 1 22 ? -4.005 -18.492 -23.299 1.00 14.22 22 SER A N 8
ATOM 3984 C CA . SER A 1 22 ? -3.259 -19.646 -22.812 1.00 31.03 22 SER A CA 8
ATOM 3985 C C . SER A 1 22 ? -2.264 -20.132 -23.861 1.00 73.12 22 SER A C 8
ATOM 3986 O O . SER A 1 22 ? -2.520 -20.044 -25.062 1.00 45.14 22 SER A O 8
ATOM 3994 N N . ASP A 1 23 ? -1.130 -20.645 -23.399 1.00 24.24 23 ASP A N 8
ATOM 3995 C CA . ASP A 1 23 ? -0.095 -21.147 -24.296 1.00 54.11 23 ASP A CA 8
ATOM 3996 C C . ASP A 1 23 ? -0.160 -22.667 -24.404 1.00 21.23 23 ASP A C 8
ATOM 3997 O O . ASP A 1 23 ? -0.527 -23.366 -23.459 1.00 3.14 23 ASP A O 8
ATOM 4006 N N . PRO A 1 24 ? 0.204 -23.193 -25.583 1.00 34.33 24 PRO A N 8
ATOM 4007 C CA . PRO A 1 24 ? 0.195 -24.636 -25.842 1.00 71.11 24 PRO A CA 8
ATOM 4008 C C . PRO A 1 24 ? 1.284 -25.371 -25.068 1.00 14.14 24 PRO A C 8
ATOM 4009 O O . PRO A 1 24 ? 1.082 -26.495 -24.606 1.00 53.24 24 PRO A O 8
ATOM 4020 N N . THR A 1 25 ? 2.439 -24.729 -24.927 1.00 65.21 25 THR A N 8
ATOM 4021 C CA . THR A 1 25 ? 3.560 -25.322 -24.209 1.00 25.11 25 THR A CA 8
ATOM 4022 C C . THR A 1 25 ? 3.217 -25.545 -22.741 1.00 34.13 25 THR A C 8
ATOM 4023 O O . THR A 1 25 ? 3.516 -26.597 -22.177 1.00 4.10 25 THR A O 8
ATOM 4034 N N . GLU A 1 26 ? 2.585 -24.549 -22.127 1.00 43.34 26 GLU A N 8
ATOM 4035 C CA . GLU A 1 26 ? 2.201 -24.638 -20.724 1.00 2.24 26 GLU A CA 8
ATOM 4036 C C . GLU A 1 26 ? 1.267 -25.822 -20.489 1.00 42.32 26 GLU A C 8
ATOM 4037 O O . GLU A 1 26 ? 1.489 -26.632 -19.590 1.00 61.33 26 GLU A O 8
ATOM 4049 N N . ALA A 1 27 ? 0.222 -25.913 -21.304 1.00 74.34 27 ALA A N 8
ATOM 4050 C CA . ALA A 1 27 ? -0.745 -26.998 -21.187 1.00 54.35 27 ALA A CA 8
ATOM 4051 C C . ALA A 1 27 ? -0.073 -28.355 -21.366 1.00 2.45 27 ALA A C 8
ATOM 4052 O O . ALA A 1 27 ? -0.225 -29.247 -20.533 1.00 31.31 27 ALA A O 8
ATOM 4059 N N . ASN A 1 28 ? 0.671 -28.503 -22.457 1.00 40.40 28 ASN A N 8
ATOM 4060 C CA . ASN A 1 28 ? 1.366 -29.752 -22.745 1.00 21.03 28 ASN A CA 8
ATOM 4061 C C . ASN A 1 28 ? 2.290 -30.138 -21.594 1.00 3.22 28 ASN A C 8
ATOM 4062 O O . ASN A 1 28 ? 2.437 -31.317 -21.269 1.00 43.05 28 ASN A O 8
ATOM 4073 N N . LEU A 1 29 ? 2.911 -29.137 -20.980 1.00 12.53 29 LEU A N 8
ATOM 4074 C CA . LEU A 1 29 ? 3.821 -29.370 -19.864 1.00 11.13 29 LEU A CA 8
ATOM 4075 C C . LEU A 1 29 ? 3.074 -29.942 -18.663 1.00 3.44 29 LEU A C 8
ATOM 4076 O O . LEU A 1 29 ? 3.558 -30.857 -17.997 1.00 45.45 29 LEU A O 8
ATOM 4092 N N . GLU A 1 30 ? 1.892 -29.397 -18.393 1.00 1.41 30 GLU A N 8
ATOM 4093 C CA . GLU A 1 30 ? 1.079 -29.854 -17.273 1.00 34.24 30 GLU A CA 8
ATOM 4094 C C . GLU A 1 30 ? 0.670 -31.313 -17.457 1.00 4.03 30 GLU A C 8
ATOM 4095 O O . GLU A 1 30 ? 0.633 -32.084 -16.498 1.00 11.12 30 GLU A O 8
ATOM 4107 N N . SER A 1 31 ? 0.365 -31.684 -18.696 1.00 14.01 31 SER A N 8
ATOM 4108 C CA . SER A 1 31 ? -0.045 -33.049 -19.006 1.00 53.51 31 SER A CA 8
ATOM 4109 C C . SER A 1 31 ? 1.149 -33.997 -18.966 1.00 21.02 31 SER A C 8
ATOM 4110 O O . SER A 1 31 ? 2.259 -33.601 -18.610 1.00 54.34 31 SER A O 8
ATOM 4118 N N . ALA A 1 32 ? 0.912 -35.252 -19.333 1.00 25.23 32 ALA A N 8
ATOM 4119 C CA . ALA A 1 32 ? 1.968 -36.258 -19.341 1.00 12.42 32 ALA A CA 8
ATOM 4120 C C . ALA A 1 32 ? 3.169 -35.786 -20.153 1.00 41.0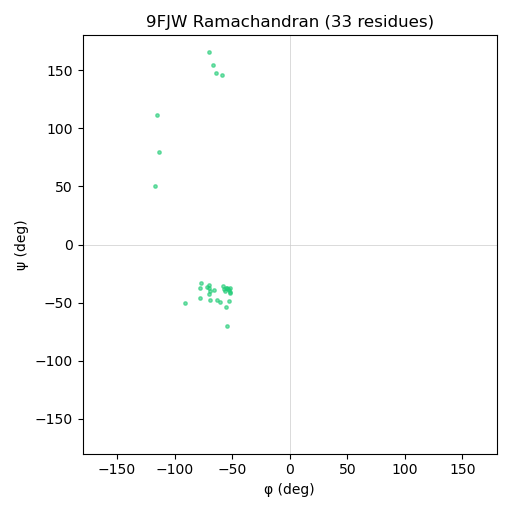1 32 ALA A C 8
ATOM 4121 O O . ALA A 1 32 ? 3.066 -35.564 -21.360 1.00 10.54 32 ALA A O 8
ATOM 4128 N N . ASP A 1 33 ? 4.307 -35.635 -19.484 1.00 51.13 33 ASP A N 8
ATOM 4129 C CA . ASP A 1 33 ? 5.529 -35.190 -20.145 1.00 14.34 33 ASP A CA 8
ATOM 4130 C C . ASP A 1 33 ? 6.043 -36.253 -21.109 1.00 64.43 33 ASP A C 8
ATOM 4131 O O . ASP A 1 33 ? 5.911 -37.455 -20.875 1.00 42.14 33 ASP A O 8
ATOM 4140 N N . PRO A 1 34 ? 6.644 -35.804 -22.221 1.00 50.51 34 PRO A N 8
ATOM 4141 C CA . PRO A 1 34 ? 7.190 -36.700 -23.244 1.00 22.30 34 PRO A CA 8
ATOM 4142 C C . PRO A 1 34 ? 8.429 -37.446 -22.759 1.00 75.52 34 PRO A C 8
ATOM 4143 O O . PRO A 1 34 ? 8.626 -38.616 -23.086 1.00 23.21 34 PRO A O 8
ATOM 4154 N N . GLU A 1 35 ? 9.258 -36.762 -21.978 1.00 45.02 35 GLU A N 8
ATOM 4155 C CA . GLU A 1 35 ? 10.478 -37.362 -21.449 1.00 51.34 35 GLU A CA 8
ATOM 4156 C C . GLU A 1 35 ? 10.151 -38.458 -20.440 1.00 23.42 35 GLU A C 8
ATOM 4157 O O . GLU A 1 35 ? 10.354 -39.642 -20.708 1.00 22.14 35 GLU A O 8
ATOM 4169 N N . SER A 1 1 ? -2.130 3.147 3.324 1.00 71.14 1 SER A N 9
ATOM 4170 C CA . SER A 1 1 ? -2.609 1.859 2.835 1.00 43.01 1 SER A CA 9
ATOM 4171 C C . SER A 1 1 ? -2.250 1.669 1.364 1.00 32.33 1 SER A C 9
ATOM 4172 O O . SER A 1 1 ? -3.106 1.341 0.542 1.00 41.40 1 SER A O 9
ATOM 4180 N N . VAL A 1 2 ? -0.978 1.876 1.040 1.00 1.41 2 VAL A N 9
ATOM 4181 C CA . VAL A 1 2 ? -0.504 1.727 -0.331 1.00 0.23 2 VAL A CA 9
ATOM 4182 C C . VAL A 1 2 ? -0.321 0.257 -0.692 1.00 13.40 2 VAL A C 9
ATOM 4183 O O . VAL A 1 2 ? -0.613 -0.159 -1.813 1.00 40.03 2 VAL A O 9
ATOM 4196 N N . LYS A 1 3 ? 0.163 -0.526 0.266 1.00 44.32 3 LYS A N 9
ATOM 4197 C CA . LYS A 1 3 ? 0.384 -1.951 0.051 1.00 41.11 3 LYS A CA 9
ATOM 4198 C C . LYS A 1 3 ? -0.909 -2.645 -0.364 1.00 61.25 3 LYS A C 9
ATOM 4199 O O . LYS A 1 3 ? -0.908 -3.500 -1.250 1.00 2.41 3 LYS A O 9
ATOM 4218 N N . GLU A 1 4 ? -2.010 -2.271 0.280 1.00 62.00 4 GLU A N 9
ATOM 4219 C CA . GLU A 1 4 ? -3.309 -2.858 -0.024 1.00 73.44 4 GLU A CA 9
ATOM 4220 C C . GLU A 1 4 ? -3.907 -2.235 -1.282 1.00 52.32 4 GLU A C 9
ATOM 4221 O O . GLU A 1 4 ? -4.528 -2.920 -2.094 1.00 25.44 4 GLU A O 9
ATOM 4233 N N . GLY A 1 5 ? -3.716 -0.928 -1.436 1.00 42.12 5 GLY A N 9
ATOM 4234 C CA . GLY A 1 5 ? -4.242 -0.233 -2.596 1.00 53.31 5 GLY A CA 9
ATOM 4235 C C . GLY A 1 5 ? -3.754 -0.829 -3.901 1.00 24.40 5 GLY A C 9
ATOM 4236 O O . GLY A 1 5 ? -4.525 -0.988 -4.846 1.00 75.41 5 GLY A O 9
ATOM 4240 N N . ALA A 1 6 ? -2.467 -1.159 -3.954 1.00 32.21 6 ALA A N 9
ATOM 4241 C CA . ALA A 1 6 ? -1.877 -1.742 -5.152 1.00 43.14 6 ALA A CA 9
ATOM 4242 C C . ALA A 1 6 ? -2.494 -3.101 -5.464 1.00 15.22 6 ALA A C 9
ATOM 4243 O O . ALA A 1 6 ? -2.705 -3.444 -6.627 1.00 34.45 6 ALA A O 9
ATOM 4250 N N . GLN A 1 7 ? -2.781 -3.869 -4.418 1.00 32.02 7 GLN A N 9
ATOM 4251 C CA . GLN A 1 7 ? -3.373 -5.191 -4.581 1.00 75.43 7 GLN A CA 9
ATOM 4252 C C . GLN A 1 7 ? -4.705 -5.104 -5.320 1.00 44.05 7 GLN A C 9
ATOM 4253 O O . GLN A 1 7 ? -5.040 -5.978 -6.120 1.00 51.21 7 GLN A O 9
ATOM 4267 N N . ARG A 1 8 ? -5.459 -4.044 -5.047 1.00 70.53 8 ARG A N 9
ATOM 4268 C CA . ARG A 1 8 ? -6.754 -3.844 -5.685 1.00 75.14 8 ARG A CA 9
ATOM 4269 C C . ARG A 1 8 ? -6.590 -3.590 -7.181 1.00 53.10 8 ARG A C 9
ATOM 4270 O O . ARG A 1 8 ? -7.379 -4.073 -7.994 1.00 44.33 8 ARG A O 9
ATOM 4291 N N . LYS A 1 9 ? -5.561 -2.828 -7.537 1.00 35.20 9 LYS A N 9
ATOM 4292 C CA . LYS A 1 9 ? -5.292 -2.510 -8.934 1.00 50.51 9 LYS A CA 9
ATOM 4293 C C . LYS A 1 9 ? -4.773 -3.734 -9.681 1.00 41.11 9 LYS A C 9
ATOM 4294 O O . LYS A 1 9 ? -5.105 -3.948 -10.847 1.00 44.31 9 LYS A O 9
ATOM 4313 N N . TRP A 1 10 ? -3.959 -4.534 -9.002 1.00 72.21 10 TRP A N 9
ATOM 4314 C CA . TRP A 1 10 ? -3.396 -5.738 -9.602 1.00 62.31 10 TRP A CA 9
ATOM 4315 C C . TRP A 1 10 ? -4.495 -6.627 -10.174 1.00 22.13 10 TRP A C 9
ATOM 4316 O O . TRP A 1 10 ? -4.330 -7.228 -11.235 1.00 34.21 10 TRP A O 9
ATOM 4337 N N . ALA A 1 11 ? -5.616 -6.706 -9.464 1.00 4.42 11 ALA A N 9
ATOM 4338 C CA . ALA A 1 11 ? -6.742 -7.520 -9.903 1.00 13.54 11 ALA A CA 9
ATOM 4339 C C . ALA A 1 11 ? -7.143 -7.177 -11.333 1.00 40.45 11 ALA A C 9
ATOM 4340 O O . ALA A 1 11 ? -7.385 -8.065 -12.150 1.00 42.11 11 ALA A O 9
ATOM 4347 N N . ALA A 1 12 ? -7.212 -5.883 -11.630 1.00 1.12 12 ALA A N 9
ATOM 4348 C CA . ALA A 1 12 ? -7.582 -5.423 -12.963 1.00 31.24 12 ALA A CA 9
ATOM 4349 C C . ALA A 1 12 ? -6.676 -6.035 -14.026 1.00 3.44 12 ALA A C 9
ATOM 4350 O O . ALA A 1 12 ? -7.124 -6.360 -15.126 1.00 3.20 12 ALA A O 9
ATOM 4357 N N . LEU A 1 13 ? -5.399 -6.188 -13.691 1.00 53.20 13 LEU A N 9
ATOM 4358 C CA . LEU A 1 13 ? -4.429 -6.760 -14.618 1.00 3.03 13 LEU A CA 9
ATOM 4359 C C . LEU A 1 13 ? -4.852 -8.159 -15.054 1.00 24.11 13 LEU A C 9
ATOM 4360 O O . LEU A 1 13 ? -4.735 -8.518 -16.226 1.00 3.01 13 LEU A O 9
ATOM 4376 N N . LYS A 1 14 ? -5.346 -8.945 -14.104 1.00 23.44 14 LYS A N 9
ATOM 4377 C CA . LYS A 1 14 ? -5.790 -10.304 -14.389 1.00 31.52 14 LYS A CA 9
ATOM 4378 C C . LYS A 1 14 ? -6.961 -10.300 -15.366 1.00 60.24 14 LYS A C 9
ATOM 4379 O O . LYS A 1 14 ? -7.026 -11.129 -16.273 1.00 72.05 14 LYS A O 9
ATOM 4398 N N . GLU A 1 15 ? -7.882 -9.361 -15.175 1.00 73.04 15 GLU A N 9
ATOM 4399 C CA . GLU A 1 15 ? -9.050 -9.250 -16.042 1.00 1.12 15 GLU A CA 9
ATOM 4400 C C . GLU A 1 15 ? -8.632 -9.019 -17.491 1.00 40.21 15 GLU A C 9
ATOM 4401 O O . GLU A 1 15 ? -9.229 -9.568 -18.417 1.00 32.30 15 GLU A O 9
ATOM 4413 N N . LYS A 1 16 ? -7.602 -8.201 -17.680 1.00 61.14 16 LYS A N 9
ATOM 4414 C CA . LYS A 1 16 ? -7.102 -7.896 -19.016 1.00 22.14 16 LYS A CA 9
ATOM 4415 C C . LYS A 1 16 ? -6.286 -9.060 -19.570 1.00 0.31 16 LYS A C 9
ATOM 4416 O O . LYS A 1 16 ? -6.289 -9.315 -20.775 1.00 44.40 16 LYS A O 9
ATOM 4435 N N . LEU A 1 17 ? -5.590 -9.763 -18.684 1.00 20.32 17 LEU A N 9
ATOM 4436 C CA . LEU A 1 17 ? -4.770 -10.902 -19.084 1.00 54.35 17 LEU A CA 9
ATOM 4437 C C . LEU A 1 17 ? -5.568 -12.200 -19.009 1.00 5.03 17 LEU A C 9
ATOM 4438 O O . LEU A 1 17 ? -5.455 -12.954 -18.043 1.00 15.31 17 LEU A O 9
ATOM 4454 N N . GLY A 1 18 ? -6.372 -12.456 -20.036 1.00 43.33 18 GLY A N 9
ATOM 4455 C CA . GLY A 1 18 ? -7.174 -13.665 -20.067 1.00 51.54 18 GLY A CA 9
ATOM 4456 C C . GLY A 1 18 ? -7.257 -14.270 -21.455 1.00 23.14 18 GLY A C 9
ATOM 4457 O O . GLY A 1 18 ? -8.282 -14.189 -22.131 1.00 14.43 18 GLY A O 9
ATOM 4461 N N . PRO A 1 19 ? -6.155 -14.893 -21.899 1.00 72.20 19 PRO A N 9
ATOM 4462 C CA . PRO A 1 19 ? -6.082 -15.526 -23.219 1.00 41.13 19 PRO A CA 9
ATOM 4463 C C . PRO A 1 19 ? -6.946 -16.779 -23.311 1.00 13.25 19 PRO A C 9
ATOM 4464 O O . PRO A 1 19 ? -7.399 -17.306 -22.295 1.00 21.02 19 PRO A O 9
ATOM 4475 N N . GLN A 1 20 ? -7.171 -17.250 -24.533 1.00 4.30 20 GLN A N 9
ATOM 4476 C CA . GLN A 1 20 ? -7.981 -18.441 -24.755 1.00 73.12 20 GLN A CA 9
ATOM 4477 C C . GLN A 1 20 ? -7.136 -19.578 -25.320 1.00 45.41 20 GLN A C 9
ATOM 4478 O O . GLN A 1 20 ? -7.350 -20.745 -24.994 1.00 23.21 20 GLN A O 9
ATOM 4492 N N . ASP A 1 21 ? -6.175 -19.228 -26.169 1.00 20.15 21 ASP A N 9
ATOM 4493 C CA . ASP A 1 21 ? -5.296 -20.219 -26.779 1.00 0.14 21 ASP A CA 9
ATOM 4494 C C . ASP A 1 21 ? -4.260 -20.718 -25.776 1.00 13.53 21 ASP A C 9
ATOM 4495 O O . ASP A 1 21 ? -3.132 -20.227 -25.738 1.00 63.53 21 ASP A O 9
ATOM 4504 N N . SER A 1 22 ? -4.653 -21.694 -24.964 1.00 4.14 22 SER A N 9
ATOM 4505 C CA . SER A 1 22 ? -3.760 -22.256 -23.957 1.00 1.44 22 SER A CA 9
ATOM 4506 C C . SER A 1 22 ? -3.342 -23.674 -24.332 1.00 20.24 22 SER A C 9
ATOM 4507 O O . SER A 1 22 ? -4.101 -24.626 -24.148 1.00 1.14 22 SER A O 9
ATOM 4515 N N . ASP A 1 23 ? -2.130 -23.807 -24.859 1.00 22.04 23 ASP A N 9
ATOM 4516 C CA . ASP A 1 23 ? -1.609 -25.109 -25.259 1.00 42.24 23 ASP A CA 9
ATOM 4517 C C . ASP A 1 23 ? -1.246 -25.948 -24.038 1.00 62.13 23 ASP A C 9
ATOM 4518 O O . ASP A 1 23 ? -0.837 -25.431 -22.998 1.00 71.14 23 ASP A O 9
ATOM 4527 N N . PRO A 1 24 ? -1.399 -27.275 -24.165 1.00 2.41 24 PRO A N 9
ATOM 4528 C CA . PRO A 1 24 ? -1.093 -28.214 -23.082 1.00 13.34 24 PRO A CA 9
ATOM 4529 C C . PRO A 1 24 ? 0.403 -28.314 -22.806 1.00 42.02 24 PRO A C 9
ATOM 4530 O O . PRO A 1 24 ? 0.826 -28.465 -21.659 1.00 53.33 24 PRO A O 9
ATOM 4541 N N . THR A 1 25 ? 1.202 -28.229 -23.865 1.00 43.13 25 THR A N 9
ATOM 4542 C CA . THR A 1 25 ? 2.652 -28.311 -23.738 1.00 12.34 25 THR A CA 9
ATOM 4543 C C . THR A 1 25 ? 3.188 -27.203 -22.839 1.00 10.54 25 THR A C 9
ATOM 4544 O O . THR A 1 25 ? 4.133 -27.411 -22.079 1.00 3.31 25 THR A O 9
ATOM 4555 N N . GLU A 1 26 ? 2.577 -26.025 -22.930 1.00 24.20 26 GLU A N 9
ATOM 4556 C CA . GLU A 1 26 ? 2.995 -24.884 -22.124 1.00 21.23 26 GLU A CA 9
ATOM 4557 C C . GLU A 1 26 ? 2.598 -25.076 -20.663 1.00 24.13 26 GLU A C 9
ATOM 4558 O O . GLU A 1 26 ? 3.354 -24.735 -19.753 1.00 40.34 26 GLU A O 9
ATOM 4570 N N . ALA A 1 27 ? 1.407 -25.624 -20.446 1.00 63.53 27 ALA A N 9
ATOM 4571 C CA . ALA A 1 27 ? 0.910 -25.863 -19.097 1.00 61.41 27 ALA A CA 9
ATOM 4572 C C . ALA A 1 27 ? 1.713 -26.958 -18.402 1.00 11.31 27 ALA A C 9
ATOM 4573 O O . ALA A 1 27 ? 2.044 -26.843 -17.223 1.00 25.22 27 ALA A O 9
ATOM 4580 N N . ASN A 1 28 ? 2.021 -28.019 -19.141 1.00 4.35 28 ASN A N 9
ATOM 4581 C CA . ASN A 1 28 ? 2.785 -29.135 -18.594 1.00 14.22 28 ASN A CA 9
ATOM 4582 C C . ASN A 1 28 ? 4.116 -28.656 -18.023 1.00 51.31 28 ASN A C 9
ATOM 4583 O O . ASN A 1 28 ? 4.533 -29.085 -16.947 1.00 22.43 28 ASN A O 9
ATOM 4594 N N . LEU A 1 29 ? 4.778 -27.763 -18.751 1.00 21.14 29 LEU A N 9
ATOM 4595 C CA . LEU A 1 29 ? 6.063 -27.224 -18.317 1.00 75.02 29 LEU A CA 9
ATOM 4596 C C . LEU A 1 29 ? 5.912 -26.434 -17.021 1.00 50.11 29 LEU A C 9
ATOM 4597 O O . LEU A 1 29 ? 6.702 -26.593 -16.091 1.00 72.32 29 LEU A O 9
ATOM 4613 N N . GLU A 1 30 ? 4.892 -25.584 -16.967 1.00 55.44 30 GLU A N 9
ATOM 4614 C CA . GLU A 1 30 ? 4.637 -24.770 -15.784 1.00 63.23 30 GLU A CA 9
ATOM 4615 C C . GLU A 1 30 ? 4.401 -25.650 -14.560 1.00 1.32 30 GLU A C 9
ATOM 4616 O O . GLU A 1 30 ? 4.952 -25.401 -13.488 1.00 3.33 30 GLU A O 9
ATOM 4628 N N . SER A 1 31 ? 3.577 -26.679 -14.728 1.00 61.10 31 SER A N 9
ATOM 4629 C CA . SER A 1 31 ? 3.264 -27.594 -13.636 1.00 54.43 31 SER A CA 9
ATOM 4630 C C . SER A 1 31 ? 4.464 -28.474 -13.304 1.00 22.42 31 SER A C 9
ATOM 4631 O O . SER A 1 31 ? 5.463 -28.478 -14.023 1.00 31.53 31 SER A O 9
ATOM 4639 N N . ALA A 1 32 ? 4.358 -29.220 -12.208 1.00 50.55 32 ALA A N 9
ATOM 4640 C CA . ALA A 1 32 ? 5.433 -30.106 -11.781 1.00 31.14 32 ALA A CA 9
ATOM 4641 C C . ALA A 1 32 ? 5.153 -31.547 -12.193 1.00 32.31 32 ALA A C 9
ATOM 4642 O O . ALA A 1 32 ? 4.380 -32.250 -11.542 1.00 34.12 32 ALA A O 9
ATOM 4649 N N . ASP A 1 33 ? 5.785 -31.981 -13.278 1.00 3.24 33 ASP A N 9
ATOM 4650 C CA . ASP A 1 33 ? 5.604 -33.339 -13.777 1.00 22.13 33 ASP A CA 9
ATOM 4651 C C . ASP A 1 33 ? 6.058 -34.363 -12.742 1.00 23.45 33 ASP A C 9
ATOM 4652 O O . ASP A 1 33 ? 7.004 -34.141 -11.985 1.00 41.14 33 ASP A O 9
ATOM 4661 N N . PRO A 1 34 ? 5.369 -35.513 -12.704 1.00 74.33 34 PRO A N 9
ATOM 4662 C CA . PRO A 1 34 ? 5.683 -36.595 -11.766 1.00 14.43 34 PRO A CA 9
ATOM 4663 C C . PRO A 1 34 ? 7.003 -37.283 -12.095 1.00 73.22 34 PRO A C 9
ATOM 4664 O O . PRO A 1 34 ? 7.741 -37.691 -11.199 1.00 14.21 34 PRO A O 9
ATOM 4675 N N . GLU A 1 35 ? 7.293 -37.409 -13.386 1.00 43.44 35 GLU A N 9
ATOM 4676 C CA . GLU A 1 35 ? 8.525 -38.049 -13.833 1.00 2.43 35 GLU A CA 9
ATOM 4677 C C . GLU A 1 35 ? 9.106 -37.325 -15.044 1.00 4.00 35 GLU A C 9
ATOM 4678 O O . GLU A 1 35 ? 10.225 -37.610 -15.471 1.00 55.45 35 GLU A O 9
ATOM 4690 N N . SER A 1 1 ? -0.427 0.696 3.277 1.00 13.51 1 SER A N 10
ATOM 4691 C CA . SER A 1 1 ? 0.319 -0.493 2.885 1.00 73.52 1 SER A CA 10
ATOM 4692 C C . SER A 1 1 ? -0.601 -1.520 2.232 1.00 72.54 1 SER A C 10
ATOM 4693 O O . SER A 1 1 ? -0.274 -2.091 1.190 1.00 14.45 1 SER A O 10
ATOM 4701 N N . VAL A 1 2 ? -1.754 -1.752 2.851 1.00 13.43 2 VAL A N 10
ATOM 4702 C CA . VAL A 1 2 ? -2.723 -2.709 2.331 1.00 14.31 2 VAL A CA 10
ATOM 4703 C C . VAL A 1 2 ? -3.232 -2.285 0.958 1.00 51.50 2 VAL A C 10
ATOM 4704 O O . VAL A 1 2 ? -3.173 -3.052 -0.003 1.00 34.22 2 VAL A O 10
ATOM 4717 N N . LYS A 1 3 ? -3.732 -1.056 0.872 1.00 64.33 3 LYS A N 10
ATOM 4718 C CA . LYS A 1 3 ? -4.250 -0.527 -0.384 1.00 62.02 3 LYS A CA 10
ATOM 4719 C C . LYS A 1 3 ? -3.218 -0.664 -1.499 1.00 71.13 3 LYS A C 10
ATOM 4720 O O . LYS A 1 3 ? -3.532 -1.132 -2.593 1.00 55.32 3 LYS A O 10
ATOM 4739 N N . GLU A 1 4 ? -1.986 -0.255 -1.213 1.00 51.43 4 GLU A N 10
ATOM 4740 C CA . GLU A 1 4 ? -0.909 -0.333 -2.193 1.00 70.11 4 GLU A CA 10
ATOM 4741 C C . GLU A 1 4 ? -0.730 -1.764 -2.692 1.00 32.24 4 GLU A C 10
ATOM 4742 O O . GLU A 1 4 ? -0.663 -2.010 -3.895 1.00 63.11 4 GLU A O 10
ATOM 4754 N N . GLY A 1 5 ? -0.654 -2.706 -1.756 1.00 4.44 5 GLY A N 10
ATOM 4755 C CA . GLY A 1 5 ? -0.482 -4.100 -2.119 1.00 35.35 5 GLY A CA 10
ATOM 4756 C C . GLY A 1 5 ? -1.601 -4.610 -3.005 1.00 34.10 5 GLY A C 10
ATOM 4757 O O . GLY A 1 5 ? -1.370 -5.413 -3.908 1.00 63.31 5 GLY A O 10
ATOM 4761 N N . ALA A 1 6 ? -2.819 -4.144 -2.746 1.00 4.11 6 ALA A N 10
ATOM 4762 C CA . ALA A 1 6 ? -3.977 -4.558 -3.527 1.00 54.54 6 ALA A CA 10
ATOM 4763 C C . ALA A 1 6 ? -3.735 -4.353 -5.019 1.00 11.30 6 ALA A C 10
ATOM 4764 O O . ALA A 1 6 ? -3.926 -5.268 -5.819 1.00 32.21 6 ALA A O 10
ATOM 4771 N N . GLN A 1 7 ? -3.314 -3.146 -5.385 1.00 74.43 7 GLN A N 10
ATOM 4772 C CA . GLN A 1 7 ? -3.048 -2.822 -6.782 1.00 22.33 7 GLN A CA 10
ATOM 4773 C C . GLN A 1 7 ? -2.081 -3.827 -7.399 1.00 20.52 7 GLN A C 10
ATOM 4774 O O . GLN A 1 7 ? -2.358 -4.405 -8.450 1.00 41.34 7 GLN A O 10
ATOM 4788 N N . ARG A 1 8 ? -0.946 -4.032 -6.738 1.00 41.53 8 ARG A N 10
ATOM 4789 C CA . ARG A 1 8 ? 0.063 -4.966 -7.223 1.00 52.11 8 ARG A CA 10
ATOM 4790 C C . ARG A 1 8 ? -0.512 -6.375 -7.338 1.00 2.11 8 ARG A C 10
ATOM 4791 O O . ARG A 1 8 ? -0.237 -7.093 -8.299 1.00 64.13 8 ARG A O 10
ATOM 4812 N N . LYS A 1 9 ? -1.311 -6.764 -6.351 1.00 30.55 9 LYS A N 10
ATOM 4813 C CA . LYS A 1 9 ? -1.926 -8.087 -6.340 1.00 3.44 9 LYS A CA 10
ATOM 4814 C C . LYS A 1 9 ? -2.842 -8.271 -7.545 1.00 11.40 9 LYS A C 10
ATOM 4815 O O . LYS A 1 9 ? -2.925 -9.360 -8.112 1.00 53.13 9 LYS A O 10
ATOM 4834 N N . TRP A 1 10 ? -3.526 -7.200 -7.931 1.00 41.32 10 TRP A N 10
ATOM 4835 C CA . TRP A 1 10 ? -4.435 -7.244 -9.071 1.00 11.32 10 TRP A CA 10
ATOM 4836 C C . TRP A 1 10 ? -3.723 -7.762 -10.316 1.00 11.25 10 TRP A C 10
ATOM 4837 O O . TRP A 1 10 ? -4.309 -8.484 -11.121 1.00 61.41 10 TRP A O 10
ATOM 4858 N N . ALA A 1 11 ? -2.457 -7.388 -10.466 1.00 63.03 11 ALA A N 10
ATOM 4859 C CA . ALA A 1 11 ? -1.665 -7.817 -11.612 1.00 62.43 11 ALA A CA 10
ATOM 4860 C C . ALA A 1 11 ? -1.701 -9.334 -11.767 1.00 50.04 11 ALA A C 10
ATOM 4861 O O . ALA A 1 11 ? -1.789 -9.852 -12.880 1.00 52.53 11 ALA A O 10
ATOM 4868 N N . ALA A 1 12 ? -1.632 -10.041 -10.644 1.00 43.21 12 ALA A N 10
ATOM 4869 C CA . ALA A 1 12 ? -1.658 -11.498 -10.656 1.00 20.23 12 ALA A CA 10
ATOM 4870 C C . ALA A 1 12 ? -2.918 -12.019 -11.339 1.00 21.12 12 ALA A C 10
ATOM 4871 O O . ALA A 1 12 ? -2.884 -13.032 -12.038 1.00 64.52 12 ALA A O 10
ATOM 4878 N N . LEU A 1 13 ? -4.029 -11.321 -11.132 1.00 31.24 13 LEU A N 10
ATOM 4879 C CA . LEU A 1 13 ? -5.301 -11.714 -11.727 1.00 55.13 13 LEU A CA 10
ATOM 4880 C C . LEU A 1 13 ? -5.170 -11.868 -13.239 1.00 74.12 13 LEU A C 10
ATOM 4881 O O . LEU A 1 13 ? -5.698 -12.813 -13.826 1.00 52.01 13 LEU A O 10
ATOM 4897 N N . LYS A 1 14 ? -4.461 -10.935 -13.865 1.00 13.54 14 LYS A N 10
ATOM 4898 C CA . LYS A 1 14 ? -4.257 -10.967 -15.308 1.00 24.22 14 LYS A CA 10
ATOM 4899 C C . LYS A 1 14 ? -3.689 -12.313 -15.747 1.00 20.35 14 LYS A C 10
ATOM 4900 O O . LYS A 1 14 ? -4.143 -12.897 -16.730 1.00 31.32 14 LYS A O 10
ATOM 4919 N N . GLU A 1 15 ? -2.695 -12.800 -15.010 1.00 11.12 15 GLU A N 10
ATOM 4920 C CA . GLU A 1 15 ? -2.067 -14.078 -15.324 1.00 11.11 15 GLU A CA 10
ATOM 4921 C C . GLU A 1 15 ? -3.114 -15.179 -15.462 1.00 31.44 15 GLU A C 10
ATOM 4922 O O . GLU A 1 15 ? -3.046 -16.007 -16.371 1.00 1.04 15 GLU A O 10
ATOM 4934 N N . LYS A 1 16 ? -4.083 -15.184 -14.552 1.00 42.31 16 LYS A N 10
ATOM 4935 C CA . LYS A 1 16 ? -5.146 -16.182 -14.570 1.00 44.33 16 LYS A CA 10
ATOM 4936 C C . LYS A 1 16 ? -6.193 -15.842 -15.626 1.00 12.35 16 LYS A C 10
ATOM 4937 O O . LYS A 1 16 ? -6.786 -16.732 -16.236 1.00 31.30 16 LYS A O 10
ATOM 4956 N N . LEU A 1 17 ? -6.416 -14.549 -15.837 1.00 23.23 17 LEU A N 10
ATOM 4957 C CA . LEU A 1 17 ? -7.391 -14.091 -16.820 1.00 71.41 17 LEU A CA 10
ATOM 4958 C C . LEU A 1 17 ? -6.890 -14.337 -18.240 1.00 4.14 17 LEU A C 10
ATOM 4959 O O . LEU A 1 17 ? -5.714 -14.129 -18.538 1.00 75.04 17 LEU A O 10
ATOM 4975 N N . GLY A 1 18 ? -7.790 -14.779 -19.112 1.00 35.00 18 GLY A N 10
ATOM 4976 C CA . GLY A 1 18 ? -7.421 -15.043 -20.490 1.00 61.52 18 GLY A CA 10
ATOM 4977 C C . GLY A 1 18 ? -8.556 -15.654 -21.288 1.00 30.01 18 GLY A C 10
ATOM 4978 O O . GLY A 1 18 ? -9.601 -16.015 -20.745 1.00 44.14 18 GLY A O 10
ATOM 4982 N N . PRO A 1 19 ? -8.358 -15.775 -22.609 1.00 23.51 19 PRO A N 10
ATOM 4983 C CA . PRO A 1 19 ? -9.363 -16.345 -23.511 1.00 62.42 19 PRO A CA 10
ATOM 4984 C C . PRO A 1 19 ? -9.546 -17.845 -23.302 1.00 11.43 19 PRO A C 10
ATOM 4985 O O . PRO A 1 19 ? -8.728 -18.494 -22.651 1.00 0.54 19 PRO A O 10
ATOM 4996 N N . GLN A 1 20 ? -10.624 -18.388 -23.858 1.00 51.31 20 GLN A N 10
ATOM 4997 C CA . GLN A 1 20 ? -10.914 -19.811 -23.731 1.00 63.12 20 GLN A CA 10
ATOM 4998 C C . GLN A 1 20 ? -9.851 -20.648 -24.436 1.00 53.24 20 GLN A C 10
ATOM 4999 O O . GLN A 1 20 ? -9.484 -21.725 -23.968 1.00 22.41 20 GLN A O 10
ATOM 5013 N N . ASP A 1 21 ? -9.362 -20.145 -25.564 1.00 71.05 21 ASP A N 10
ATOM 5014 C CA . ASP A 1 21 ? -8.341 -20.846 -26.334 1.00 40.14 21 ASP A CA 10
ATOM 5015 C C . ASP A 1 21 ? -7.142 -21.194 -25.457 1.00 53.43 21 ASP A C 10
ATOM 5016 O O . ASP A 1 21 ? -6.348 -20.323 -25.100 1.00 74.23 21 ASP A O 10
ATOM 5025 N N . SER A 1 22 ? -7.018 -22.471 -25.113 1.00 34.43 22 SER A N 10
ATOM 5026 C CA . SER A 1 22 ? -5.919 -22.934 -24.273 1.00 55.40 22 SER A CA 10
ATOM 5027 C C . SER A 1 22 ? -4.883 -23.687 -25.101 1.00 70.20 22 SER A C 10
ATOM 5028 O O . SER A 1 22 ? -5.037 -24.878 -25.374 1.00 40.32 22 SER A O 10
ATOM 5036 N N . ASP A 1 23 ? -3.827 -22.985 -25.497 1.00 55.33 23 ASP A N 10
ATOM 5037 C CA . ASP A 1 23 ? -2.764 -23.586 -26.293 1.00 61.14 23 ASP A CA 10
ATOM 5038 C C . ASP A 1 23 ? -1.920 -24.534 -25.446 1.00 54.32 23 ASP A C 10
ATOM 5039 O O . ASP A 1 23 ? -1.733 -24.332 -24.246 1.00 63.42 23 ASP A O 10
ATOM 5048 N N . PRO A 1 24 ? -1.400 -25.593 -26.083 1.00 60.13 24 PRO A N 10
ATOM 5049 C CA . PRO A 1 24 ? -0.569 -26.593 -25.407 1.00 64.42 24 PRO A CA 10
ATOM 5050 C C . PRO A 1 24 ? 0.795 -26.040 -25.008 1.00 41.22 24 PRO A C 10
ATOM 5051 O O . PRO A 1 24 ? 1.351 -26.414 -23.975 1.00 62.11 24 PRO A O 10
ATOM 5062 N N . THR A 1 25 ? 1.330 -25.145 -25.834 1.00 22.35 25 THR A N 10
ATOM 5063 C CA . THR A 1 25 ? 2.629 -24.541 -25.567 1.00 42.41 25 THR A CA 10
ATOM 5064 C C . THR A 1 25 ? 2.591 -23.691 -24.302 1.00 22.54 25 THR A C 10
ATOM 5065 O O . THR A 1 25 ? 3.482 -23.780 -23.458 1.00 4.42 25 THR A O 10
ATOM 5076 N N . GLU A 1 26 ? 1.553 -22.870 -24.176 1.00 64.24 26 GLU A N 10
ATOM 5077 C CA . GLU A 1 26 ? 1.401 -22.005 -23.013 1.00 33.15 26 GLU A CA 10
ATOM 5078 C C . GLU A 1 26 ? 0.934 -22.804 -21.799 1.00 11.53 26 GLU A C 10
ATOM 5079 O O . GLU A 1 26 ? 1.350 -22.539 -20.671 1.00 52.12 26 GLU A O 10
ATOM 5091 N N . ALA A 1 27 ? 0.066 -23.781 -22.039 1.00 65.30 27 ALA A N 10
ATOM 5092 C CA . ALA A 1 27 ? -0.456 -24.619 -20.967 1.00 72.30 27 ALA A CA 10
ATOM 5093 C C . ALA A 1 27 ? 0.659 -25.417 -20.300 1.00 43.12 27 ALA A C 10
ATOM 5094 O O . ALA A 1 27 ? 0.701 -25.540 -19.077 1.00 21.11 27 ALA A O 10
ATOM 5101 N N . ASN A 1 28 ? 1.561 -25.957 -21.113 1.00 24.50 28 ASN A N 10
ATOM 5102 C CA . ASN A 1 28 ? 2.677 -26.745 -20.601 1.00 1.10 28 ASN A CA 10
ATOM 5103 C C . ASN A 1 28 ? 3.555 -25.907 -19.676 1.00 35.34 28 ASN A C 10
ATOM 5104 O O . ASN A 1 28 ? 3.976 -26.370 -18.615 1.00 24.21 28 ASN A O 10
ATOM 5115 N N . LEU A 1 29 ? 3.825 -24.672 -20.084 1.00 21.53 29 LEU A N 10
ATOM 5116 C CA . LEU A 1 29 ? 4.652 -23.769 -19.291 1.00 51.23 29 LEU A CA 10
ATOM 5117 C C . LEU A 1 29 ? 3.979 -23.438 -17.963 1.00 73.40 29 LEU A C 10
ATOM 5118 O O . LEU A 1 29 ? 4.639 -23.344 -16.929 1.00 12.30 29 LEU A O 10
ATOM 5134 N N . GLU A 1 30 ? 2.661 -23.266 -18.000 1.00 20.31 30 GLU A N 10
ATOM 5135 C CA . GLU A 1 30 ? 1.899 -22.948 -16.798 1.00 70.11 30 GLU A CA 10
ATOM 5136 C C . GLU A 1 30 ? 2.135 -23.993 -15.712 1.00 21.25 30 GLU A C 10
ATOM 5137 O O . GLU A 1 30 ? 2.269 -23.661 -14.534 1.00 45.40 30 GLU A O 10
ATOM 5149 N N . SER A 1 31 ? 2.184 -25.258 -16.116 1.00 73.42 31 SER A N 10
ATOM 5150 C CA . SER A 1 31 ? 2.399 -26.353 -15.178 1.00 20.45 31 SER A CA 10
ATOM 5151 C C . SER A 1 31 ? 3.774 -26.247 -14.525 1.00 11.02 31 SER A C 10
ATOM 5152 O O . SER A 1 31 ? 4.734 -25.790 -15.145 1.00 33.13 31 SER A O 10
ATOM 5160 N N . ALA A 1 32 ? 3.860 -26.672 -13.269 1.00 20.44 32 ALA A N 10
ATOM 5161 C CA . ALA A 1 32 ? 5.117 -26.627 -12.531 1.00 74.33 32 ALA A CA 10
ATOM 5162 C C . ALA A 1 32 ? 6.135 -27.597 -13.122 1.00 35.34 32 ALA A C 10
ATOM 5163 O O . ALA A 1 32 ? 6.173 -28.771 -12.754 1.00 21.54 32 ALA A O 10
ATOM 5170 N N . ASP A 1 33 ? 6.956 -27.099 -14.039 1.00 23.22 33 ASP A N 10
ATOM 5171 C CA . ASP A 1 33 ? 7.975 -27.922 -14.680 1.00 63.20 33 ASP A CA 10
ATOM 5172 C C . ASP A 1 33 ? 9.011 -28.394 -13.664 1.00 60.23 33 ASP A C 10
ATOM 5173 O O . ASP A 1 33 ? 9.344 -27.693 -12.709 1.00 12.23 33 ASP A O 10
ATOM 5182 N N . PRO A 1 34 ? 9.533 -29.612 -13.873 1.00 40.13 34 PRO A N 10
ATOM 5183 C CA . PRO A 1 34 ? 10.538 -30.205 -12.986 1.00 60.22 34 PRO A CA 10
ATOM 5184 C C . PRO A 1 34 ? 11.887 -29.502 -13.087 1.00 23.14 34 PRO A C 10
ATOM 5185 O O . PRO A 1 34 ? 12.571 -29.306 -12.083 1.00 21.45 34 PRO A O 10
ATOM 5196 N N . GLU A 1 35 ? 12.264 -29.124 -14.304 1.00 74.35 35 GLU A N 10
ATOM 5197 C CA . GLU A 1 35 ? 13.532 -28.443 -14.534 1.00 61.03 35 GLU A CA 10
ATOM 5198 C C . GLU A 1 35 ? 13.303 -27.039 -15.087 1.00 3.03 35 GLU A C 10
ATOM 5199 O O . GLU A 1 35 ? 14.100 -26.131 -14.850 1.00 73.22 35 GLU A O 10
ATOM 5211 N N . SER A 1 1 ? 2.208 -7.489 3.200 1.00 34.54 1 SER A N 11
ATOM 5212 C CA . SER A 1 1 ? 1.786 -8.799 2.716 1.00 1.22 1 SER A CA 11
ATOM 5213 C C . SER A 1 1 ? 0.728 -8.660 1.626 1.00 11.00 1 SER A C 11
ATOM 5214 O O . SER A 1 1 ? 0.720 -9.414 0.653 1.00 34.20 1 SER A O 11
ATOM 5222 N N . VAL A 1 2 ? -0.165 -7.690 1.796 1.00 4.34 2 VAL A N 11
ATOM 5223 C CA . VAL A 1 2 ? -1.227 -7.450 0.828 1.00 55.23 2 VAL A CA 11
ATOM 5224 C C . VAL A 1 2 ? -0.655 -7.128 -0.548 1.00 43.20 2 VAL A C 11
ATOM 5225 O O . VAL A 1 2 ? -1.179 -7.570 -1.570 1.00 52.25 2 VAL A O 11
ATOM 5238 N N . LYS A 1 3 ? 0.426 -6.355 -0.567 1.00 13.33 3 LYS A N 11
ATOM 5239 C CA 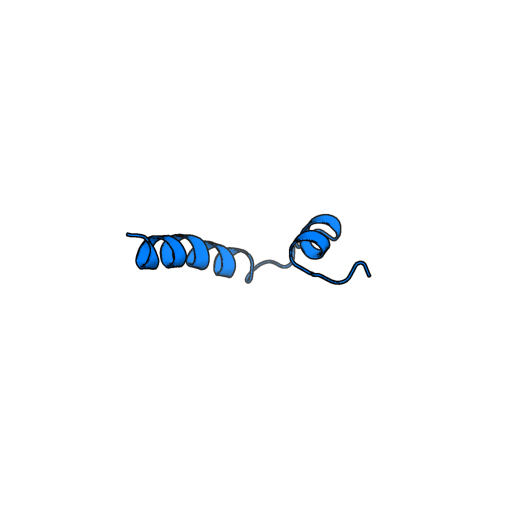. LYS A 1 3 ? 1.073 -5.974 -1.816 1.00 51.55 3 LYS A CA 11
ATOM 5240 C C . LYS A 1 3 ? 1.419 -7.205 -2.648 1.00 11.14 3 LYS A C 11
ATOM 5241 O O . LYS A 1 3 ? 1.299 -7.191 -3.872 1.00 73.31 3 LYS A O 11
ATOM 5260 N N . GLU A 1 4 ? 1.847 -8.267 -1.973 1.00 61.42 4 GLU A N 11
ATOM 5261 C CA . GLU A 1 4 ? 2.209 -9.507 -2.651 1.00 44.41 4 GLU A CA 11
ATOM 5262 C C . GLU A 1 4 ? 0.976 -10.186 -3.239 1.00 52.31 4 GLU A C 11
ATOM 5263 O O . GLU A 1 4 ? 1.028 -10.758 -4.327 1.00 21.44 4 GLU A O 11
ATOM 5275 N N . GLY A 1 5 ? -0.134 -10.117 -2.510 1.00 73.43 5 GLY A N 11
ATOM 5276 C CA . GLY A 1 5 ? -1.365 -10.730 -2.974 1.00 53.14 5 GLY A CA 11
ATOM 5277 C C . GLY A 1 5 ? -1.969 -9.996 -4.155 1.00 41.42 5 GLY A C 11
ATOM 5278 O O . GLY A 1 5 ? -2.524 -10.615 -5.062 1.00 31.20 5 GLY A O 11
ATOM 5282 N N . ALA A 1 6 ? -1.862 -8.671 -4.144 1.00 23.01 6 ALA A N 11
ATOM 5283 C CA . ALA A 1 6 ? -2.401 -7.852 -5.222 1.00 52.30 6 ALA A CA 11
ATOM 5284 C C . ALA A 1 6 ? -1.846 -8.288 -6.574 1.00 31.24 6 ALA A C 11
ATOM 5285 O O . ALA A 1 6 ? -2.565 -8.309 -7.572 1.00 52.20 6 ALA A O 11
ATOM 5292 N N . GLN A 1 7 ? -0.563 -8.635 -6.597 1.00 73.21 7 GLN A N 11
ATOM 5293 C CA . GLN A 1 7 ? 0.088 -9.070 -7.827 1.00 54.35 7 GLN A CA 11
ATOM 5294 C C . GLN A 1 7 ? -0.703 -10.190 -8.495 1.00 52.34 7 GLN A C 11
ATOM 5295 O O . GLN A 1 7 ? -1.037 -10.107 -9.677 1.00 74.34 7 GLN A O 11
ATOM 5309 N N . ARG A 1 8 ? -0.999 -11.236 -7.731 1.00 0.21 8 ARG A N 11
ATOM 5310 C CA . ARG A 1 8 ? -1.749 -12.373 -8.249 1.00 72.34 8 ARG A CA 11
ATOM 5311 C C . ARG A 1 8 ? -3.055 -11.916 -8.893 1.00 44.44 8 ARG A C 11
ATOM 5312 O O . ARG A 1 8 ? -3.447 -12.413 -9.949 1.00 43.12 8 ARG A O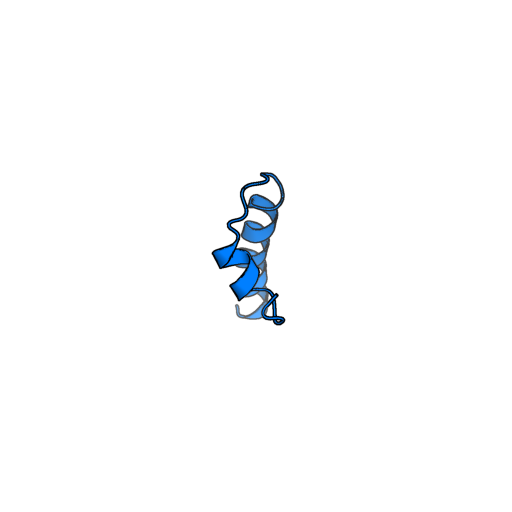 11
ATOM 5333 N N . LYS A 1 9 ? -3.724 -10.965 -8.250 1.00 50.03 9 LYS A N 11
ATOM 5334 C CA . LYS A 1 9 ? -4.985 -10.439 -8.759 1.00 40.42 9 LYS A CA 11
ATOM 5335 C C . LYS A 1 9 ? -4.815 -9.890 -10.172 1.00 42.12 9 LYS A C 11
ATOM 5336 O O . LYS A 1 9 ? -5.661 -10.109 -11.039 1.00 63.51 9 LYS A O 11
ATOM 5355 N N . TRP A 1 10 ? -3.717 -9.178 -10.397 1.00 3.53 10 TRP A N 11
ATOM 5356 C CA . TRP A 1 10 ? -3.436 -8.599 -11.706 1.00 3.02 10 TRP A CA 11
ATOM 5357 C C . TRP A 1 10 ? -3.440 -9.673 -12.788 1.00 33.00 10 TRP A C 11
ATOM 5358 O O . TRP A 1 10 ? -3.908 -9.442 -13.903 1.00 1.15 10 TRP A O 11
ATOM 5379 N N . ALA A 1 11 ? -2.917 -10.848 -12.452 1.00 51.42 11 ALA A N 11
ATOM 5380 C CA . ALA A 1 11 ? -2.863 -11.958 -13.395 1.00 55.33 11 ALA A CA 11
ATOM 5381 C C . ALA A 1 11 ? -4.240 -12.242 -13.988 1.00 4.51 11 ALA A C 11
ATOM 5382 O O . ALA A 1 11 ? -4.380 -12.421 -15.197 1.00 40.32 11 ALA A O 11
ATOM 5389 N N . ALA A 1 12 ? -5.252 -12.282 -13.128 1.00 51.30 12 ALA A N 11
ATOM 5390 C CA . ALA A 1 12 ? -6.617 -12.543 -13.567 1.00 53.52 12 ALA A CA 11
ATOM 5391 C C . ALA A 1 12 ? -7.046 -11.552 -14.644 1.00 14.30 12 ALA A C 11
ATOM 5392 O O . ALA A 1 12 ? -7.770 -11.906 -15.576 1.00 32.15 12 ALA A O 11
ATOM 5399 N N . LEU A 1 13 ? -6.597 -10.309 -14.511 1.00 2.24 13 LEU A N 11
ATOM 5400 C CA . LEU A 1 13 ? -6.935 -9.265 -15.472 1.00 61.55 13 LEU A CA 11
ATOM 5401 C C . LEU A 1 13 ? -6.562 -9.690 -16.889 1.00 54.35 13 LEU A C 11
ATOM 5402 O O . LEU A 1 13 ? -7.314 -9.458 -17.837 1.00 10.13 13 LEU A O 11
ATOM 5418 N N . LYS A 1 14 ? -5.398 -10.315 -17.028 1.00 0.45 14 LYS A N 11
ATOM 5419 C CA . LYS A 1 14 ? -4.926 -10.775 -18.328 1.00 21.42 14 LYS A CA 11
ATOM 5420 C C . LYS A 1 14 ? -5.712 -11.998 -18.790 1.00 53.23 14 LYS A C 11
ATOM 5421 O O . LYS A 1 14 ? -6.016 -12.140 -19.974 1.00 50.52 14 LYS A O 11
ATOM 5440 N N . GLU A 1 15 ? -6.040 -12.877 -17.848 1.00 44.31 15 GLU A N 11
ATOM 5441 C CA . GLU A 1 15 ? -6.792 -14.086 -18.161 1.00 24.33 15 GLU A CA 11
ATOM 5442 C C . GLU A 1 15 ? -8.066 -13.751 -18.930 1.00 32.01 15 GLU A C 11
ATOM 5443 O O . GLU A 1 15 ? -8.443 -14.455 -19.867 1.00 35.44 15 GLU A O 11
ATOM 5455 N N . LYS A 1 16 ? -8.726 -12.670 -18.527 1.00 72.52 16 LYS A N 11
ATOM 5456 C CA . LYS A 1 16 ? -9.958 -12.239 -19.177 1.00 71.31 16 LYS A CA 11
ATOM 5457 C C . LYS A 1 16 ? -9.679 -11.727 -20.587 1.00 32.15 16 LYS A C 11
ATOM 5458 O O . LYS A 1 16 ? -10.501 -11.888 -21.490 1.00 44.34 16 LYS A O 11
ATOM 5477 N N . LEU A 1 17 ? -8.516 -11.112 -20.768 1.00 11.41 17 LEU A N 11
ATOM 5478 C CA . LEU A 1 17 ? -8.128 -10.577 -22.069 1.00 21.14 17 LEU A CA 11
ATOM 5479 C C . LEU A 1 17 ? -7.799 -11.703 -23.044 1.00 4.23 17 LEU A C 11
ATOM 5480 O O . LEU A 1 17 ? -6.758 -12.350 -22.932 1.00 53.12 17 LEU A O 11
ATOM 5496 N N . GLY A 1 18 ? -8.692 -11.930 -24.002 1.00 13.42 18 GLY A N 11
ATOM 5497 C CA . GLY A 1 18 ? -8.477 -12.976 -24.984 1.00 54.01 18 GLY A CA 11
ATOM 5498 C C . GLY A 1 18 ? -9.450 -14.128 -24.827 1.00 14.42 18 GLY A C 11
ATOM 5499 O O . GLY A 1 18 ? -10.415 -14.054 -24.066 1.00 12.45 18 GLY A O 11
ATOM 5503 N N . PRO A 1 19 ? -9.202 -15.222 -25.561 1.00 25.21 19 PRO A N 11
ATOM 5504 C CA . PRO A 1 19 ? -10.053 -16.415 -25.517 1.00 43.14 19 PRO A CA 11
ATOM 5505 C C . PRO A 1 19 ? -9.940 -17.159 -24.191 1.00 74.23 19 PRO A C 11
ATOM 5506 O O . PRO A 1 19 ? -9.024 -16.913 -23.408 1.00 21.53 19 PRO A O 11
ATOM 5517 N N . GLN A 1 20 ? -10.878 -18.069 -23.947 1.00 61.25 20 GLN A N 11
ATOM 5518 C CA . GLN A 1 20 ? -10.883 -18.849 -22.715 1.00 51.33 20 GLN A CA 11
ATOM 5519 C C . GLN A 1 20 ? -9.725 -19.841 -22.694 1.00 2.32 20 GLN A C 11
ATOM 5520 O O . GLN A 1 20 ? -9.121 -20.082 -21.649 1.00 30.45 20 GLN A O 11
ATOM 5534 N N . ASP A 1 21 ? -9.420 -20.412 -23.854 1.00 35.23 21 ASP A N 11
ATOM 5535 C CA . ASP A 1 21 ? -8.334 -21.378 -23.968 1.00 42.15 21 ASP A CA 11
ATOM 5536 C C . ASP A 1 21 ? -7.072 -20.714 -24.510 1.00 4.22 21 ASP A C 11
ATOM 5537 O O . ASP A 1 21 ? -7.009 -20.339 -25.680 1.00 42.45 21 ASP A O 11
ATOM 5546 N N . SER A 1 22 ? -6.069 -20.571 -23.649 1.00 44.13 22 SER A N 11
ATOM 5547 C CA . SER A 1 22 ? -4.809 -19.947 -24.040 1.00 35.44 22 SER A CA 11
ATOM 5548 C C . SER A 1 22 ? -3.722 -20.999 -24.242 1.00 15.33 22 SER A C 11
ATOM 5549 O O . SER A 1 22 ? -3.970 -22.197 -24.106 1.00 63.24 22 SER A O 11
ATOM 5557 N N . ASP A 1 23 ? -2.519 -20.541 -24.566 1.00 44.44 23 ASP A N 11
ATOM 5558 C CA . ASP A 1 23 ? -1.392 -21.440 -24.787 1.00 30.14 23 ASP A CA 11
ATOM 5559 C C . ASP A 1 23 ? -0.751 -21.843 -23.462 1.00 13.20 23 ASP A C 11
ATOM 5560 O O . ASP A 1 23 ? -0.731 -21.079 -22.496 1.00 73.24 23 ASP A O 11
ATOM 5569 N N . PRO A 1 24 ? -0.216 -23.072 -23.413 1.00 4.52 24 PRO A N 11
ATOM 5570 C CA . PRO A 1 24 ? 0.435 -23.604 -22.212 1.00 2.20 24 PRO A CA 11
ATOM 5571 C C . PRO A 1 24 ? 1.759 -22.908 -21.913 1.00 72.22 24 PRO A C 11
ATOM 5572 O O . PRO A 1 24 ? 2.117 -22.704 -20.753 1.00 25.01 24 PRO A O 11
ATOM 5583 N N . THR A 1 25 ? 2.483 -22.545 -22.968 1.00 34.13 25 THR A N 11
ATOM 5584 C CA . THR A 1 25 ? 3.767 -21.873 -22.818 1.00 40.22 25 THR A CA 11
ATOM 5585 C C . THR A 1 25 ? 3.633 -20.614 -21.969 1.00 23.24 25 THR A C 11
ATOM 5586 O O . THR A 1 25 ? 4.525 -20.284 -21.188 1.00 65.21 25 THR A O 11
ATOM 5597 N N . GLU A 1 26 ? 2.513 -19.916 -22.126 1.00 30.04 26 GLU A N 11
ATOM 5598 C CA . GLU A 1 26 ? 2.264 -18.693 -21.372 1.00 10.03 26 GLU A CA 11
ATOM 5599 C C . GLU A 1 26 ? 1.796 -19.013 -19.955 1.00 13.00 26 GLU A C 11
ATOM 5600 O O . GLU A 1 26 ? 2.181 -18.344 -18.997 1.00 21.14 26 GLU A O 11
ATOM 5612 N N . ALA A 1 27 ? 0.962 -20.040 -19.832 1.00 34.23 27 ALA A N 11
ATOM 5613 C CA . ALA A 1 27 ? 0.442 -20.450 -18.533 1.00 74.42 27 ALA A CA 11
ATOM 5614 C C . ALA A 1 27 ? 1.564 -20.930 -17.619 1.00 72.41 27 ALA A C 11
ATOM 5615 O O . ALA A 1 27 ? 1.598 -20.598 -16.435 1.00 54.12 27 ALA A O 11
ATOM 5622 N N . ASN A 1 28 ? 2.480 -21.715 -18.177 1.00 4.12 28 ASN A N 11
ATOM 5623 C CA . ASN A 1 28 ? 3.604 -22.242 -17.411 1.00 12.14 28 ASN A CA 11
ATOM 5624 C C . ASN A 1 28 ? 4.403 -21.111 -16.769 1.00 70.44 28 ASN A C 11
ATOM 5625 O O . ASN A 1 28 ? 4.670 -21.129 -15.567 1.00 73.10 28 ASN A O 11
ATOM 5636 N N . LEU A 1 29 ? 4.782 -20.129 -17.579 1.00 71.14 29 LEU A N 11
ATOM 5637 C CA . LEU A 1 29 ? 5.550 -18.989 -17.092 1.00 3.21 29 LEU A CA 11
ATOM 5638 C C . LEU A 1 29 ? 4.858 -18.335 -15.901 1.00 13.33 29 LEU A C 11
ATOM 5639 O O . LEU A 1 29 ? 5.510 -17.917 -14.945 1.00 30.04 29 LEU A O 11
ATOM 5655 N N . GLU A 1 30 ? 3.532 -18.252 -15.965 1.00 45.45 30 GLU A N 11
ATOM 5656 C CA . GLU A 1 30 ? 2.752 -17.650 -14.891 1.00 1.41 30 GLU A CA 11
ATOM 5657 C C . GLU A 1 30 ? 2.976 -18.389 -13.575 1.00 65.32 30 GLU A C 11
ATOM 5658 O O . GLU A 1 30 ? 3.069 -17.774 -12.513 1.00 25.30 30 GLU A O 11
ATOM 5670 N N . SER A 1 31 ? 3.062 -19.713 -13.655 1.00 31.43 31 SER A N 11
ATOM 5671 C CA . SER A 1 31 ? 3.271 -20.538 -12.471 1.00 32.44 31 SER A CA 11
ATOM 5672 C C . SER A 1 31 ? 4.755 -20.822 -12.261 1.00 41.01 31 SER A C 11
ATOM 5673 O O . SER A 1 31 ? 5.364 -21.585 -13.010 1.00 21.41 31 SER A O 11
ATOM 5681 N N . ALA A 1 32 ? 5.331 -20.201 -11.237 1.00 11.11 32 ALA A N 11
ATOM 5682 C CA . ALA A 1 32 ? 6.743 -20.387 -10.926 1.00 71.25 32 ALA A CA 11
ATOM 5683 C C . ALA A 1 32 ? 6.969 -21.683 -10.154 1.00 50.52 32 ALA A C 11
ATOM 5684 O O . ALA A 1 32 ? 7.752 -22.537 -10.571 1.00 54.53 32 ALA A O 11
ATOM 5691 N N . ASP A 1 33 ? 6.280 -21.822 -9.027 1.00 50.30 33 ASP A N 11
ATOM 5692 C CA . ASP A 1 33 ? 6.406 -23.014 -8.196 1.00 55.43 33 ASP A CA 11
ATOM 5693 C C . ASP A 1 33 ? 5.672 -24.194 -8.826 1.00 23.25 33 ASP A C 11
ATOM 5694 O O . ASP A 1 33 ? 4.636 -24.040 -9.472 1.00 13.24 33 ASP A O 11
ATOM 5703 N N . PRO A 1 34 ? 6.222 -25.403 -8.635 1.00 2.44 34 PRO A N 11
ATOM 5704 C CA . PRO A 1 34 ? 5.637 -26.633 -9.176 1.00 4.11 34 PRO A CA 11
ATOM 5705 C C . PRO A 1 34 ? 4.333 -27.009 -8.482 1.00 14.31 34 PRO A C 11
ATOM 5706 O O . PRO A 1 34 ? 3.397 -27.491 -9.119 1.00 40.45 34 PRO A O 11
ATOM 5717 N N . GLU A 1 35 ? 4.278 -26.784 -7.173 1.00 30.43 35 GLU A N 11
ATOM 5718 C CA . GLU A 1 35 ? 3.087 -27.101 -6.393 1.00 52.53 35 GLU A CA 11
ATOM 5719 C C . GLU A 1 35 ? 1.902 -26.248 -6.840 1.00 25.03 35 GLU A C 11
ATOM 5720 O O . GLU A 1 35 ? 1.034 -26.713 -7.578 1.00 3.44 35 GLU A O 11
ATOM 5732 N N . SER A 1 1 ? 2.590 -10.548 0.655 1.00 43.12 1 SER A N 12
ATOM 5733 C CA . SER A 1 1 ? 3.068 -10.425 -0.717 1.00 61.34 1 SER A CA 12
ATOM 5734 C C . SER A 1 1 ? 2.226 -9.421 -1.498 1.00 73.33 1 SER A C 12
ATOM 5735 O O . SER A 1 1 ? 1.287 -9.795 -2.202 1.00 21.02 1 SER A O 12
ATOM 5743 N N . VAL A 1 2 ? 2.568 -8.143 -1.369 1.00 24.41 2 VAL A N 12
ATOM 5744 C CA . VAL A 1 2 ? 1.846 -7.084 -2.063 1.00 34.15 2 VAL A CA 12
ATOM 5745 C C . VAL A 1 2 ? 2.265 -6.999 -3.526 1.00 21.53 2 VAL A C 12
ATOM 5746 O O . VAL A 1 2 ? 1.424 -6.925 -4.421 1.00 54.24 2 VAL A O 12
ATOM 5759 N N . LYS A 1 3 ? 3.572 -7.012 -3.762 1.00 65.23 3 LYS A N 12
ATOM 5760 C CA . LYS A 1 3 ? 4.106 -6.939 -5.117 1.00 42.22 3 LYS A CA 12
ATOM 5761 C C . LYS A 1 3 ? 3.701 -8.165 -5.929 1.00 14.12 3 LYS A C 12
ATOM 5762 O O . LYS A 1 3 ? 3.259 -8.045 -7.071 1.00 32.30 3 LYS A O 12
ATOM 5781 N N . GLU A 1 4 ? 3.853 -9.342 -5.330 1.00 73.23 4 GLU A N 12
ATOM 5782 C CA . GLU A 1 4 ? 3.501 -10.589 -5.999 1.00 61.40 4 GLU A CA 12
ATOM 5783 C C . GLU A 1 4 ? 1.987 -10.777 -6.040 1.00 2.22 4 GLU A C 12
ATOM 5784 O O . GLU A 1 4 ? 1.428 -11.185 -7.057 1.00 45.52 4 GLU A O 12
ATOM 5796 N N . GLY A 1 5 ? 1.329 -10.476 -4.924 1.00 61.22 5 GLY A N 12
ATOM 5797 C CA . GLY A 1 5 ? -0.113 -10.618 -4.853 1.00 33.33 5 GLY A CA 12
ATOM 5798 C C . GLY A 1 5 ? -0.826 -9.853 -5.949 1.00 55.35 5 GLY A C 12
ATOM 5799 O O . GLY A 1 5 ? -1.756 -10.367 -6.571 1.00 43.12 5 GLY A O 12
ATOM 5803 N N . ALA A 1 6 ? -0.392 -8.619 -6.187 1.00 31.34 6 ALA A N 12
ATOM 5804 C CA . ALA A 1 6 ? -0.995 -7.782 -7.216 1.00 11.32 6 ALA A CA 12
ATOM 5805 C C . ALA A 1 6 ? -0.820 -8.400 -8.599 1.00 14.12 6 ALA A C 12
ATOM 5806 O O . ALA A 1 6 ? -1.741 -8.387 -9.415 1.00 15.42 6 ALA A O 12
ATOM 5813 N N . GLN A 1 7 ? 0.367 -8.940 -8.855 1.00 12.21 7 GLN A N 12
ATOM 5814 C CA . GLN A 1 7 ? 0.661 -9.562 -10.140 1.00 45.55 7 GLN A CA 12
ATOM 5815 C C . GLN A 1 7 ? -0.231 -10.776 -10.375 1.00 53.54 7 GLN A C 12
ATOM 5816 O O . GLN A 1 7 ? -0.781 -10.953 -11.462 1.00 54.55 7 GLN A O 12
ATOM 5830 N N . ARG A 1 8 ? -0.370 -11.609 -9.350 1.00 32.03 8 ARG A N 12
ATOM 5831 C CA . ARG A 1 8 ? -1.195 -12.807 -9.445 1.00 60.43 8 ARG A CA 12
ATOM 5832 C C . ARG A 1 8 ? -2.656 -12.444 -9.695 1.00 43.40 8 ARG A C 12
ATOM 5833 O O . ARG A 1 8 ? -3.300 -12.995 -10.588 1.00 14.54 8 ARG A O 12
ATOM 5854 N N . LYS A 1 9 ? -3.172 -11.513 -8.900 1.00 53.42 9 LYS A N 12
ATOM 5855 C CA . LYS A 1 9 ? -4.556 -11.074 -9.034 1.00 52.51 9 LYS A CA 12
ATOM 5856 C C . LYS A 1 9 ? -4.818 -10.516 -10.430 1.00 24.23 9 LYS A C 12
ATOM 5857 O O . LYS A 1 9 ? -5.887 -10.728 -11.002 1.00 44.32 9 LYS A O 12
ATOM 5876 N N . TRP A 1 10 ? -3.835 -9.806 -10.971 1.00 51.43 10 TRP A N 12
ATOM 5877 C CA . TRP A 1 10 ? -3.959 -9.219 -12.301 1.00 72.40 10 TRP A CA 12
ATOM 5878 C C . TRP A 1 10 ? -4.351 -10.276 -13.327 1.00 74.44 10 TRP A C 12
ATOM 5879 O O . TRP A 1 10 ? -5.117 -10.003 -14.252 1.00 21.45 10 TRP A O 12
ATOM 5900 N N . ALA A 1 11 ? -3.822 -11.484 -13.159 1.00 14.21 11 ALA A N 12
ATOM 5901 C CA . ALA A 1 11 ? -4.120 -12.582 -14.070 1.00 23.11 11 ALA A CA 12
ATOM 5902 C C . ALA A 1 11 ? -5.624 -12.771 -14.229 1.00 74.40 11 ALA A C 12
ATOM 5903 O O . ALA A 1 11 ? -6.107 -13.096 -15.313 1.00 74.22 11 ALA A O 12
ATOM 5910 N N . ALA A 1 12 ? -6.360 -12.567 -13.141 1.00 51.03 12 ALA A N 12
ATOM 5911 C CA . ALA A 1 12 ? -7.810 -12.714 -13.161 1.00 71.00 12 ALA A CA 12
ATOM 5912 C C . ALA A 1 12 ? -8.447 -11.744 -14.151 1.00 22.41 12 ALA A C 12
ATOM 5913 O O . ALA A 1 12 ? -9.430 -12.076 -14.815 1.00 41.52 12 ALA A O 12
ATOM 5920 N N . LEU A 1 13 ? -7.882 -10.546 -14.245 1.00 4.15 13 LEU A N 12
ATOM 5921 C CA . LEU A 1 13 ? -8.395 -9.527 -15.154 1.00 3.14 13 LEU A CA 12
ATOM 5922 C C . LEU A 1 13 ? -8.137 -9.914 -16.606 1.00 41.44 13 LEU A C 12
ATOM 5923 O O . LEU A 1 13 ? -8.987 -9.714 -17.474 1.00 53.30 13 LEU A O 12
ATOM 5939 N N . LYS A 1 14 ? -6.959 -10.471 -16.865 1.00 5.42 14 LYS A N 12
ATOM 5940 C CA . LYS A 1 14 ? -6.588 -10.889 -18.211 1.00 75.54 14 LYS A CA 12
ATOM 5941 C C . LYS A 1 14 ? -7.590 -11.900 -18.761 1.00 51.14 14 LYS A C 12
ATOM 5942 O O . LYS A 1 14 ? -7.918 -11.879 -19.947 1.00 64.43 14 LYS A O 12
ATOM 5961 N N . GLU A 1 15 ? -8.073 -12.781 -17.891 1.00 73.33 15 GLU A N 12
ATOM 5962 C CA . GLU A 1 15 ? -9.038 -13.799 -18.292 1.00 12.44 15 GLU A CA 12
ATOM 5963 C C . GLU A 1 15 ? -10.242 -13.165 -18.982 1.00 52.34 15 GLU A C 12
ATOM 5964 O O . GLU A 1 15 ? -10.746 -13.684 -19.978 1.00 60.15 15 GLU A O 12
ATOM 5976 N N . LYS A 1 16 ? -10.699 -12.038 -18.446 1.00 35.53 16 LYS A N 12
ATOM 5977 C CA . LYS A 1 16 ? -11.844 -11.331 -19.009 1.00 25.42 16 LYS A CA 12
ATOM 5978 C C . LYS A 1 16 ? -11.411 -10.424 -20.156 1.00 14.30 16 LYS A C 12
ATOM 5979 O O . LYS A 1 16 ? -12.153 -10.228 -21.119 1.00 54.25 16 LYS A O 12
ATOM 5998 N N . LEU A 1 17 ? -10.207 -9.873 -20.047 1.00 72.33 17 LEU A N 12
ATOM 5999 C CA . LEU A 1 17 ? -9.675 -8.987 -21.077 1.00 33.21 17 LEU A CA 12
ATOM 6000 C C . LEU A 1 17 ? -8.932 -9.780 -22.147 1.00 24.32 17 LEU A C 12
ATOM 6001 O O . LEU A 1 17 ? -7.750 -10.087 -21.997 1.00 62.51 17 LEU A O 12
ATOM 6017 N N . GLY A 1 18 ? -9.632 -10.107 -23.228 1.00 75.24 18 GLY A N 12
ATOM 6018 C CA . GLY A 1 18 ? -9.022 -10.860 -24.309 1.00 2.34 18 GLY A CA 12
ATOM 6019 C C . GLY A 1 18 ? -9.576 -12.266 -24.421 1.00 60.12 18 GLY A C 12
ATOM 6020 O O . GLY A 1 18 ? -10.436 -12.681 -23.645 1.00 33.35 18 GLY A O 12
ATOM 6024 N N . PRO A 1 19 ? -9.079 -13.025 -25.410 1.00 13.44 19 PRO A N 12
ATOM 6025 C CA . PRO A 1 19 ? -9.517 -14.404 -25.645 1.00 42.33 19 PRO A CA 12
ATOM 6026 C C . PRO A 1 19 ? -9.051 -15.355 -24.549 1.00 30.24 19 PRO A C 12
ATOM 6027 O O . PRO A 1 19 ? -8.176 -15.017 -23.752 1.00 43.04 19 PRO A O 12
ATOM 6038 N N . GLN A 1 20 ? -9.641 -16.545 -24.514 1.00 34.40 20 GLN A N 12
ATOM 6039 C CA . GLN A 1 20 ? -9.286 -17.545 -23.514 1.00 21.21 20 GLN A CA 12
ATOM 6040 C C . GLN A 1 20 ? -8.266 -18.533 -24.071 1.00 34.54 20 GLN A C 12
ATOM 6041 O O . GLN A 1 20 ? -8.577 -19.705 -24.287 1.00 51.13 20 GLN A O 12
ATOM 6055 N N . ASP A 1 21 ? -7.049 -18.054 -24.300 1.00 52.42 21 ASP A N 12
ATOM 6056 C CA . ASP A 1 21 ? -5.983 -18.895 -24.831 1.00 71.13 21 ASP A CA 12
ATOM 6057 C C . ASP A 1 21 ? -5.056 -19.366 -23.715 1.00 45.14 21 ASP A C 12
ATOM 6058 O O . ASP A 1 21 ? -4.620 -18.573 -22.881 1.00 13.15 21 ASP A O 12
ATOM 6067 N N . SER A 1 22 ? -4.758 -20.661 -23.707 1.00 60.32 22 SER A N 12
ATOM 6068 C CA . SER A 1 22 ? -3.886 -21.239 -22.691 1.00 50.10 22 SER A CA 12
ATOM 6069 C C . SER A 1 22 ? -2.507 -20.587 -22.724 1.00 51.20 22 SER A C 12
ATOM 6070 O O . SER A 1 22 ? -1.666 -20.929 -23.556 1.00 13.23 22 SER A O 12
ATOM 6078 N N . ASP A 1 23 ? -2.283 -19.646 -21.814 1.00 1.15 23 ASP A N 12
ATOM 6079 C CA . ASP A 1 23 ? -1.006 -18.945 -21.736 1.00 72.43 23 ASP A CA 12
ATOM 6080 C C . ASP A 1 23 ? -0.097 -19.586 -20.692 1.00 61.35 23 ASP A C 12
ATOM 6081 O O . ASP A 1 23 ? -0.552 -20.120 -19.681 1.00 12.24 23 ASP A O 12
ATOM 6090 N N . PRO A 1 24 ? 1.220 -19.535 -20.943 1.00 12.14 24 PRO A N 12
ATOM 6091 C CA . PRO A 1 24 ? 2.221 -20.106 -20.036 1.00 74.04 24 PRO A CA 12
ATOM 6092 C C . PRO A 1 24 ? 2.338 -19.322 -18.734 1.00 10.20 24 PRO A C 12
ATOM 6093 O O . PRO A 1 24 ? 2.555 -19.898 -17.667 1.00 50.32 24 PRO A O 12
ATOM 6104 N N . THR A 1 25 ? 2.193 -18.004 -18.827 1.00 13.40 25 THR A N 12
ATOM 6105 C CA . THR A 1 25 ? 2.283 -17.140 -17.656 1.00 61.23 25 THR A CA 12
ATOM 6106 C C . THR A 1 25 ? 1.289 -17.565 -16.582 1.00 32.03 25 THR A C 12
ATOM 6107 O O . THR A 1 25 ? 1.654 -17.736 -15.419 1.00 53.01 25 THR A O 12
ATOM 6118 N N . GLU A 1 26 ? 0.032 -17.734 -16.979 1.00 35.30 26 GLU A N 12
ATOM 6119 C CA . GLU A 1 26 ? -1.015 -18.139 -16.048 1.00 30.41 26 GLU A CA 12
ATOM 6120 C C . GLU A 1 26 ? -0.899 -19.623 -15.711 1.00 70.30 26 GLU A C 12
ATOM 6121 O O . GLU A 1 26 ? -1.105 -20.029 -14.568 1.00 13.03 26 GLU A O 12
ATOM 6133 N N . ALA A 1 27 ? -0.568 -20.428 -16.716 1.00 10.13 27 ALA A N 12
ATOM 6134 C CA . ALA A 1 27 ? -0.423 -21.866 -16.527 1.00 10.13 27 ALA A CA 12
ATOM 6135 C C . ALA A 1 27 ? 0.583 -22.176 -15.424 1.00 3.03 27 ALA A C 12
ATOM 6136 O O . ALA A 1 27 ? 0.416 -23.134 -14.670 1.00 4.42 27 ALA A O 12
ATOM 6143 N N . ASN A 1 28 ? 1.629 -21.360 -15.336 1.00 55.31 28 ASN A N 12
ATOM 6144 C CA . ASN A 1 28 ? 2.663 -21.548 -14.325 1.00 71.24 28 ASN A CA 12
ATOM 6145 C C . ASN A 1 28 ? 2.060 -21.555 -12.924 1.00 75.12 28 ASN A C 12
ATOM 6146 O O . ASN A 1 28 ? 2.509 -22.293 -12.046 1.00 44.41 28 ASN A O 12
ATOM 6157 N N . LEU A 1 29 ? 1.038 -20.730 -12.722 1.00 4.02 29 LEU A N 12
ATOM 6158 C CA . LEU A 1 29 ? 0.372 -20.641 -11.427 1.00 54.23 29 LEU A CA 12
ATOM 6159 C C . LEU A 1 29 ? -0.065 -22.020 -10.944 1.00 12.24 29 LEU A C 12
ATOM 6160 O O . LEU A 1 29 ? 0.007 -22.321 -9.753 1.00 33.41 29 LEU A O 12
ATOM 6176 N N . GLU A 1 30 ? -0.516 -22.853 -11.876 1.00 61.23 30 GLU A N 12
ATOM 6177 C CA . GLU A 1 30 ? -0.963 -24.201 -11.544 1.00 43.11 30 GLU A CA 12
ATOM 6178 C C . GLU A 1 30 ? 0.201 -25.052 -11.045 1.00 21.24 30 GLU A C 12
ATOM 6179 O O . GLU A 1 30 ? 0.133 -25.646 -9.968 1.00 51.33 30 GLU A O 12
ATOM 6191 N N . SER A 1 31 ? 1.268 -25.107 -11.835 1.00 23.20 31 SER A N 12
ATOM 6192 C CA . SER A 1 31 ? 2.446 -25.889 -11.476 1.00 72.12 31 SER A CA 12
ATOM 6193 C C . SER A 1 31 ? 3.008 -25.439 -10.131 1.00 51.53 31 SER A C 12
ATOM 6194 O O . SER A 1 31 ? 2.995 -24.252 -9.807 1.00 15.51 31 SER A O 12
ATOM 6202 N N . ALA A 1 32 ? 3.502 -26.396 -9.353 1.00 15.12 32 ALA A N 12
ATOM 6203 C CA . ALA A 1 32 ? 4.070 -26.099 -8.044 1.00 43.21 32 ALA A CA 12
ATOM 6204 C C . ALA A 1 32 ? 5.327 -25.245 -8.173 1.00 2.13 32 ALA A C 12
ATOM 6205 O O . ALA A 1 32 ? 5.363 -24.103 -7.713 1.00 64.42 32 ALA A O 12
ATOM 6212 N N . ASP A 1 33 ? 6.356 -25.805 -8.799 1.00 72.44 33 ASP A N 12
ATOM 6213 C CA . ASP A 1 33 ? 7.615 -25.095 -8.989 1.00 1.23 33 ASP A CA 12
ATOM 6214 C C . ASP A 1 33 ? 7.593 -24.284 -10.281 1.00 15.24 33 ASP A C 12
ATOM 6215 O O . ASP A 1 33 ? 6.989 -24.677 -11.279 1.00 33.12 33 ASP A O 12
ATOM 6224 N N . PRO A 1 34 ? 8.265 -23.123 -10.263 1.00 30.40 34 PRO A N 12
ATOM 6225 C CA . PRO A 1 34 ? 8.337 -22.232 -11.425 1.00 33.32 34 PRO A CA 12
ATOM 6226 C C . PRO A 1 34 ? 9.180 -22.817 -12.552 1.00 44.15 34 PRO A C 12
ATOM 6227 O O . PRO A 1 34 ? 8.866 -22.642 -13.729 1.00 71.31 34 PRO A O 12
ATOM 6238 N N . GLU A 1 35 ? 10.253 -23.511 -12.184 1.00 74.54 35 GLU A N 12
ATOM 6239 C CA . GLU A 1 35 ? 11.141 -24.121 -13.167 1.00 21.23 35 GLU A CA 12
ATOM 6240 C C . GLU A 1 35 ? 10.459 -25.296 -13.862 1.00 23.21 35 GLU A C 12
ATOM 6241 O O . GLU A 1 35 ? 9.807 -25.127 -14.892 1.00 24.13 35 GLU A O 12
ATOM 6253 N N . SER A 1 1 ? -8.523 7.004 3.729 1.00 11.25 1 SER A N 13
ATOM 6254 C CA . SER A 1 1 ? -8.078 5.676 3.323 1.00 13.22 1 SER A CA 13
ATOM 6255 C C . SER A 1 1 ? -7.288 5.743 2.020 1.00 3.21 1 SER A C 13
ATOM 6256 O O . SER A 1 1 ? -7.839 5.557 0.935 1.00 33.34 1 SER A O 13
ATOM 6264 N N . VAL A 1 2 ? -5.991 6.011 2.135 1.00 3.12 2 VAL A N 13
ATOM 6265 C CA . VAL A 1 2 ? -5.122 6.102 0.968 1.00 53.14 2 VAL A CA 13
ATOM 6266 C C . VAL A 1 2 ? -4.656 4.721 0.520 1.00 13.24 2 VAL A C 13
ATOM 6267 O O . VAL A 1 2 ? -4.812 4.347 -0.642 1.00 51.23 2 VAL A O 13
ATOM 6280 N N . LYS A 1 3 ? -4.084 3.966 1.451 1.00 25.25 3 LYS A N 13
ATOM 6281 C CA . LYS A 1 3 ? -3.595 2.624 1.155 1.00 14.24 3 LYS A CA 13
ATOM 6282 C C . LYS A 1 3 ? -4.716 1.746 0.607 1.00 1.23 3 LYS A C 13
ATOM 6283 O O . LYS A 1 3 ? -4.516 0.993 -0.345 1.00 53.11 3 LYS A O 13
ATOM 6302 N N . GLU A 1 4 ? -5.894 1.850 1.214 1.00 0.15 4 GLU A N 13
ATOM 6303 C CA . GLU A 1 4 ? -7.046 1.065 0.785 1.00 4.24 4 GLU A CA 13
ATOM 6304 C C . GLU A 1 4 ? -7.408 1.378 -0.664 1.00 1.25 4 GLU A C 13
ATOM 6305 O O . GLU A 1 4 ? -7.595 0.475 -1.477 1.00 61.52 4 GLU A O 13
ATOM 6317 N N . GLY A 1 5 ? -7.506 2.666 -0.978 1.00 41.41 5 GLY A N 13
ATOM 6318 C CA . GLY A 1 5 ? -7.846 3.077 -2.328 1.00 32.41 5 GLY A CA 13
ATOM 6319 C C . GLY A 1 5 ? -6.907 2.494 -3.365 1.00 42.01 5 GLY A C 13
ATOM 6320 O O . GLY A 1 5 ? -7.345 2.027 -4.416 1.00 44.42 5 GLY A O 13
ATOM 6324 N N . ALA A 1 6 ? -5.611 2.522 -3.070 1.00 53.31 6 ALA A N 13
ATOM 6325 C CA . ALA A 1 6 ? -4.608 1.993 -3.985 1.00 62.30 6 ALA A CA 13
ATOM 6326 C C . ALA A 1 6 ? -4.784 0.491 -4.184 1.00 54.22 6 ALA A C 13
ATOM 6327 O O . ALA A 1 6 ? -4.584 -0.026 -5.283 1.00 2.51 6 ALA A O 13
ATOM 6334 N N . GLN A 1 7 ? -5.160 -0.203 -3.115 1.00 11.23 7 GLN A N 13
ATOM 6335 C CA . GLN A 1 7 ? -5.362 -1.646 -3.173 1.00 40.42 7 GLN A CA 13
ATOM 6336 C C . GLN A 1 7 ? -6.314 -2.017 -4.306 1.00 5.32 7 GLN A C 13
ATOM 6337 O O . GLN A 1 7 ? -6.106 -3.010 -5.003 1.00 54.12 7 GLN A O 13
ATOM 6351 N N . ARG A 1 8 ? -7.357 -1.213 -4.483 1.00 1.22 8 ARG A N 13
ATOM 6352 C CA . ARG A 1 8 ? -8.341 -1.458 -5.530 1.00 13.11 8 ARG A CA 13
ATOM 6353 C C . ARG A 1 8 ? -7.733 -1.235 -6.911 1.00 64.23 8 ARG A C 13
ATOM 6354 O O . ARG A 1 8 ? -7.830 -2.092 -7.790 1.00 43.12 8 ARG A O 13
ATOM 6375 N N . LYS A 1 9 ? -7.105 -0.079 -7.096 1.00 52.41 9 LYS A N 13
ATOM 6376 C CA . LYS A 1 9 ? -6.480 0.258 -8.369 1.00 43.14 9 LYS A CA 13
ATOM 6377 C C . LYS A 1 9 ? -5.525 -0.845 -8.815 1.00 4.32 9 LYS A C 13
ATOM 6378 O O . LYS A 1 9 ? -5.416 -1.141 -10.005 1.00 5.33 9 LYS A O 13
ATOM 6397 N N . TRP A 1 10 ? -4.837 -1.449 -7.853 1.00 21.21 10 TRP A N 13
ATOM 6398 C CA . TRP A 1 10 ? -3.892 -2.521 -8.147 1.00 11.20 10 TRP A CA 13
ATOM 6399 C C . TRP A 1 10 ? -4.546 -3.605 -8.996 1.00 20.42 10 TRP A C 13
ATOM 6400 O O . TRP A 1 10 ? -3.907 -4.194 -9.867 1.00 41.24 10 TRP A O 13
ATOM 6421 N N . ALA A 1 11 ? -5.823 -3.865 -8.736 1.00 12.14 11 ALA A N 13
ATOM 6422 C CA . ALA A 1 11 ? -6.564 -4.878 -9.478 1.00 4.52 11 ALA A CA 13
ATOM 6423 C C . ALA A 1 11 ? -6.440 -4.656 -10.982 1.00 23.15 11 ALA A C 13
ATOM 6424 O O . ALA A 1 11 ? -6.240 -5.602 -11.743 1.00 54.23 11 ALA A O 13
ATOM 6431 N N . ALA A 1 12 ? -6.560 -3.401 -11.402 1.00 22.10 12 ALA A N 13
ATOM 6432 C CA . ALA A 1 12 ? -6.460 -3.056 -12.815 1.00 1.14 12 ALA A CA 13
ATOM 6433 C C . ALA A 1 12 ? -5.154 -3.567 -13.414 1.00 32.33 12 ALA A C 13
ATOM 6434 O O . ALA A 1 12 ? -5.118 -4.014 -14.561 1.00 54.32 12 ALA A O 13
ATOM 6441 N N . LEU A 1 13 ? -4.083 -3.499 -12.631 1.00 40.11 13 LEU A N 13
ATOM 6442 C CA . LEU A 1 13 ? -2.774 -3.955 -13.085 1.00 4.22 13 LEU A CA 13
ATOM 6443 C C . LEU A 1 13 ? -2.851 -5.377 -13.630 1.00 20.32 13 LEU A C 13
ATOM 6444 O O . LEU A 1 13 ? -2.412 -5.651 -14.747 1.00 4.30 13 LEU A O 13
ATOM 6460 N N . LYS A 1 14 ? -3.415 -6.280 -12.834 1.00 65.24 14 LYS A N 13
ATOM 6461 C CA . LYS A 1 14 ? -3.554 -7.675 -13.237 1.00 42.41 14 LYS A CA 13
ATOM 6462 C C . LYS A 1 14 ? -4.517 -7.808 -14.412 1.00 60.03 14 LYS A C 13
ATOM 6463 O O . LYS A 1 14 ? -4.311 -8.630 -15.305 1.00 3.15 14 LYS A O 13
ATOM 6482 N N . GLU A 1 15 ? -5.568 -6.994 -14.406 1.00 3.31 15 GLU A N 13
ATOM 6483 C CA . GLU A 1 15 ? -6.561 -7.022 -15.473 1.00 15.34 15 GLU A CA 13
ATOM 6484 C C . GLU A 1 15 ? -5.897 -6.884 -16.839 1.00 42.53 15 GLU A C 13
ATOM 6485 O O . GLU A 1 15 ? -6.321 -7.503 -17.815 1.00 35.02 15 GLU A O 13
ATOM 6497 N N . LYS A 1 16 ? -4.851 -6.066 -16.902 1.00 53.11 16 LYS A N 13
ATOM 6498 C CA . LYS A 1 16 ? -4.126 -5.845 -18.147 1.00 63.14 16 LYS A CA 13
ATOM 6499 C C . LYS A 1 16 ? -3.365 -7.100 -18.564 1.00 33.11 16 LYS A C 13
ATOM 6500 O O . LYS A 1 16 ? -3.214 -7.380 -19.754 1.00 24.23 16 LYS A O 13
ATOM 6519 N N . LEU A 1 17 ? -2.890 -7.853 -17.578 1.00 35.02 17 LEU A N 13
ATOM 6520 C CA . LEU A 1 17 ? -2.147 -9.080 -17.842 1.00 41.01 17 LEU A CA 13
ATOM 6521 C C . LEU A 1 17 ? -3.095 -10.255 -18.060 1.00 43.14 17 LEU A C 13
ATOM 6522 O O . LEU A 1 17 ? -3.613 -10.833 -17.106 1.00 70.22 17 LEU A O 13
ATOM 6538 N N . GLY A 1 18 ? -3.315 -10.604 -19.324 1.00 72.13 18 GLY A N 13
ATOM 6539 C CA . GLY A 1 18 ? -4.199 -11.710 -19.645 1.00 44.21 18 GLY A CA 13
ATOM 6540 C C . GLY A 1 18 ? -3.824 -12.983 -18.912 1.00 12.40 18 GLY A C 13
ATOM 6541 O O . GLY A 1 18 ? -2.759 -13.083 -18.303 1.00 62.22 18 GLY A O 13
ATOM 6545 N N . PRO A 1 19 ? -4.715 -13.984 -18.964 1.00 13.24 19 PRO A N 13
ATOM 6546 C CA . PRO A 1 19 ? -4.495 -15.274 -18.304 1.00 33.15 19 PRO A CA 13
ATOM 6547 C C . PRO A 1 19 ? -3.395 -16.088 -18.975 1.00 25.44 19 PRO A C 13
ATOM 6548 O O . PRO A 1 19 ? -2.984 -15.788 -20.095 1.00 74.24 19 PRO A O 13
ATOM 6559 N N . GLN A 1 20 ? -2.921 -17.119 -18.282 1.00 34.32 20 GLN A N 13
ATOM 6560 C CA . GLN A 1 20 ? -1.868 -17.976 -18.812 1.00 64.22 20 GLN A CA 13
ATOM 6561 C C . GLN A 1 20 ? -2.417 -19.351 -19.178 1.00 24.31 20 GLN A C 13
ATOM 6562 O O . GLN A 1 20 ? -2.161 -20.337 -18.486 1.00 12.34 20 GLN A O 13
ATOM 6576 N N . ASP A 1 21 ? -3.172 -19.410 -20.269 1.00 41.02 21 ASP A N 13
ATOM 6577 C CA . ASP A 1 21 ? -3.757 -20.665 -20.728 1.00 2.34 21 ASP A CA 13
ATOM 6578 C C . ASP A 1 21 ? -2.735 -21.489 -21.505 1.00 0.31 21 ASP A C 13
ATOM 6579 O O . ASP A 1 21 ? -2.326 -21.113 -22.603 1.00 42.33 21 ASP A O 13
ATOM 6588 N N . SER A 1 22 ? -2.326 -22.613 -20.927 1.00 31.45 22 SER A N 13
ATOM 6589 C CA . SER A 1 22 ? -1.348 -23.488 -21.563 1.00 32.44 22 SER A CA 13
ATOM 6590 C C . SER A 1 22 ? -2.033 -24.687 -22.212 1.00 20.34 22 SER A C 13
ATOM 6591 O O . SER A 1 22 ? -3.088 -25.133 -21.760 1.00 54.35 22 SER A O 13
ATOM 6599 N N . ASP A 1 23 ? -1.425 -25.205 -23.273 1.00 45.21 23 ASP A N 13
ATOM 6600 C CA . ASP A 1 23 ? -1.974 -26.353 -23.985 1.00 3.00 23 ASP A CA 13
ATOM 6601 C C . ASP A 1 23 ? -1.475 -27.660 -23.376 1.00 2.53 23 ASP A C 13
ATOM 6602 O O . ASP A 1 23 ? -0.359 -27.748 -22.863 1.00 11.44 23 ASP A O 13
ATOM 6611 N N . PRO A 1 24 ? -2.320 -28.700 -23.431 1.00 50.54 24 PRO A N 13
ATOM 6612 C CA . PRO A 1 24 ? -1.987 -30.020 -22.889 1.00 60.24 24 PRO A CA 13
ATOM 6613 C C . PRO A 1 24 ? -0.909 -30.726 -23.705 1.00 33.51 24 PRO A C 13
ATOM 6614 O O . PRO A 1 24 ? -0.014 -31.365 -23.150 1.00 40.21 24 PRO A O 13
ATOM 6625 N N . THR A 1 25 ? -1.000 -30.608 -25.026 1.00 33.20 25 THR A N 13
ATOM 6626 C CA . THR A 1 25 ? -0.034 -31.236 -25.918 1.00 4.21 25 THR A CA 13
ATOM 6627 C C . THR A 1 25 ? 1.371 -30.695 -25.675 1.00 13.20 25 THR A C 13
ATOM 6628 O O . THR A 1 25 ? 2.341 -31.452 -25.648 1.00 54.40 25 THR A O 13
ATOM 6639 N N . GLU A 1 26 ? 1.471 -29.381 -25.498 1.00 65.11 26 GLU A N 13
ATOM 6640 C CA . GLU A 1 26 ? 2.759 -28.740 -25.257 1.00 52.03 26 GLU A CA 13
ATOM 6641 C C . GLU A 1 26 ? 3.318 -29.137 -23.894 1.00 12.20 26 GLU A C 13
ATOM 6642 O O . GLU A 1 26 ? 4.508 -29.417 -23.757 1.00 62.11 26 GLU A O 13
ATOM 6654 N N . ALA A 1 27 ? 2.449 -29.157 -22.888 1.00 63.42 27 ALA A N 13
ATOM 6655 C CA . ALA A 1 27 ? 2.855 -29.521 -21.536 1.00 53.21 27 ALA A CA 13
ATOM 6656 C C . ALA A 1 27 ? 3.271 -30.986 -21.463 1.00 44.11 27 ALA A C 13
ATOM 6657 O O . ALA A 1 27 ? 4.192 -31.343 -20.729 1.00 60.14 27 ALA A O 13
ATOM 6664 N N . ASN A 1 28 ? 2.587 -31.830 -22.228 1.00 51.12 28 ASN A N 13
ATOM 6665 C CA . ASN A 1 28 ? 2.886 -33.257 -22.249 1.00 33.22 28 ASN A CA 13
ATOM 6666 C C . ASN A 1 28 ? 4.310 -33.508 -22.736 1.00 55.13 28 ASN A C 13
ATOM 6667 O O . ASN A 1 28 ? 4.990 -34.416 -22.258 1.00 64.20 28 ASN A O 13
ATOM 6678 N N . LEU A 1 29 ? 4.754 -32.697 -23.690 1.00 13.21 29 LEU A N 13
ATOM 6679 C CA . LEU A 1 29 ? 6.097 -32.829 -24.243 1.00 23.44 29 LEU A CA 13
ATOM 6680 C C . LEU A 1 29 ? 7.145 -32.821 -23.134 1.00 62.13 29 LEU A C 13
ATOM 6681 O O . LEU A 1 29 ? 8.127 -33.561 -23.190 1.00 73.11 29 LEU A O 13
ATOM 6697 N N . GLU A 1 30 ? 6.928 -31.980 -22.128 1.00 30.44 30 GLU A N 13
ATOM 6698 C CA . GLU A 1 30 ? 7.854 -31.878 -21.006 1.00 13.33 30 GLU A CA 13
ATOM 6699 C C . GLU A 1 30 ? 7.609 -32.994 -19.995 1.00 21.25 30 GLU A C 13
ATOM 6700 O O . GLU A 1 30 ? 8.551 -33.583 -19.464 1.00 10.33 30 GLU A O 13
ATOM 6712 N N . SER A 1 31 ? 6.338 -33.280 -19.733 1.00 15.51 31 SER A N 13
ATOM 6713 C CA . SER A 1 31 ? 5.968 -34.322 -18.783 1.00 11.25 31 SER A CA 13
ATOM 6714 C C . SER A 1 31 ? 6.554 -35.668 -19.197 1.00 42.13 31 SER A C 13
ATOM 6715 O O . SER A 1 31 ? 6.111 -36.277 -20.170 1.00 72.12 31 SER A O 13
ATOM 6723 N N . ALA A 1 32 ? 7.554 -36.126 -18.451 1.00 43.33 32 ALA A N 13
ATOM 6724 C CA . ALA A 1 32 ? 8.201 -37.400 -18.739 1.00 51.11 32 ALA A CA 13
ATOM 6725 C C . ALA A 1 32 ? 7.286 -38.570 -18.394 1.00 20.11 32 ALA A C 13
ATOM 6726 O O . ALA A 1 32 ? 6.554 -38.527 -17.405 1.00 20.30 32 ALA A O 13
ATOM 6733 N N . ASP A 1 33 ? 7.332 -39.613 -19.215 1.00 62.21 33 ASP A N 13
ATOM 6734 C CA . ASP A 1 33 ? 6.507 -40.796 -18.996 1.00 44.22 33 ASP A CA 13
ATOM 6735 C C . ASP A 1 33 ? 6.694 -41.334 -17.581 1.00 52.00 33 ASP A C 13
ATOM 6736 O O . ASP A 1 33 ? 7.778 -41.263 -17.001 1.00 72.25 33 ASP A O 13
ATOM 6745 N N . PRO A 1 34 ? 5.612 -41.884 -17.010 1.00 23.44 34 PRO A N 13
ATOM 6746 C CA . PRO A 1 34 ? 5.631 -42.445 -15.655 1.00 44.22 34 PRO A CA 13
ATOM 6747 C C . PRO A 1 34 ? 6.450 -43.728 -15.570 1.00 65.23 34 PRO A C 13
ATOM 6748 O O . PRO A 1 34 ? 7.121 -43.981 -14.570 1.00 64.44 34 PRO A O 13
ATOM 6759 N N . GLU A 1 35 ? 6.391 -44.534 -16.626 1.00 53.00 35 GLU A N 13
ATOM 6760 C CA . GLU A 1 35 ? 7.128 -45.792 -16.669 1.00 15.51 35 GLU A CA 13
ATOM 6761 C C . GLU A 1 35 ? 6.806 -46.652 -15.451 1.00 30.43 35 GLU A C 13
ATOM 6762 O O . GLU A 1 35 ? 6.367 -47.794 -15.584 1.00 24.30 35 GLU A O 13
ATOM 6774 N N . SER A 1 1 ? -3.158 6.819 -0.091 1.00 52.41 1 SER A N 14
ATOM 6775 C CA . SER A 1 1 ? -2.636 5.713 -0.885 1.00 34.14 1 SER A CA 14
ATOM 6776 C C . SER A 1 1 ? -3.772 4.922 -1.527 1.00 31.02 1 SER A C 14
ATOM 6777 O O . SER A 1 1 ? -3.823 3.696 -1.428 1.00 74.13 1 SER A O 14
ATOM 6785 N N . VAL A 1 2 ? -4.682 5.633 -2.185 1.00 42.31 2 VAL A N 14
ATOM 6786 C CA . VAL A 1 2 ? -5.817 4.999 -2.845 1.00 41.51 2 VAL A CA 14
ATOM 6787 C C . VAL A 1 2 ? -5.399 4.361 -4.165 1.00 21.44 2 VAL A C 14
ATOM 6788 O O . VAL A 1 2 ? -5.631 3.173 -4.394 1.00 10.32 2 VAL A O 14
ATOM 6801 N N . LYS A 1 3 ? -4.780 5.156 -5.031 1.00 30.23 3 LYS A N 14
ATOM 6802 C CA . LYS A 1 3 ? -4.327 4.669 -6.328 1.00 63.02 3 LYS A CA 14
ATOM 6803 C C . LYS A 1 3 ? -3.295 3.558 -6.162 1.00 73.54 3 LYS A C 14
ATOM 6804 O O . LYS A 1 3 ? -3.316 2.566 -6.891 1.00 13.02 3 LYS A O 14
ATOM 6823 N N . GLU A 1 4 ? -2.396 3.730 -5.199 1.00 4.00 4 GLU A N 14
ATOM 6824 C CA . GLU A 1 4 ? -1.357 2.740 -4.938 1.00 52.13 4 GLU A CA 14
ATOM 6825 C C . GLU A 1 4 ? -1.970 1.396 -4.555 1.00 54.24 4 GLU A C 14
ATOM 6826 O O . GLU A 1 4 ? -1.514 0.344 -5.000 1.00 70.03 4 GLU A O 14
ATOM 6838 N N . GLY A 1 5 ? -3.009 1.441 -3.726 1.00 25.24 5 GLY A N 14
ATOM 6839 C CA . GLY A 1 5 ? -3.667 0.221 -3.296 1.00 14.44 5 GLY A CA 14
ATOM 6840 C C . GLY A 1 5 ? -4.467 -0.429 -4.407 1.00 51.53 5 GLY A C 14
ATOM 6841 O O . GLY A 1 5 ? -4.555 -1.654 -4.484 1.00 4.44 5 GLY A O 14
ATOM 6845 N N . ALA A 1 6 ? -5.054 0.394 -5.271 1.00 23.11 6 ALA A N 14
ATOM 6846 C CA . ALA A 1 6 ? -5.850 -0.108 -6.384 1.00 20.13 6 ALA A CA 14
ATOM 6847 C C . ALA A 1 6 ? -5.011 -0.983 -7.309 1.00 4.13 6 ALA A C 14
ATOM 6848 O O . ALA A 1 6 ? -5.436 -2.067 -7.707 1.00 12.30 6 ALA A O 14
ATOM 6855 N N . GLN A 1 7 ? -3.818 -0.504 -7.647 1.00 24.33 7 GLN A N 14
ATOM 6856 C CA . GLN A 1 7 ? -2.920 -1.243 -8.526 1.00 61.45 7 GLN A CA 14
ATOM 6857 C C . GLN A 1 7 ? -2.713 -2.667 -8.021 1.00 23.30 7 GLN A C 14
ATOM 6858 O O . GLN A 1 7 ? -2.954 -3.634 -8.744 1.00 33.23 7 GLN A O 14
ATOM 6872 N N . ARG A 1 8 ? -2.264 -2.788 -6.776 1.00 65.50 8 ARG A N 14
ATOM 6873 C CA . ARG A 1 8 ? -2.022 -4.094 -6.175 1.00 32.54 8 ARG A CA 14
ATOM 6874 C C . ARG A 1 8 ? -3.310 -4.910 -6.110 1.00 15.41 8 ARG A C 14
ATOM 6875 O O . ARG A 1 8 ? -3.329 -6.091 -6.457 1.00 0.21 8 ARG A O 14
ATOM 6896 N N . LYS A 1 9 ? -4.387 -4.271 -5.663 1.00 24.22 9 LYS A N 14
ATOM 6897 C CA . LYS A 1 9 ? -5.680 -4.935 -5.553 1.00 30.24 9 LYS A CA 14
ATOM 6898 C C . LYS A 1 9 ? -6.099 -5.536 -6.891 1.00 10.23 9 LYS A C 14
ATOM 6899 O O . LYS A 1 9 ? -6.683 -6.618 -6.940 1.00 31.32 9 LYS A O 14
ATOM 6918 N N . TRP A 1 10 ? -5.796 -4.827 -7.972 1.00 60.54 10 TRP A N 14
ATOM 6919 C CA . TRP A 1 10 ? -6.140 -5.292 -9.311 1.00 74.43 10 TRP A CA 14
ATOM 6920 C C . TRP A 1 10 ? -5.600 -6.697 -9.555 1.00 74.15 10 TRP A C 14
ATOM 6921 O O . TRP A 1 10 ? -6.254 -7.521 -10.195 1.00 11.32 10 TRP A O 14
ATOM 6942 N N . ALA A 1 11 ? -4.404 -6.964 -9.042 1.00 61.12 11 ALA A N 14
ATOM 6943 C CA . ALA A 1 11 ? -3.778 -8.271 -9.203 1.00 41.51 11 ALA A CA 14
ATOM 6944 C C . ALA A 1 11 ? -4.723 -9.389 -8.777 1.00 54.44 11 ALA A C 14
ATOM 6945 O O . ALA A 1 11 ? -4.736 -10.464 -9.375 1.00 33.43 11 ALA A O 14
ATOM 6952 N N . ALA A 1 12 ? -5.513 -9.127 -7.741 1.00 10.11 12 ALA A N 14
ATOM 6953 C CA . ALA A 1 12 ? -6.463 -10.111 -7.236 1.00 44.14 12 ALA A CA 14
ATOM 6954 C C . ALA A 1 12 ? -7.462 -10.513 -8.316 1.00 14.55 12 ALA A C 14
ATOM 6955 O O . ALA A 1 12 ? -7.871 -11.672 -8.398 1.00 5.22 12 ALA A O 14
ATOM 6962 N N . LEU A 1 13 ? -7.854 -9.548 -9.141 1.00 31.11 13 LEU A N 14
ATOM 6963 C CA . LEU A 1 13 ? -8.808 -9.801 -10.216 1.00 24.34 13 LEU A CA 14
ATOM 6964 C C . LEU A 1 13 ? -8.317 -10.922 -11.126 1.00 63.22 13 LEU A C 14
ATOM 6965 O O . LEU A 1 13 ? -9.050 -11.869 -11.415 1.00 5.43 13 LEU A O 14
ATOM 6981 N N . LYS A 1 14 ? -7.071 -10.810 -11.575 1.00 30.43 14 LYS A N 14
ATOM 6982 C CA . LYS A 1 14 ? -6.479 -11.815 -12.450 1.00 33.31 14 LYS A CA 14
ATOM 6983 C C . LYS A 1 14 ? -6.492 -13.189 -11.787 1.00 72.23 14 LYS A C 14
ATOM 6984 O O . LYS A 1 14 ? -6.726 -14.203 -12.445 1.00 3.40 14 LYS A O 14
ATOM 7003 N N . GLU A 1 15 ? -6.241 -13.214 -10.482 1.00 71.31 15 GLU A N 14
ATOM 7004 C CA . GLU A 1 15 ? -6.225 -14.465 -9.732 1.00 1.41 15 GLU A CA 14
ATOM 7005 C C . GLU A 1 15 ? -7.509 -15.256 -9.965 1.00 43.23 15 GLU A C 14
ATOM 7006 O O . GLU A 1 15 ? -7.477 -16.473 -10.147 1.00 72.14 15 GLU A O 14
ATOM 7018 N N . LYS A 1 16 ? -8.638 -14.556 -9.958 1.00 2.52 16 LYS A N 14
ATOM 7019 C CA . LYS A 1 16 ? -9.934 -15.190 -10.169 1.00 44.11 16 LYS A CA 14
ATOM 7020 C C . LYS A 1 16 ? -10.115 -15.584 -11.632 1.00 5.25 16 LYS A C 14
ATOM 7021 O O . LYS A 1 16 ? -10.751 -16.592 -11.939 1.00 74.23 16 LYS A O 14
ATOM 7040 N N . LEU A 1 17 ? -9.550 -14.784 -12.529 1.00 42.31 17 LEU A N 14
ATOM 7041 C CA . LEU A 1 17 ? -9.648 -15.050 -13.960 1.00 45.21 17 LEU A CA 14
ATOM 7042 C C . LEU A 1 17 ? -8.794 -16.252 -14.350 1.00 22.31 17 LEU A C 14
ATOM 7043 O O . LEU A 1 17 ? -8.161 -16.879 -13.501 1.00 0.51 17 LEU A O 14
ATOM 7059 N N . GLY A 1 18 ? -8.780 -16.568 -15.641 1.00 63.15 18 GLY A N 14
ATOM 7060 C CA . GLY A 1 18 ? -7.999 -17.693 -16.122 1.00 22.14 18 GLY A CA 14
ATOM 7061 C C . GLY A 1 18 ? -6.507 -17.471 -15.968 1.00 32.11 18 GLY A C 14
ATOM 7062 O O . GLY A 1 18 ? -6.062 -16.489 -15.374 1.00 50.31 18 GLY A O 14
ATOM 7066 N N . PRO A 1 19 ? -5.708 -18.401 -16.511 1.00 25.01 19 PRO A N 14
ATOM 7067 C CA . PRO A 1 19 ? -4.245 -18.325 -16.443 1.00 52.22 19 PRO A CA 14
ATOM 7068 C C . PRO A 1 19 ? -3.683 -17.198 -17.303 1.00 61.34 19 PRO A C 14
ATOM 7069 O O . PRO A 1 19 ? -4.382 -16.646 -18.152 1.00 13.31 19 PRO A O 14
ATOM 7080 N N . GLN A 1 20 ? -2.416 -16.864 -17.078 1.00 54.24 20 GLN A N 14
ATOM 7081 C CA . GLN A 1 20 ? -1.761 -15.802 -17.834 1.00 34.43 20 GLN A CA 14
ATOM 7082 C C . GLN A 1 20 ? -0.673 -16.370 -18.738 1.00 63.23 20 GLN A C 14
ATOM 7083 O O . GLN A 1 20 ? -0.473 -15.897 -19.857 1.00 64.33 20 GLN A O 14
ATOM 7097 N N . ASP A 1 21 ? 0.028 -17.386 -18.246 1.00 50.13 21 ASP A N 14
ATOM 7098 C CA . ASP A 1 21 ? 1.096 -18.019 -19.011 1.00 5.04 21 ASP A CA 14
ATOM 7099 C C . ASP A 1 21 ? 0.525 -18.895 -20.121 1.00 32.11 21 ASP A C 14
ATOM 7100 O O . ASP A 1 21 ? -0.009 -19.974 -19.862 1.00 2.35 21 ASP A O 14
ATOM 7109 N N . SER A 1 22 ? 0.639 -18.423 -21.358 1.00 63.43 22 SER A N 14
ATOM 7110 C CA . SER A 1 22 ? 0.129 -19.161 -22.508 1.00 25.50 22 SER A CA 14
ATOM 7111 C C . SER A 1 22 ? 1.267 -19.571 -23.438 1.00 61.43 22 SER A C 14
ATOM 7112 O O . SER A 1 22 ? 1.112 -19.580 -24.660 1.00 23.44 22 SER A O 14
ATOM 7120 N N . ASP A 1 23 ? 2.410 -19.910 -22.851 1.00 53.05 23 ASP A N 14
ATOM 7121 C CA . ASP A 1 23 ? 3.574 -20.322 -23.626 1.00 64.23 23 ASP A CA 14
ATOM 7122 C C . ASP A 1 23 ? 3.640 -21.842 -23.742 1.00 54.14 23 ASP A C 14
ATOM 7123 O O . ASP A 1 23 ? 3.223 -22.576 -22.846 1.00 42.10 23 ASP A O 14
ATOM 7132 N N . PRO A 1 24 ? 4.173 -22.327 -24.873 1.00 45.13 24 PRO A N 14
ATOM 7133 C CA . PRO A 1 24 ? 4.305 -23.763 -25.134 1.00 22.41 24 PRO A CA 14
ATOM 7134 C C . PRO A 1 24 ? 5.353 -24.421 -24.242 1.00 13.32 24 PRO A C 14
ATOM 7135 O O . PRO A 1 24 ? 5.214 -25.582 -23.855 1.00 44.21 24 PRO A O 14
ATOM 7146 N N . THR A 1 25 ? 6.402 -23.671 -23.917 1.00 74.10 25 THR A N 14
ATOM 7147 C CA . THR A 1 25 ? 7.473 -24.181 -23.071 1.00 31.31 25 THR A CA 14
ATOM 7148 C C . THR A 1 25 ? 6.923 -24.734 -21.761 1.00 2.42 25 THR A C 14
ATOM 7149 O O . THR A 1 25 ? 7.424 -25.729 -21.238 1.00 53.22 25 THR A O 14
ATOM 7160 N N . GLU A 1 26 ? 5.890 -24.081 -21.236 1.00 24.51 26 GLU A N 14
ATOM 7161 C CA . GLU A 1 26 ? 5.273 -24.509 -19.986 1.00 4.02 26 GLU A CA 14
ATOM 7162 C C . GLU A 1 26 ? 4.405 -25.745 -20.202 1.00 51.15 26 GLU A C 14
ATOM 7163 O O . GLU A 1 26 ? 4.477 -26.709 -19.441 1.00 4.31 26 GLU A O 14
ATOM 7175 N N . ALA A 1 27 ? 3.583 -25.708 -21.247 1.00 4.14 27 ALA A N 14
ATOM 7176 C CA . ALA A 1 27 ? 2.702 -26.824 -21.565 1.00 70.20 27 ALA A CA 14
ATOM 7177 C C . ALA A 1 27 ? 3.488 -28.124 -21.696 1.00 60.31 27 ALA A C 14
ATOM 7178 O O . ALA A 1 27 ? 3.040 -29.179 -21.250 1.00 34.32 27 ALA A O 14
ATOM 7185 N N . ASN A 1 28 ? 4.663 -28.041 -22.312 1.00 11.51 28 ASN A N 14
ATOM 7186 C CA . ASN A 1 28 ? 5.511 -29.212 -22.503 1.00 10.52 28 ASN A CA 14
ATOM 7187 C C . ASN A 1 28 ? 5.943 -29.795 -21.161 1.00 33.11 28 ASN A C 14
ATOM 7188 O O . ASN A 1 28 ? 5.918 -31.011 -20.963 1.00 41.31 28 ASN A O 14
ATOM 7199 N N . LEU A 1 29 ? 6.337 -28.921 -20.242 1.00 24.24 29 LEU A N 14
ATOM 7200 C CA . LEU A 1 29 ? 6.774 -29.349 -18.917 1.00 43.20 29 LEU A CA 14
ATOM 7201 C C . LEU A 1 29 ? 5.615 -29.952 -18.130 1.00 25.21 29 LEU A C 14
ATOM 7202 O O . LEU A 1 29 ? 5.756 -31.006 -17.511 1.00 20.40 29 LEU A O 14
ATOM 7218 N N . GLU A 1 30 ? 4.471 -29.277 -18.161 1.00 13.05 30 GLU A N 14
ATOM 7219 C CA . GLU A 1 30 ? 3.287 -29.748 -17.451 1.00 24.34 30 GLU A CA 14
ATOM 7220 C C . GLU A 1 30 ? 2.904 -31.154 -17.905 1.00 4.13 30 GLU A C 14
ATOM 7221 O O . GLU A 1 30 ? 2.464 -31.978 -17.104 1.00 14.04 30 GLU A O 14
ATOM 7233 N N . SER A 1 31 ? 3.076 -31.420 -19.196 1.00 14.42 31 SER A N 14
ATOM 7234 C CA . SER A 1 31 ? 2.744 -32.723 -19.758 1.00 61.44 31 SER A CA 14
ATOM 7235 C C . SER A 1 31 ? 3.733 -33.785 -19.288 1.00 65.44 31 SER A C 14
ATOM 7236 O O . SER A 1 31 ? 4.943 -33.560 -19.274 1.00 41.45 31 SER A O 14
ATOM 7244 N N . ALA A 1 32 ? 3.209 -34.944 -18.904 1.00 23.52 32 ALA A N 14
ATOM 7245 C CA . ALA A 1 32 ? 4.045 -36.043 -18.435 1.00 1.31 32 ALA A CA 14
ATOM 7246 C C . ALA A 1 32 ? 4.495 -36.924 -19.595 1.00 32.40 32 ALA A C 14
ATOM 7247 O O . ALA A 1 32 ? 5.683 -36.993 -19.911 1.00 32.34 32 ALA A O 14
ATOM 7254 N N . ASP A 1 33 ? 3.539 -37.597 -20.226 1.00 34.45 33 ASP A N 14
ATOM 7255 C CA . ASP A 1 33 ? 3.837 -38.475 -21.351 1.00 75.04 33 ASP A CA 14
ATOM 7256 C C . ASP A 1 33 ? 4.372 -37.677 -22.536 1.00 3.32 33 ASP A C 14
ATOM 7257 O O . ASP A 1 33 ? 3.980 -36.534 -22.774 1.00 71.33 33 ASP A O 14
ATOM 7266 N N . PRO A 1 34 ? 5.292 -38.290 -23.296 1.00 14.00 34 PRO A N 14
ATOM 7267 C CA . PRO A 1 34 ? 5.901 -37.655 -24.468 1.00 5.42 34 PRO A CA 14
ATOM 7268 C C . PRO A 1 34 ? 4.915 -37.493 -25.619 1.00 73.31 34 PRO A C 14
ATOM 7269 O O . PRO A 1 34 ? 4.928 -36.484 -26.323 1.00 2.14 34 PRO A O 14
ATOM 7280 N N . GLU A 1 35 ? 4.060 -38.494 -25.805 1.00 32.45 35 GLU A N 14
ATOM 7281 C CA . GLU A 1 35 ? 3.066 -38.462 -26.872 1.00 5.05 35 GLU A CA 14
ATOM 7282 C C . GLU A 1 35 ? 2.110 -37.287 -26.689 1.00 43.32 35 GLU A C 14
ATOM 7283 O O . GLU A 1 35 ? 2.038 -36.396 -27.535 1.00 3.21 35 GLU A O 14
ATOM 7295 N N . SER A 1 1 ? -0.267 4.799 1.074 1.00 2.43 1 SER A N 15
ATOM 7296 C CA . SER A 1 1 ? -0.307 4.054 -0.178 1.00 61.03 1 SER A CA 15
ATOM 7297 C C . SER A 1 1 ? -0.657 2.590 0.071 1.00 14.35 1 SER A C 15
ATOM 7298 O O . SER A 1 1 ? -0.062 1.688 -0.517 1.00 62.13 1 SER A O 15
ATOM 7306 N N . VAL A 1 2 ? -1.629 2.363 0.950 1.00 61.53 2 VAL A N 15
ATOM 7307 C CA . VAL A 1 2 ? -2.061 1.009 1.278 1.00 0.20 2 VAL A CA 15
ATOM 7308 C C . VAL A 1 2 ? -3.218 0.570 0.387 1.00 3.43 2 VAL A C 15
ATOM 7309 O O . VAL A 1 2 ? -3.235 -0.551 -0.120 1.00 21.52 2 VAL A O 15
ATOM 7322 N N . LYS A 1 3 ? -4.184 1.463 0.200 1.00 74.51 3 LYS A N 15
ATOM 7323 C CA . LYS A 1 3 ? -5.346 1.170 -0.631 1.00 61.34 3 LYS A CA 15
ATOM 7324 C C . LYS A 1 3 ? -4.931 0.920 -2.078 1.00 23.33 3 LYS A C 15
ATOM 7325 O O . LYS A 1 3 ? -5.501 0.067 -2.757 1.00 65.32 3 LYS A O 15
ATOM 7344 N N . GLU A 1 4 ? -3.934 1.668 -2.541 1.00 13.15 4 GLU A N 15
ATOM 7345 C CA . GLU A 1 4 ? -3.443 1.526 -3.906 1.00 75.33 4 GLU A CA 15
ATOM 7346 C C . GLU A 1 4 ? -2.528 0.311 -4.032 1.00 34.03 4 GLU A C 15
ATOM 7347 O O . GLU A 1 4 ? -2.633 -0.463 -4.982 1.00 61.12 4 GLU A O 15
ATOM 7359 N N . GLY A 1 5 ? -1.630 0.151 -3.064 1.00 52.43 5 GLY A N 15
ATOM 7360 C CA . GLY A 1 5 ? -0.709 -0.970 -3.085 1.00 10.21 5 GLY A CA 15
ATOM 7361 C C . GLY A 1 5 ? -1.422 -2.305 -3.172 1.00 52.52 5 GLY A C 15
ATOM 7362 O O . GLY A 1 5 ? -1.074 -3.149 -3.997 1.00 30.03 5 GLY A O 15
ATOM 7366 N N . ALA A 1 6 ? -2.422 -2.496 -2.318 1.00 74.23 6 ALA A N 15
ATOM 7367 C CA . ALA A 1 6 ? -3.186 -3.737 -2.303 1.00 33.52 6 ALA A CA 15
ATOM 7368 C C . ALA A 1 6 ? -3.770 -4.040 -3.679 1.00 13.14 6 ALA A C 15
ATOM 7369 O O . ALA A 1 6 ? -3.846 -5.198 -4.089 1.00 15.40 6 ALA A O 15
ATOM 7376 N N . GLN A 1 7 ? -4.181 -2.992 -4.385 1.00 54.02 7 GLN A N 15
ATOM 7377 C CA . GLN A 1 7 ? -4.760 -3.147 -5.715 1.00 20.24 7 GLN A CA 15
ATOM 7378 C C . GLN A 1 7 ? -3.841 -3.966 -6.616 1.00 14.31 7 GLN A C 15
ATOM 7379 O O . GLN A 1 7 ? -4.302 -4.804 -7.390 1.00 71.44 7 GLN A O 15
ATOM 7393 N N . ARG A 1 8 ? -2.540 -3.716 -6.510 1.00 14.03 8 ARG A N 15
ATOM 7394 C CA . ARG A 1 8 ? -1.557 -4.429 -7.316 1.00 53.24 8 ARG A CA 15
ATOM 7395 C C . ARG A 1 8 ? -1.738 -5.938 -7.185 1.00 60.34 8 ARG A C 15
ATOM 7396 O O . ARG A 1 8 ? -1.671 -6.671 -8.173 1.00 2.24 8 ARG A O 15
ATOM 7417 N N . LYS A 1 9 ? -1.967 -6.397 -5.960 1.00 30.33 9 LYS A N 15
ATOM 7418 C CA . LYS A 1 9 ? -2.158 -7.819 -5.698 1.00 13.22 9 LYS A CA 15
ATOM 7419 C C . LYS A 1 9 ? -3.424 -8.332 -6.377 1.00 41.22 9 LYS A C 15
ATOM 7420 O O . LYS A 1 9 ? -3.438 -9.428 -6.938 1.00 3.32 9 LYS A O 15
ATOM 7439 N N . TRP A 1 10 ? -4.483 -7.533 -6.324 1.00 53.25 10 TRP A N 15
ATOM 7440 C CA . TRP A 1 10 ? -5.753 -7.906 -6.937 1.00 34.34 10 TRP A CA 15
ATOM 7441 C C . TRP A 1 10 ? -5.572 -8.225 -8.417 1.00 5.25 10 TRP A C 15
ATOM 7442 O O . TRP A 1 10 ? -6.176 -9.161 -8.938 1.00 70.20 10 TRP A O 15
ATOM 7463 N N . ALA A 1 11 ? -4.735 -7.440 -9.088 1.00 20.11 11 ALA A N 15
ATOM 7464 C CA . ALA A 1 11 ? -4.472 -7.641 -10.508 1.00 14.25 11 ALA A CA 15
ATOM 7465 C C . ALA A 1 11 ? -4.075 -9.085 -10.794 1.00 32.05 11 ALA A C 15
ATOM 7466 O O . ALA A 1 11 ? -4.423 -9.640 -11.835 1.00 52.45 11 ALA A O 15
ATOM 7473 N N . ALA A 1 12 ? -3.344 -9.688 -9.862 1.00 71.30 12 ALA A N 15
ATOM 7474 C CA . ALA A 1 12 ? -2.901 -11.069 -10.014 1.00 42.40 12 ALA A CA 15
ATOM 7475 C C . ALA A 1 12 ? -4.088 -12.025 -10.060 1.00 0.52 12 ALA A C 15
ATOM 7476 O O . ALA A 1 12 ? -4.062 -13.029 -10.772 1.00 53.14 12 ALA A O 15
ATOM 7483 N N . LEU A 1 13 ? -5.127 -11.707 -9.295 1.00 40.14 13 LEU A N 15
ATOM 7484 C CA . LEU A 1 13 ? -6.325 -12.539 -9.248 1.00 44.42 13 LEU A CA 15
ATOM 7485 C C . LEU A 1 13 ? -6.876 -12.779 -10.650 1.00 21.41 13 LEU A C 15
ATOM 7486 O O . LEU A 1 13 ? -6.958 -13.919 -11.109 1.00 52.34 13 LEU A O 15
ATOM 7502 N N . LYS A 1 14 ? -7.251 -11.699 -11.326 1.00 42.13 14 LYS A N 15
ATOM 7503 C CA . LYS A 1 14 ? -7.791 -11.791 -12.677 1.00 51.25 14 LYS A CA 15
ATOM 7504 C C . LYS A 1 14 ? -6.700 -12.167 -13.675 1.00 53.12 14 LYS A C 15
ATOM 7505 O O . LYS A 1 14 ? -6.948 -12.901 -14.631 1.00 51.22 14 LYS A O 15
ATOM 7524 N N . GLU A 1 15 ? -5.493 -11.660 -13.445 1.00 32.04 15 GLU A N 15
ATOM 7525 C CA . GLU A 1 15 ? -4.365 -11.944 -14.324 1.00 33.40 15 GLU A CA 15
ATOM 7526 C C . GLU A 1 15 ? -4.204 -13.447 -14.533 1.00 72.34 15 GLU A C 15
ATOM 7527 O O . GLU A 1 15 ? -4.067 -13.917 -15.663 1.00 72.51 15 GLU A O 15
ATOM 7539 N N . LYS A 1 16 ? -4.221 -14.197 -13.436 1.00 41.33 16 LYS A N 15
ATOM 7540 C CA . LYS A 1 16 ? -4.078 -15.646 -13.497 1.00 64.41 16 LYS A CA 15
ATOM 7541 C C . LYS A 1 16 ? -5.353 -16.298 -14.023 1.00 44.44 16 LYS A C 15
ATOM 7542 O O . LYS A 1 16 ? -5.303 -17.319 -14.710 1.00 25.23 16 LYS A O 15
ATOM 7561 N N . LEU A 1 17 ? -6.494 -15.700 -13.699 1.00 62.01 17 LEU A N 15
ATOM 7562 C CA . LEU A 1 17 ? -7.783 -16.221 -14.141 1.00 21.23 17 LEU A CA 15
ATOM 7563 C C . LEU A 1 17 ? -7.941 -16.075 -15.651 1.00 21.13 17 LEU A C 15
ATOM 7564 O O . LEU A 1 17 ? -8.286 -15.004 -16.148 1.00 64.24 17 LEU A O 15
ATOM 7580 N N . GLY A 1 18 ? -7.688 -17.161 -16.375 1.00 71.21 18 GLY A N 15
ATOM 7581 C CA . GLY A 1 18 ? -7.810 -17.133 -17.821 1.00 23.51 18 GLY A CA 15
ATOM 7582 C C . GLY A 1 18 ? -6.510 -16.760 -18.505 1.00 44.00 18 GLY A C 15
ATOM 7583 O O . GLY A 1 18 ? -6.368 -15.672 -19.064 1.00 64.20 18 GLY A O 15
ATOM 7587 N N . PRO A 1 19 ? -5.531 -17.676 -18.464 1.00 44.15 19 PRO A N 15
ATOM 7588 C CA . PRO A 1 19 ? -4.218 -17.459 -19.079 1.00 62.25 19 PRO A CA 15
ATOM 7589 C C . PRO A 1 19 ? -4.285 -17.455 -20.603 1.00 22.41 19 PRO A C 15
ATOM 7590 O O . PRO A 1 19 ? -5.284 -17.870 -21.190 1.00 10.34 19 PRO A O 15
ATOM 7601 N N . GLN A 1 20 ? -3.215 -16.985 -21.236 1.00 71.45 20 GLN A N 15
ATOM 7602 C CA . GLN A 1 20 ? -3.154 -16.928 -22.692 1.00 70.12 20 GLN A CA 15
ATOM 7603 C C . GLN A 1 20 ? -2.745 -18.277 -23.273 1.00 64.44 20 GLN A C 15
ATOM 7604 O O . GLN A 1 20 ? -1.741 -18.382 -23.978 1.00 43.33 20 GLN A O 15
ATOM 7618 N N . ASP A 1 21 ? -3.528 -19.307 -22.973 1.00 23.42 21 ASP A N 15
ATOM 7619 C CA . ASP A 1 21 ? -3.247 -20.651 -23.466 1.00 50.21 21 ASP A CA 15
ATOM 7620 C C . ASP A 1 21 ? -4.071 -20.955 -24.713 1.00 41.24 21 ASP A C 15
ATOM 7621 O O . ASP A 1 21 ? -5.268 -21.227 -24.627 1.00 73.04 21 ASP A O 15
ATOM 7630 N N . SER A 1 22 ? -3.421 -20.905 -25.872 1.00 74.41 22 SER A N 15
ATOM 7631 C CA . SER A 1 22 ? -4.095 -21.171 -27.138 1.00 0.31 22 SER A CA 15
ATOM 7632 C C . SER A 1 22 ? -3.535 -22.427 -27.798 1.00 73.02 22 SER A C 15
ATOM 7633 O O . SER A 1 22 ? -4.286 -23.277 -28.276 1.00 73.52 22 SER A O 15
ATOM 7641 N N . ASP A 1 23 ? -2.212 -22.536 -27.821 1.00 24.14 23 ASP A N 15
ATOM 7642 C CA . ASP A 1 23 ? -1.549 -23.688 -28.421 1.00 74.40 23 ASP A CA 15
ATOM 7643 C C . ASP A 1 23 ? -1.118 -24.686 -27.351 1.00 35.24 23 ASP A C 15
ATOM 7644 O O . ASP A 1 23 ? -0.783 -24.319 -26.224 1.00 71.42 23 ASP A O 15
ATOM 7653 N N . PRO A 1 24 ? -1.128 -25.979 -27.708 1.00 10.00 24 PRO A N 15
ATOM 7654 C CA . PRO A 1 24 ? -0.741 -27.056 -26.792 1.00 74.31 24 PRO A CA 15
ATOM 7655 C C . PRO A 1 24 ? 0.753 -27.050 -26.488 1.00 32.22 24 PRO A C 15
ATOM 7656 O O . PRO A 1 24 ? 1.168 -27.306 -25.357 1.00 62.41 24 PRO A O 15
ATOM 7667 N N . THR A 1 25 ? 1.558 -26.756 -27.504 1.00 11.41 25 THR A N 15
ATOM 7668 C CA . THR A 1 25 ? 3.006 -26.717 -27.345 1.00 41.21 25 THR A CA 15
ATOM 7669 C C . THR A 1 25 ? 3.415 -25.716 -26.270 1.00 52.14 25 THR A C 15
ATOM 7670 O O . THR A 1 25 ? 4.279 -26.000 -25.442 1.00 33.23 25 THR A O 15
ATOM 7681 N N . GLU A 1 26 ? 2.788 -24.544 -26.290 1.00 54.14 26 GLU A N 15
ATOM 7682 C CA . GLU A 1 26 ? 3.088 -23.501 -25.316 1.00 75.14 26 GLU A CA 15
ATOM 7683 C C . GLU A 1 26 ? 2.510 -23.852 -23.948 1.00 61.12 26 GLU A C 15
ATOM 7684 O O . GLU A 1 26 ? 3.138 -23.611 -22.918 1.00 32.45 26 GLU A O 15
ATOM 7696 N N . ALA A 1 27 ? 1.310 -24.422 -23.948 1.00 35.22 27 ALA A N 15
ATOM 7697 C CA . ALA A 1 27 ? 0.647 -24.808 -22.708 1.00 4.11 27 ALA A CA 15
ATOM 7698 C C . ALA A 1 27 ? 1.532 -25.732 -21.878 1.00 10.35 27 ALA A C 15
ATOM 7699 O O . ALA A 1 27 ? 1.572 -25.632 -20.652 1.00 54.00 27 ALA A O 15
ATOM 7706 N N . ASN A 1 28 ? 2.240 -26.631 -22.554 1.00 14.14 28 ASN A N 15
ATOM 7707 C CA . ASN A 1 28 ? 3.123 -27.574 -21.877 1.00 40.22 28 ASN A CA 15
ATOM 7708 C C . ASN A 1 28 ? 4.127 -26.840 -20.993 1.00 33.44 28 ASN A C 15
ATOM 7709 O O . ASN A 1 28 ? 4.406 -27.262 -19.870 1.00 33.35 28 ASN A O 15
ATOM 7720 N N . LEU A 1 29 ? 4.666 -25.740 -21.506 1.00 32.11 29 LEU A N 15
ATOM 7721 C CA . LEU A 1 29 ? 5.638 -24.946 -20.763 1.00 24.31 29 LEU A CA 15
ATOM 7722 C C . LEU A 1 29 ? 5.032 -24.414 -19.469 1.00 13.42 29 LEU A C 15
ATOM 7723 O O . LEU A 1 29 ? 5.684 -24.403 -18.425 1.00 52.24 29 LEU A O 15
ATOM 7739 N N . GLU A 1 30 ? 3.779 -23.975 -19.545 1.00 42.41 30 GLU A N 15
ATOM 7740 C CA . GLU A 1 30 ? 3.085 -23.442 -18.379 1.00 33.13 30 GLU A CA 15
ATOM 7741 C C . GLU A 1 30 ? 2.869 -24.530 -17.330 1.00 44.32 30 GLU A C 15
ATOM 7742 O O . GLU A 1 30 ? 3.090 -24.311 -16.139 1.00 53.20 30 GLU A O 15
ATOM 7754 N N . SER A 1 31 ? 2.437 -25.702 -17.783 1.00 32.24 31 SER A N 15
ATOM 7755 C CA . SER A 1 31 ? 2.187 -26.823 -16.884 1.00 70.21 31 SER A CA 15
ATOM 7756 C C . SER A 1 31 ? 3.447 -27.186 -16.105 1.00 24.03 31 SER A C 15
ATOM 7757 O O . SER A 1 31 ? 4.534 -27.287 -16.673 1.00 2.10 31 SER A O 15
ATOM 7765 N N . ALA A 1 32 ? 3.293 -27.381 -14.799 1.00 54.12 32 ALA A N 15
ATOM 7766 C CA . ALA A 1 32 ? 4.417 -27.734 -13.941 1.00 74.30 32 ALA A CA 15
ATOM 7767 C C . ALA A 1 32 ? 5.104 -29.004 -14.432 1.00 43.42 32 ALA A C 15
ATOM 7768 O O . ALA A 1 32 ? 6.331 -29.109 -14.400 1.00 15.03 32 ALA A O 15
ATOM 7775 N N . ASP A 1 33 ? 4.308 -29.965 -14.886 1.00 15.12 33 ASP A N 15
ATOM 7776 C CA . ASP A 1 33 ? 4.840 -31.228 -15.384 1.00 50.32 33 ASP A CA 15
ATOM 7777 C C . ASP A 1 33 ? 5.879 -30.987 -16.474 1.00 45.44 33 ASP A C 15
ATOM 7778 O O . ASP A 1 33 ? 5.784 -30.043 -17.260 1.00 21.24 33 ASP A O 15
ATOM 7787 N N . PRO A 1 34 ? 6.898 -31.858 -16.525 1.00 33.33 34 PRO A N 15
ATOM 7788 C CA . PRO A 1 34 ? 7.975 -31.761 -17.514 1.00 1.31 34 PRO A CA 15
ATOM 7789 C C . PRO A 1 34 ? 7.498 -32.087 -18.925 1.00 52.50 34 PRO A C 15
ATOM 7790 O O . PRO A 1 34 ? 7.974 -31.506 -19.900 1.00 63.50 34 PRO A O 15
ATOM 7801 N N . GLU A 1 35 ? 6.554 -33.018 -19.026 1.00 2.54 35 GLU A N 15
ATOM 7802 C CA . GLU A 1 35 ? 6.014 -33.420 -20.319 1.00 15.33 35 GLU A CA 15
ATOM 7803 C C . GLU A 1 35 ? 4.819 -34.353 -20.143 1.00 22.14 35 GLU A C 15
ATOM 7804 O O . GLU A 1 35 ? 4.934 -35.414 -19.531 1.00 33.53 35 GLU A O 15
ATOM 7816 N N . SER A 1 1 ? 5.067 -8.131 0.514 1.00 24.50 1 SER A N 16
ATOM 7817 C CA . SER A 1 1 ? 4.441 -8.730 -0.659 1.00 0.20 1 SER A CA 16
ATOM 7818 C C . SER A 1 1 ? 2.947 -8.420 -0.695 1.00 25.44 1 SER A C 16
ATOM 7819 O O . SER A 1 1 ? 2.128 -9.290 -0.992 1.00 24.11 1 SER A O 16
ATOM 7827 N N . VAL A 1 2 ? 2.600 -7.174 -0.389 1.00 22.21 2 VAL A N 16
ATOM 7828 C CA . VAL A 1 2 ? 1.206 -6.748 -0.386 1.00 50.25 2 VAL A CA 16
ATOM 7829 C C . VAL A 1 2 ? 0.802 -6.181 -1.743 1.00 3.11 2 VAL A C 16
ATOM 7830 O O . VAL A 1 2 ? -0.281 -6.469 -2.251 1.00 73.24 2 VAL A O 16
ATOM 7843 N N . LYS A 1 3 ? 1.681 -5.373 -2.325 1.00 44.35 3 LYS A N 16
ATOM 7844 C CA . LYS A 1 3 ? 1.419 -4.765 -3.625 1.00 21.42 3 LYS A CA 16
ATOM 7845 C C . LYS A 1 3 ? 1.577 -5.788 -4.745 1.00 62.14 3 LYS A C 16
ATOM 7846 O O . LYS A 1 3 ? 0.823 -5.777 -5.718 1.00 24.42 3 LYS A O 16
ATOM 7865 N N . GLU A 1 4 ? 2.561 -6.671 -4.601 1.00 11.43 4 GLU A N 16
ATOM 7866 C CA . GLU A 1 4 ? 2.816 -7.700 -5.601 1.00 71.14 4 GLU A CA 16
ATOM 7867 C C . GLU A 1 4 ? 1.584 -8.577 -5.806 1.00 52.34 4 GLU A C 16
ATOM 7868 O O . GLU A 1 4 ? 1.121 -8.762 -6.931 1.00 32.50 4 GLU A O 16
ATOM 7880 N N . GLY A 1 5 ? 1.058 -9.114 -4.710 1.00 33.02 5 GLY A N 16
ATOM 7881 C CA . GLY A 1 5 ? -0.115 -9.965 -4.790 1.00 20.11 5 GLY A CA 16
ATOM 7882 C C . GLY A 1 5 ? -1.326 -9.234 -5.334 1.00 11.20 5 GLY A C 16
ATOM 7883 O O . GLY A 1 5 ? -2.134 -9.812 -6.060 1.00 34.04 5 GLY A O 16
ATOM 7887 N N . ALA A 1 6 ? -1.453 -7.959 -4.981 1.00 51.35 6 ALA A N 16
ATOM 7888 C CA . ALA A 1 6 ? -2.574 -7.147 -5.440 1.00 31.54 6 ALA A CA 16
ATOM 7889 C C . ALA A 1 6 ? -2.702 -7.196 -6.958 1.00 50.44 6 ALA A C 16
ATOM 7890 O O . ALA A 1 6 ? -3.809 -7.200 -7.497 1.00 23.43 6 ALA A O 16
ATOM 7897 N N . GLN A 1 7 ? -1.563 -7.230 -7.643 1.00 31.23 7 GLN A N 16
ATOM 7898 C CA . GLN A 1 7 ? -1.549 -7.276 -9.100 1.00 73.30 7 GLN A CA 16
ATOM 7899 C C . GLN A 1 7 ? -1.686 -8.710 -9.601 1.00 33.44 7 GLN A C 16
ATOM 7900 O O . GLN A 1 7 ? -2.411 -8.977 -10.560 1.00 0.24 7 GLN A O 16
ATOM 7914 N N . ARG A 1 8 ? -0.985 -9.630 -8.945 1.00 75.15 8 ARG A N 16
ATOM 7915 C CA . ARG A 1 8 ? -1.028 -11.037 -9.325 1.00 41.03 8 ARG A CA 16
ATOM 7916 C C . ARG A 1 8 ? -2.466 -11.547 -9.363 1.00 44.34 8 ARG A C 16
ATOM 7917 O O . ARG A 1 8 ? -2.855 -12.273 -10.278 1.00 65.04 8 ARG A O 16
ATOM 7938 N N . LYS A 1 9 ? -3.251 -11.162 -8.363 1.00 50.22 9 LYS A N 16
ATOM 7939 C CA . LYS A 1 9 ? -4.646 -11.578 -8.281 1.00 60.23 9 LYS A CA 16
ATOM 7940 C C . LYS A 1 9 ? -5.460 -10.982 -9.425 1.00 41.41 9 LYS A C 16
ATOM 7941 O O . LYS A 1 9 ? -6.274 -11.668 -10.043 1.00 41.44 9 LYS A O 16
ATOM 7960 N N . TRP A 1 10 ? -5.234 -9.703 -9.701 1.00 42.54 10 TRP A N 16
ATOM 7961 C CA . TRP A 1 10 ? -5.946 -9.015 -10.773 1.00 2.35 10 TRP A CA 16
ATOM 7962 C C . TRP A 1 10 ? -5.841 -9.790 -12.081 1.00 50.12 10 TRP A C 16
ATOM 7963 O O . TRP A 1 10 ? -6.793 -9.845 -12.859 1.00 13.53 10 TRP A O 16
ATOM 7984 N N . ALA A 1 11 ? -4.678 -10.388 -12.318 1.00 72.31 11 ALA A N 16
ATOM 7985 C CA . ALA A 1 11 ? -4.451 -11.162 -13.532 1.00 62.41 11 ALA A CA 16
ATOM 7986 C C . ALA A 1 11 ? -5.546 -12.204 -13.732 1.00 73.22 11 ALA A C 16
ATOM 7987 O O . ALA A 1 11 ? -5.947 -12.488 -14.860 1.00 72.14 11 ALA A O 16
ATOM 7994 N N . ALA A 1 12 ? -6.026 -12.771 -12.630 1.00 22.01 12 ALA A N 16
ATOM 7995 C CA . ALA A 1 12 ? -7.076 -13.781 -12.685 1.00 2.52 12 ALA A CA 16
ATOM 7996 C C . ALA A 1 12 ? -8.361 -13.205 -13.270 1.00 42.30 12 ALA A C 16
ATOM 7997 O O . ALA A 1 12 ? -9.092 -13.892 -13.985 1.00 11.34 12 ALA A O 16
ATOM 8004 N N . LEU A 1 13 ? -8.631 -11.941 -12.962 1.00 50.05 13 LEU A N 16
ATOM 8005 C CA . LEU A 1 13 ? -9.829 -11.272 -13.458 1.00 33.42 13 LEU A CA 16
ATOM 8006 C C . LEU A 1 13 ? -9.900 -11.338 -14.980 1.00 63.20 13 LEU A C 16
ATOM 8007 O O . LEU A 1 13 ? -10.837 -11.901 -15.545 1.00 73.35 13 LEU A O 16
ATOM 8023 N N . LYS A 1 14 ? -8.901 -10.761 -15.639 1.00 2.32 14 LYS A N 16
ATOM 8024 C CA . LYS A 1 14 ? -8.846 -10.756 -17.096 1.00 11.01 14 LYS A CA 16
ATOM 8025 C C . LYS A 1 14 ? -8.578 -12.158 -17.635 1.00 11.51 14 LYS A C 16
ATOM 8026 O O . LYS A 1 14 ? -9.104 -12.541 -18.679 1.00 62.21 14 LYS A O 16
ATOM 8045 N N . GLU A 1 15 ? -7.758 -12.917 -16.915 1.00 14.03 15 GLU A N 16
ATOM 8046 C CA . GLU A 1 15 ? -7.422 -14.276 -17.322 1.00 33.22 15 GLU A CA 16
ATOM 8047 C C . GLU A 1 15 ? -8.684 -15.089 -17.597 1.00 61.33 15 GLU A C 16
ATOM 8048 O O . GLU A 1 15 ? -8.798 -15.749 -18.630 1.00 71.34 15 GLU A O 16
ATOM 8060 N N . LYS A 1 16 ? -9.629 -15.037 -16.665 1.00 74.32 16 LYS A N 16
ATOM 8061 C CA . LYS A 1 16 ? -10.884 -15.767 -16.805 1.00 62.35 16 LYS A CA 16
ATOM 8062 C C . LYS A 1 16 ? -11.841 -15.030 -17.736 1.00 52.12 16 LYS A C 16
ATOM 8063 O O . LYS A 1 16 ? -12.619 -15.651 -18.463 1.00 4.35 16 LYS A O 16
ATOM 8082 N N . LEU A 1 17 ? -11.779 -13.703 -17.711 1.00 31.20 17 LEU A N 16
ATOM 8083 C CA . LEU A 1 17 ? -12.640 -12.881 -18.554 1.00 42.31 17 LEU A CA 16
ATOM 8084 C C . LEU A 1 17 ? -12.183 -12.928 -20.009 1.00 1.24 17 LEU A C 16
ATOM 8085 O O . LEU A 1 17 ? -11.196 -12.295 -20.381 1.00 25.14 17 LEU A O 16
ATOM 8101 N N . GLY A 1 18 ? -12.910 -13.681 -20.828 1.00 52.12 18 GLY A N 16
ATOM 8102 C CA . GLY A 1 18 ? -12.565 -13.795 -22.233 1.00 52.23 18 GLY A CA 16
ATOM 8103 C C . GLY A 1 18 ? -11.737 -15.029 -22.529 1.00 24.24 18 GLY A C 16
ATOM 8104 O O . GLY A 1 18 ? -11.523 -15.881 -21.665 1.00 45.53 18 GLY A O 16
ATOM 8108 N N . PRO A 1 19 ? -11.256 -15.139 -23.776 1.00 22.41 19 PRO A N 16
ATOM 8109 C CA . PRO A 1 19 ? -10.439 -16.276 -24.212 1.00 75.21 19 PRO A CA 16
ATOM 8110 C C . PRO A 1 19 ? -9.055 -16.274 -23.574 1.00 22.45 19 PRO A C 16
ATOM 8111 O O . PRO A 1 19 ? -8.629 -15.273 -22.998 1.00 64.34 19 PRO A O 16
ATOM 8122 N N . GLN A 1 20 ? -8.358 -17.401 -23.679 1.00 61.14 20 GLN A N 16
ATOM 8123 C CA . GLN A 1 20 ? -7.021 -17.528 -23.111 1.00 61.13 20 GLN A CA 16
ATOM 8124 C C . GLN A 1 20 ? -5.974 -17.672 -24.211 1.00 22.52 20 GLN A C 16
ATOM 8125 O O . GLN A 1 20 ? -5.223 -18.648 -24.242 1.00 52.24 20 GLN A O 16
ATOM 8139 N N . ASP A 1 21 ? -5.930 -16.696 -25.110 1.00 64.15 21 ASP A N 16
ATOM 8140 C CA . ASP A 1 21 ? -4.974 -16.714 -26.212 1.00 22.03 21 ASP A CA 16
ATOM 8141 C C . ASP A 1 21 ? -3.601 -16.236 -25.748 1.00 33.21 21 ASP A C 16
ATOM 8142 O O . ASP A 1 21 ? -3.123 -15.185 -26.173 1.00 1.42 21 ASP A O 16
ATOM 8151 N N . SER A 1 22 ? -2.974 -17.015 -24.873 1.00 25.40 22 SER A N 16
ATOM 8152 C CA . SER A 1 22 ? -1.658 -16.669 -24.347 1.00 71.44 22 SER A CA 16
ATOM 8153 C C . SER A 1 22 ? -0.615 -17.699 -24.773 1.00 13.35 22 SER A C 16
ATOM 8154 O O . SER A 1 22 ? -0.952 -18.756 -25.305 1.00 71.33 22 SER A O 16
ATOM 8162 N N . ASP A 1 23 ? 0.652 -17.381 -24.533 1.00 1.00 23 ASP A N 16
ATOM 8163 C CA . ASP A 1 23 ? 1.746 -18.277 -24.889 1.00 73.55 23 ASP A CA 16
ATOM 8164 C C . ASP A 1 23 ? 1.994 -19.298 -23.784 1.00 31.55 23 ASP A C 16
ATOM 8165 O O . ASP A 1 23 ? 1.802 -19.025 -22.598 1.00 63.34 23 ASP A O 16
ATOM 8174 N N . PRO A 1 24 ? 2.429 -20.504 -24.178 1.00 24.22 24 PRO A N 16
ATOM 8175 C CA . PRO A 1 24 ? 2.713 -21.591 -23.235 1.00 54.32 24 PRO A CA 16
ATOM 8176 C C . PRO A 1 24 ? 3.948 -21.314 -22.385 1.00 40.34 24 PRO A C 16
ATOM 8177 O O . PRO A 1 24 ? 4.011 -21.700 -21.218 1.00 22.02 24 PRO A O 16
ATOM 8188 N N . THR A 1 25 ? 4.930 -20.641 -22.978 1.00 71.22 25 THR A N 16
ATOM 8189 C CA . THR A 1 25 ? 6.164 -20.313 -22.276 1.00 30.02 25 THR A CA 16
ATOM 8190 C C . THR A 1 25 ? 5.896 -19.382 -21.099 1.00 50.42 25 THR A C 16
ATOM 8191 O O . THR A 1 25 ? 6.521 -19.502 -20.046 1.00 72.41 25 THR A O 16
ATOM 8202 N N . GLU A 1 26 ? 4.963 -18.453 -21.286 1.00 33.43 26 GLU A N 16
ATOM 8203 C CA . GLU A 1 26 ? 4.613 -17.501 -20.238 1.00 61.40 26 GLU A CA 16
ATOM 8204 C C . GLU A 1 26 ? 3.912 -18.202 -19.078 1.00 32.30 26 GLU A C 16
ATOM 8205 O O . GLU A 1 26 ? 4.280 -18.024 -17.917 1.00 63.44 26 GLU A O 16
ATOM 8217 N N . ALA A 1 27 ? 2.898 -18.999 -19.401 1.00 65.03 27 ALA A N 16
ATOM 8218 C CA . ALA A 1 27 ? 2.146 -19.728 -18.388 1.00 2.13 27 ALA A CA 16
ATOM 8219 C C . ALA A 1 27 ? 3.078 -20.522 -17.478 1.00 75.11 27 ALA A C 16
ATOM 8220 O O . ALA A 1 27 ? 2.844 -20.627 -16.275 1.00 20.41 27 ALA A O 16
ATOM 8227 N N . ASN A 1 28 ? 4.133 -21.080 -18.062 1.00 3.22 28 ASN A N 16
ATOM 8228 C CA . ASN A 1 28 ? 5.099 -21.866 -17.303 1.00 65.03 28 ASN A CA 16
ATOM 8229 C C . ASN A 1 28 ? 5.693 -21.045 -16.162 1.00 72.23 28 ASN A C 16
ATOM 8230 O O . ASN A 1 28 ? 5.810 -21.525 -15.034 1.00 4.43 28 ASN A O 16
ATOM 8241 N N . LEU A 1 29 ? 6.064 -19.806 -16.463 1.00 44.05 29 LEU A N 16
ATOM 8242 C CA . LEU A 1 29 ? 6.645 -18.917 -15.463 1.00 42.12 29 LEU A CA 16
ATOM 8243 C C . LEU A 1 29 ? 5.679 -18.697 -14.304 1.00 20.05 29 LEU A C 16
ATOM 8244 O O . LEU A 1 29 ? 6.082 -18.689 -13.141 1.00 21.30 29 LEU A O 16
ATOM 8260 N N . GLU A 1 30 ? 4.402 -18.521 -14.629 1.00 2.20 30 GLU A N 16
ATOM 8261 C CA . GLU A 1 30 ? 3.379 -18.302 -13.613 1.00 71.44 30 GLU A CA 16
ATOM 8262 C C . GLU A 1 30 ? 3.337 -19.464 -12.625 1.00 31.13 30 GLU A C 16
ATOM 8263 O O . GLU A 1 30 ? 3.407 -19.264 -11.412 1.00 55.11 30 GLU A O 16
ATOM 8275 N N . SER A 1 31 ? 3.222 -20.679 -13.152 1.00 41.33 31 SER A N 16
ATOM 8276 C CA . SER A 1 31 ? 3.166 -21.873 -12.317 1.00 43.31 31 SER A CA 16
ATOM 8277 C C . SER A 1 31 ? 4.569 -22.325 -11.922 1.00 73.51 31 SER A C 16
ATOM 8278 O O . SER A 1 31 ? 5.213 -23.086 -12.643 1.00 61.52 31 SER A O 16
ATOM 8286 N N . ALA A 1 32 ? 5.035 -21.851 -10.771 1.00 74.14 32 ALA A N 16
ATOM 8287 C CA . ALA A 1 32 ? 6.359 -22.208 -10.278 1.00 41.34 32 ALA A CA 16
ATOM 8288 C C . ALA A 1 32 ? 6.465 -23.708 -10.025 1.00 42.24 32 ALA A C 16
ATOM 8289 O O . ALA A 1 32 ? 7.493 -24.323 -10.308 1.00 23.43 32 ALA A O 16
ATOM 8296 N N . ASP A 1 33 ? 5.397 -24.290 -9.491 1.00 41.33 33 ASP A N 16
ATOM 8297 C CA . ASP A 1 33 ? 5.370 -25.718 -9.200 1.00 61.54 33 ASP A CA 16
ATOM 8298 C C . ASP A 1 33 ? 4.876 -26.510 -10.408 1.00 3.44 33 ASP A C 16
ATOM 8299 O O . ASP A 1 33 ? 4.027 -26.054 -11.174 1.00 63.11 33 ASP A O 16
ATOM 8308 N N . PRO A 1 34 ? 5.420 -27.723 -10.583 1.00 61.10 34 PRO A N 16
ATOM 8309 C CA . PRO A 1 34 ? 5.050 -28.603 -11.696 1.00 23.04 34 PRO A CA 16
ATOM 8310 C C . PRO A 1 34 ? 3.634 -29.150 -11.556 1.00 31.22 34 PRO A C 16
ATOM 8311 O O . PRO A 1 34 ? 2.928 -29.330 -12.548 1.00 21.04 34 PRO A O 16
ATOM 8322 N N . GLU A 1 35 ? 3.225 -29.412 -10.318 1.00 70.33 35 GLU A N 16
ATOM 8323 C CA . GLU A 1 35 ? 1.892 -29.939 -10.050 1.00 61.55 35 GLU A CA 16
ATOM 8324 C C . GLU A 1 35 ? 0.828 -28.869 -10.275 1.00 43.31 35 GLU A C 16
ATOM 8325 O O . GLU A 1 35 ? 0.854 -27.813 -9.644 1.00 13.22 35 GLU A O 16
ATOM 8337 N N . SER A 1 1 ? -4.470 11.675 0.237 1.00 3.24 1 SER A N 17
ATOM 8338 C CA . SER A 1 1 ? -5.318 10.868 -0.632 1.00 45.55 1 SER A CA 17
ATOM 8339 C C . SER A 1 1 ? -5.199 9.388 -0.285 1.00 63.54 1 SER A C 17
ATOM 8340 O O . SER A 1 1 ? -4.242 8.721 -0.679 1.00 24.42 1 SER A O 17
ATOM 8348 N N . VAL A 1 2 ? -6.179 8.879 0.455 1.00 42.21 2 VAL A N 17
ATOM 8349 C CA . VAL A 1 2 ? -6.186 7.477 0.855 1.00 12.21 2 VAL A CA 17
ATOM 8350 C C . VAL A 1 2 ? -6.788 6.598 -0.235 1.00 34.31 2 VAL A C 17
ATOM 8351 O O . VAL A 1 2 ? -6.302 5.498 -0.501 1.00 12.23 2 VAL A O 17
ATOM 8364 N N . LYS A 1 3 ? -7.850 7.089 -0.865 1.00 13.24 3 LYS A N 17
ATOM 8365 C CA . LYS A 1 3 ? -8.520 6.350 -1.928 1.00 63.12 3 LYS A CA 17
ATOM 8366 C C . LYS A 1 3 ? -7.573 6.102 -3.098 1.00 43.30 3 LYS A C 17
ATOM 8367 O O . LYS A 1 3 ? -7.556 5.015 -3.675 1.00 2.45 3 LYS A O 17
ATOM 8386 N N . GLU A 1 4 ? -6.786 7.117 -3.442 1.00 4.14 4 GLU A N 17
ATOM 8387 C CA . GLU A 1 4 ? -5.836 7.007 -4.542 1.00 43.45 4 GLU A CA 17
ATOM 8388 C C . GLU A 1 4 ? -4.813 5.908 -4.271 1.00 60.11 4 GLU A C 17
ATOM 8389 O O . GLU A 1 4 ? -4.590 5.033 -5.106 1.00 61.34 4 GLU A O 17
ATOM 8401 N N . GLY A 1 5 ? -4.193 5.961 -3.096 1.00 33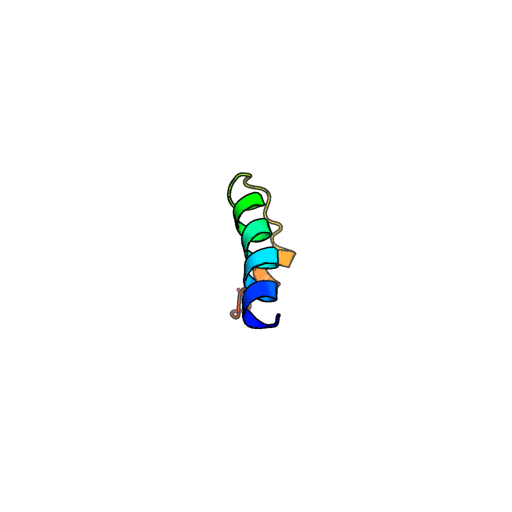.12 5 GLY A N 17
ATOM 8402 C CA . GLY A 1 5 ? -3.201 4.965 -2.735 1.00 12.23 5 GLY A CA 17
ATOM 8403 C C . GLY A 1 5 ? -3.773 3.562 -2.705 1.00 23.41 5 GLY A C 17
ATOM 8404 O O . GLY A 1 5 ? -3.120 2.609 -3.130 1.00 43.25 5 GLY A O 17
ATOM 8408 N N . ALA A 1 6 ? -4.995 3.433 -2.199 1.00 61.43 6 ALA A N 17
ATOM 8409 C CA . ALA A 1 6 ? -5.654 2.135 -2.116 1.00 11.22 6 ALA A CA 17
ATOM 8410 C C . ALA A 1 6 ? -5.981 1.595 -3.504 1.00 2.11 6 ALA A C 17
ATOM 8411 O O . ALA A 1 6 ? -5.739 0.424 -3.796 1.00 50.44 6 ALA A O 17
ATOM 8418 N N . GLN A 1 7 ? -6.532 2.455 -4.354 1.00 42.50 7 GLN A N 17
ATOM 8419 C CA . GLN A 1 7 ? -6.893 2.063 -5.711 1.00 62.21 7 GLN A CA 17
ATOM 8420 C C . GLN A 1 7 ? -5.682 1.515 -6.459 1.00 71.14 7 GLN A C 17
ATOM 8421 O O . GLN A 1 7 ? -5.772 0.494 -7.142 1.00 2.21 7 GLN A O 17
ATOM 8435 N N . ARG A 1 8 ? -4.551 2.200 -6.327 1.00 21.11 8 ARG A N 17
ATOM 8436 C CA . ARG A 1 8 ? -3.323 1.782 -6.992 1.00 4.40 8 ARG A CA 17
ATOM 8437 C C . ARG A 1 8 ? -2.990 0.331 -6.659 1.00 73.21 8 ARG A C 17
ATOM 8438 O O . ARG A 1 8 ? -2.581 -0.439 -7.528 1.00 45.12 8 ARG A O 17
ATOM 8459 N N . LYS A 1 9 ? -3.169 -0.037 -5.395 1.00 12.42 9 LYS A N 17
ATOM 8460 C CA . LYS A 1 9 ? -2.890 -1.395 -4.945 1.00 63.35 9 LYS A CA 17
ATOM 8461 C C . LYS A 1 9 ? -3.900 -2.379 -5.527 1.00 21.21 9 LYS A C 17
ATOM 8462 O O . LYS A 1 9 ? -3.554 -3.512 -5.864 1.00 1.44 9 LYS A O 17
ATOM 8481 N N . TRP A 1 10 ? -5.148 -1.939 -5.643 1.00 65.41 10 TRP A N 17
ATOM 8482 C CA . TRP A 1 10 ? -6.207 -2.782 -6.186 1.00 13.13 10 TRP A CA 17
ATOM 8483 C C . TRP A 1 10 ? -5.822 -3.326 -7.557 1.00 51.41 10 TRP A C 17
ATOM 8484 O O . TRP A 1 10 ? -6.138 -4.466 -7.894 1.00 31.34 10 TRP A O 17
ATOM 8505 N N . ALA A 1 11 ? -5.138 -2.502 -8.345 1.00 21.25 11 ALA A N 17
ATOM 8506 C CA . ALA A 1 11 ? -4.708 -2.902 -9.679 1.00 21.35 11 ALA A CA 17
ATOM 8507 C C . ALA A 1 11 ? -3.908 -4.200 -9.631 1.00 53.15 11 ALA A C 17
ATOM 8508 O O . ALA A 1 11 ? -4.006 -5.033 -10.532 1.00 31.24 11 ALA A O 17
ATOM 8515 N N . ALA A 1 12 ? -3.117 -4.364 -8.576 1.00 41.14 12 ALA A N 17
ATOM 8516 C CA . ALA A 1 12 ? -2.301 -5.561 -8.412 1.00 14.21 12 ALA A CA 17
ATOM 8517 C C . ALA A 1 12 ? -3.172 -6.807 -8.298 1.00 75.35 12 ALA A C 17
ATOM 8518 O O . ALA A 1 12 ? -2.808 -7.879 -8.785 1.00 4.43 12 ALA A O 17
ATOM 8525 N N . LEU A 1 13 ? -4.325 -6.661 -7.653 1.00 64.35 13 LEU A N 17
ATOM 8526 C CA . LEU A 1 13 ? -5.248 -7.776 -7.475 1.00 73.44 13 LEU A CA 17
ATOM 8527 C C . LEU A 1 13 ? -5.581 -8.427 -8.814 1.00 62.23 13 LEU A C 17
ATOM 8528 O O . LEU A 1 13 ? -5.307 -9.608 -9.028 1.00 62.31 13 LEU A O 17
ATOM 8544 N N . LYS A 1 14 ? -6.171 -7.648 -9.714 1.00 73.33 14 LYS A N 17
ATOM 8545 C CA . LYS A 1 14 ? -6.539 -8.146 -11.035 1.00 25.34 14 LYS A CA 17
ATOM 8546 C C . LYS A 1 14 ? -5.299 -8.382 -11.891 1.00 42.25 14 LYS A C 17
ATOM 8547 O O . LYS A 1 14 ? -5.245 -9.331 -12.672 1.00 63.41 14 LYS A O 17
ATOM 8566 N N . GLU A 1 15 ? -4.305 -7.512 -11.739 1.00 12.23 15 GLU A N 17
ATOM 8567 C CA . GLU A 1 15 ? -3.066 -7.627 -12.499 1.00 32.11 15 GLU A CA 17
ATOM 8568 C C . GLU A 1 15 ? -2.468 -9.024 -12.357 1.00 15.15 15 GLU A C 17
ATOM 8569 O O . GLU A 1 15 ? -2.057 -9.639 -13.340 1.00 60.14 15 GLU A O 17
ATOM 8581 N N . LYS A 1 16 ? -2.423 -9.519 -11.124 1.00 54.23 16 LYS A N 17
ATOM 8582 C CA . LYS A 1 16 ? -1.877 -10.843 -10.851 1.00 11.35 16 LYS A CA 17
ATOM 8583 C C . LYS A 1 16 ? -2.830 -11.934 -11.329 1.00 4.11 16 LYS A C 17
ATOM 8584 O O . LYS A 1 16 ? -2.398 -13.002 -11.765 1.00 43.44 16 LYS A O 17
ATOM 8603 N N . LEU A 1 17 ? -4.127 -11.659 -11.245 1.00 44.24 17 LEU A N 17
ATOM 8604 C CA . LEU A 1 17 ? -5.141 -12.617 -11.671 1.00 42.15 17 LEU A CA 17
ATOM 8605 C C . LEU A 1 17 ? -5.030 -12.899 -13.166 1.00 65.03 17 LEU A C 17
ATOM 8606 O O . LEU A 1 17 ? -4.477 -12.099 -13.920 1.00 51.10 17 LEU A O 17
ATOM 8622 N N . GLY A 1 18 ? -5.561 -14.043 -13.589 1.00 4.51 18 GLY A N 17
ATOM 8623 C CA . GLY A 1 18 ? -5.512 -14.409 -14.992 1.00 52.03 18 GLY A CA 17
ATOM 8624 C C . GLY A 1 18 ? -6.197 -15.732 -15.270 1.00 34.32 18 GLY A C 17
ATOM 8625 O O . GLY A 1 18 ? -6.837 -16.319 -14.397 1.00 74.52 18 GLY A O 17
ATOM 8629 N N . PRO A 1 19 ? -6.068 -16.221 -16.512 1.00 61.02 19 PRO A N 17
ATOM 8630 C CA . PRO A 1 19 ? -6.674 -17.488 -16.932 1.00 21.25 19 PRO A CA 17
ATOM 8631 C C . PRO A 1 19 ? -6.004 -18.694 -16.282 1.00 21.21 19 PRO A C 17
ATOM 8632 O O . PRO A 1 19 ? -4.914 -18.582 -15.722 1.00 22.31 19 PRO A O 17
ATOM 8643 N N . GLN A 1 20 ? -6.663 -19.846 -16.361 1.00 50.44 20 GLN A N 17
ATOM 8644 C CA . GLN A 1 20 ? -6.130 -21.072 -15.780 1.00 61.13 20 GLN A CA 17
ATOM 8645 C C . GLN A 1 20 ? -5.820 -22.098 -16.865 1.00 64.30 20 GLN A C 17
ATOM 8646 O O . GLN A 1 20 ? -6.534 -23.089 -17.018 1.00 61.24 20 GLN A O 17
ATOM 8660 N N . ASP A 1 21 ? -4.751 -21.854 -17.615 1.00 43.10 21 ASP A N 17
ATOM 8661 C CA . ASP A 1 21 ? -4.345 -22.757 -18.686 1.00 32.34 21 ASP A CA 17
ATOM 8662 C C . ASP A 1 21 ? -3.034 -23.457 -18.339 1.00 54.42 21 ASP A C 17
ATOM 8663 O O . ASP A 1 21 ? -2.090 -22.826 -17.864 1.00 20.44 21 ASP A O 17
ATOM 8672 N N . SER A 1 22 ? -2.985 -24.763 -18.580 1.00 43.21 22 SER A N 17
ATOM 8673 C CA . SER A 1 22 ? -1.792 -25.549 -18.289 1.00 45.01 22 SER A CA 17
ATOM 8674 C C . SER A 1 22 ? -0.621 -25.102 -19.159 1.00 41.03 22 SER A C 17
ATOM 8675 O O . SER A 1 22 ? -0.769 -24.235 -20.021 1.00 1.24 22 SER A O 17
ATOM 8683 N N . ASP A 1 23 ? 0.542 -25.700 -18.928 1.00 23.33 23 ASP A N 17
ATOM 8684 C CA . ASP A 1 23 ? 1.739 -25.366 -19.690 1.00 45.34 23 ASP A CA 17
ATOM 8685 C C . ASP A 1 23 ? 1.928 -26.331 -20.857 1.00 1.33 23 ASP A C 17
ATOM 8686 O O . ASP A 1 23 ? 1.569 -27.506 -20.786 1.00 23.30 23 ASP A O 17
ATOM 8695 N N . PRO A 1 24 ? 2.504 -25.824 -21.957 1.00 73.12 24 PRO A N 17
ATOM 8696 C CA . PRO A 1 24 ? 2.752 -26.624 -23.160 1.00 44.02 24 PRO A CA 17
ATOM 8697 C C . PRO A 1 24 ? 3.846 -27.665 -22.948 1.00 44.13 24 PRO A C 17
ATOM 8698 O O . PRO A 1 24 ? 3.741 -28.797 -23.421 1.00 62.21 24 PRO A O 17
ATOM 8709 N N . THR A 1 25 ? 4.898 -27.275 -22.234 1.00 34.02 25 THR A N 17
ATOM 8710 C CA . THR A 1 25 ? 6.011 -28.174 -21.960 1.00 24.12 25 THR A CA 17
ATOM 8711 C C . THR A 1 25 ? 5.524 -29.482 -21.346 1.00 4.41 25 THR A C 17
ATOM 8712 O O . THR A 1 25 ? 6.046 -30.553 -21.652 1.00 24.14 25 THR A O 17
ATOM 8723 N N . GLU A 1 26 ? 4.521 -29.386 -20.479 1.00 52.43 26 GLU A N 17
ATOM 8724 C CA . GLU A 1 26 ? 3.964 -30.563 -19.823 1.00 1.42 26 GLU A CA 17
ATOM 8725 C C . GLU A 1 26 ? 3.493 -31.587 -20.851 1.00 21.32 26 GLU A C 17
ATOM 8726 O O . GLU A 1 26 ? 3.623 -32.794 -20.645 1.00 15.43 26 GLU A O 17
ATOM 8738 N N . ALA A 1 27 ? 2.946 -31.097 -21.958 1.00 73.12 27 ALA A N 17
ATOM 8739 C CA . ALA A 1 27 ? 2.457 -31.969 -23.019 1.00 54.11 27 ALA A CA 17
ATOM 8740 C C . ALA A 1 27 ? 3.602 -32.738 -23.670 1.00 13.44 27 ALA A C 17
ATOM 8741 O O . ALA A 1 27 ? 3.529 -33.954 -23.836 1.00 23.44 27 ALA A O 17
ATOM 8748 N N . ASN A 1 28 ? 4.658 -32.019 -24.037 1.00 13.24 28 ASN A N 17
ATOM 8749 C CA . ASN A 1 28 ? 5.818 -32.634 -24.671 1.00 21.15 28 ASN A CA 17
ATOM 8750 C C . ASN A 1 28 ? 6.486 -33.632 -23.730 1.00 24.21 28 ASN A C 17
ATOM 8751 O O . ASN A 1 28 ? 6.969 -34.680 -24.160 1.00 63.45 28 ASN A O 17
ATOM 8762 N N . LEU A 1 29 ? 6.510 -33.300 -22.444 1.00 22.11 29 LEU A N 17
ATOM 8763 C CA . LEU A 1 29 ? 7.119 -34.167 -21.441 1.00 34.31 29 LEU A CA 17
ATOM 8764 C C . LEU A 1 29 ? 6.514 -35.567 -21.492 1.00 12.30 29 LEU A C 17
ATOM 8765 O O . LEU A 1 29 ? 7.217 -36.563 -21.327 1.00 12.13 29 LEU A O 17
ATOM 8781 N N . GLU A 1 30 ? 5.206 -35.633 -21.724 1.00 4.21 30 GLU A N 17
ATOM 8782 C CA . GLU A 1 30 ? 4.508 -36.911 -21.798 1.00 41.31 30 GLU A CA 17
ATOM 8783 C C . GLU A 1 30 ? 4.539 -37.466 -23.219 1.00 43.02 30 GLU A C 17
ATOM 8784 O O . GLU A 1 30 ? 4.674 -38.672 -23.423 1.00 31.52 30 GLU A O 17
ATOM 8796 N N . SER A 1 31 ? 4.413 -36.576 -24.199 1.00 22.43 31 SER A N 17
ATOM 8797 C CA . SER A 1 31 ? 4.422 -36.977 -25.601 1.00 3.11 31 SER A CA 17
ATOM 8798 C C . SER A 1 31 ? 5.747 -37.637 -25.968 1.00 65.55 31 SER A C 17
ATOM 8799 O O . SER A 1 31 ? 6.728 -36.959 -26.272 1.00 65.41 31 SER A O 17
ATOM 8807 N N . ALA A 1 32 ? 5.767 -38.966 -25.938 1.00 65.05 32 ALA A N 17
ATOM 8808 C CA . ALA A 1 32 ? 6.970 -39.720 -26.270 1.00 43.41 32 ALA A CA 17
ATOM 8809 C C . ALA A 1 32 ? 7.112 -39.892 -27.779 1.00 11.54 32 ALA A C 17
ATOM 8810 O O . ALA A 1 32 ? 6.297 -39.385 -28.550 1.00 0.21 32 ALA A O 17
ATOM 8817 N N . ASP A 1 33 ? 8.151 -40.608 -28.193 1.00 20.14 33 ASP A N 17
ATOM 8818 C CA . ASP A 1 33 ? 8.399 -40.847 -29.610 1.00 22.03 33 ASP A CA 17
ATOM 8819 C C . ASP A 1 33 ? 7.313 -41.734 -30.209 1.00 71.55 33 ASP A C 17
ATOM 8820 O O . ASP A 1 33 ? 6.772 -42.625 -29.554 1.00 22.15 33 ASP A O 17
ATOM 8829 N N . PRO A 1 34 ? 6.984 -41.487 -31.486 1.00 11.20 34 PRO A N 17
ATOM 8830 C CA . PRO A 1 34 ? 5.959 -42.252 -32.202 1.00 61.22 34 PRO A CA 17
ATOM 8831 C C . PRO A 1 34 ? 6.400 -43.683 -32.491 1.00 4.10 34 PRO A C 17
ATOM 8832 O O . PRO A 1 34 ? 5.605 -44.617 -32.399 1.00 61.30 34 PRO A O 17
ATOM 8843 N N . GLU A 1 35 ? 7.673 -43.846 -32.840 1.00 32.01 35 GLU A N 17
ATOM 8844 C CA . GLU A 1 35 ? 8.218 -45.164 -33.142 1.00 63.13 35 GLU A CA 17
ATOM 8845 C C . GLU A 1 35 ? 8.900 -45.765 -31.916 1.00 71.24 35 GLU A C 17
ATOM 8846 O O . GLU A 1 35 ? 9.846 -46.542 -32.039 1.00 32.40 35 GLU A O 17
ATOM 8858 N N . SER A 1 1 ? 2.680 -12.760 -1.889 1.00 64.13 1 SER A N 18
ATOM 8859 C CA . SER A 1 1 ? 3.736 -11.787 -2.144 1.00 65.42 1 SER A CA 18
ATOM 8860 C C . SER A 1 1 ? 3.200 -10.598 -2.935 1.00 2.00 1 SER A C 18
ATOM 8861 O O . SER A 1 1 ? 2.026 -10.561 -3.303 1.00 11.34 1 SER A O 18
ATOM 8869 N N . VAL A 1 2 ? 4.070 -9.627 -3.193 1.00 50.53 2 VAL A N 18
ATOM 8870 C CA . VAL A 1 2 ? 3.686 -8.435 -3.941 1.00 72.42 2 VAL A CA 18
ATOM 8871 C C . VAL A 1 2 ? 3.758 -8.683 -5.444 1.00 14.02 2 VAL A C 18
ATOM 8872 O O . VAL A 1 2 ? 2.861 -8.293 -6.192 1.00 61.23 2 VAL A O 18
ATOM 8885 N N . LYS A 1 3 ? 4.830 -9.334 -5.880 1.00 24.41 3 LYS A N 18
ATOM 8886 C CA . LYS A 1 3 ? 5.020 -9.637 -7.294 1.00 3.15 3 LYS A CA 18
ATOM 8887 C C . LYS A 1 3 ? 3.936 -10.584 -7.798 1.00 12.52 3 LYS A C 18
ATOM 8888 O O . LYS A 1 3 ? 3.440 -10.435 -8.914 1.00 43.33 3 LYS A O 18
ATOM 8907 N N . GLU A 1 4 ? 3.571 -11.555 -6.967 1.00 25.30 4 GLU A N 18
ATOM 8908 C CA . GLU A 1 4 ? 2.545 -12.525 -7.330 1.00 52.01 4 GLU A CA 18
ATOM 8909 C C . GLU A 1 4 ? 1.151 -11.922 -7.182 1.00 34.40 4 GLU A C 18
ATOM 8910 O O . GLU A 1 4 ? 0.270 -12.157 -8.008 1.00 60.04 4 GLU A O 18
ATOM 8922 N N . GLY A 1 5 ? 0.958 -11.144 -6.121 1.00 21.40 5 GLY A N 18
ATOM 8923 C CA . GLY A 1 5 ? -0.330 -10.521 -5.882 1.00 54.35 5 GLY A CA 18
ATOM 8924 C C . GLY A 1 5 ? -0.826 -9.736 -7.081 1.00 63.33 5 GLY A C 18
ATOM 8925 O O . GLY A 1 5 ? -1.997 -9.823 -7.447 1.00 74.02 5 GLY A O 18
ATOM 8929 N N . ALA A 1 6 ? 0.069 -8.967 -7.694 1.00 35.04 6 ALA A N 18
ATOM 8930 C CA . ALA A 1 6 ? -0.284 -8.164 -8.858 1.00 31.30 6 ALA A CA 18
ATOM 8931 C C . ALA A 1 6 ? -0.846 -9.036 -9.976 1.00 15.12 6 ALA A C 18
ATOM 8932 O O . ALA A 1 6 ? -1.772 -8.635 -10.681 1.00 33.25 6 ALA A O 18
ATOM 8939 N N . GLN A 1 7 ? -0.280 -10.228 -10.132 1.00 33.21 7 GLN A N 18
ATOM 8940 C CA . GLN A 1 7 ? -0.725 -11.155 -11.166 1.00 34.13 7 GLN A CA 18
ATOM 8941 C C . GLN A 1 7 ? -2.194 -11.521 -10.974 1.00 4.44 7 GLN A C 18
ATOM 8942 O O . GLN A 1 7 ? -2.994 -11.425 -11.904 1.00 51.40 7 GLN A O 18
ATOM 8956 N N . ARG A 1 8 ? -2.540 -11.940 -9.761 1.00 70.31 8 ARG A N 18
ATOM 8957 C CA . ARG A 1 8 ? -3.912 -12.322 -9.448 1.00 2.23 8 ARG A CA 18
ATOM 8958 C C . ARG A 1 8 ? -4.880 -11.191 -9.782 1.00 75.20 8 ARG A C 18
ATOM 8959 O O . ARG A 1 8 ? -5.910 -11.409 -10.421 1.00 62.33 8 ARG A O 18
ATOM 8980 N N . LYS A 1 9 ? -4.544 -9.982 -9.345 1.00 31.41 9 LYS A N 18
ATOM 8981 C CA . LYS A 1 9 ? -5.382 -8.816 -9.597 1.00 73.44 9 LYS A CA 18
ATOM 8982 C C . LYS A 1 9 ? -5.472 -8.524 -11.092 1.00 20.02 9 LYS A C 18
ATOM 8983 O O . LYS A 1 9 ? -6.516 -8.104 -11.590 1.00 34.12 9 LYS A O 18
ATOM 9002 N N . TRP A 1 10 ? -4.372 -8.750 -11.801 1.00 11.02 10 TRP A N 18
ATOM 9003 C CA . TRP A 1 10 ? -4.328 -8.512 -13.239 1.00 42.12 10 TRP A CA 18
ATOM 9004 C C . TRP A 1 10 ? -5.383 -9.343 -13.961 1.00 40.41 10 TRP A C 18
ATOM 9005 O O . TRP A 1 10 ? -5.991 -8.885 -14.929 1.00 22.44 10 TRP A O 18
ATOM 9026 N N . ALA A 1 11 ? -5.596 -10.565 -13.485 1.00 3.24 11 ALA A N 18
ATOM 9027 C CA . ALA A 1 11 ? -6.579 -11.458 -14.084 1.00 54.10 11 ALA A CA 18
ATOM 9028 C C . ALA A 1 11 ? -7.936 -10.773 -14.214 1.00 4.12 11 ALA A C 18
ATOM 9029 O O . ALA A 1 11 ? -8.627 -10.930 -15.219 1.00 75.52 11 ALA A O 18
ATOM 9036 N N . ALA A 1 12 ? -8.310 -10.013 -13.190 1.00 2.12 12 ALA A N 18
ATOM 9037 C CA . ALA A 1 12 ? -9.583 -9.303 -13.190 1.00 41.05 12 ALA A CA 18
ATOM 9038 C C . ALA A 1 12 ? -9.701 -8.389 -14.406 1.00 32.15 12 ALA A C 18
ATOM 9039 O O . ALA A 1 12 ? -10.785 -8.223 -14.967 1.00 62.23 12 ALA A O 18
ATOM 9046 N N . LEU A 1 13 ? -8.581 -7.798 -14.806 1.00 52.23 13 LEU A N 18
ATOM 9047 C CA . LEU A 1 13 ? -8.559 -6.899 -15.955 1.00 74.34 13 LEU A CA 18
ATOM 9048 C C . LEU A 1 13 ? -8.722 -7.677 -17.258 1.00 5.33 13 LEU A C 18
ATOM 9049 O O . LEU A 1 13 ? -9.424 -7.241 -18.170 1.00 62.24 13 LEU A O 18
ATOM 9065 N N . LYS A 1 14 ? -8.069 -8.831 -17.337 1.00 21.45 14 LYS A N 18
ATOM 9066 C CA . LYS A 1 14 ? -8.143 -9.673 -18.525 1.00 45.20 14 LYS A CA 18
ATOM 9067 C C . LYS A 1 14 ? -9.569 -10.160 -18.759 1.00 22.50 14 LYS A C 18
ATOM 9068 O O . LYS A 1 14 ? -10.143 -9.938 -19.824 1.00 40.12 14 LYS A O 18
ATOM 9087 N N . GLU A 1 15 ? -10.134 -10.825 -17.756 1.00 13.10 15 GLU A N 18
ATOM 9088 C CA . GLU A 1 15 ? -11.494 -11.343 -17.854 1.00 40.30 15 GLU A CA 18
ATOM 9089 C C . GLU A 1 15 ? -12.464 -10.246 -18.285 1.00 61.32 15 GLU A C 18
ATOM 9090 O O . GLU A 1 15 ? -13.410 -10.497 -19.032 1.00 41.45 15 GLU A O 18
ATOM 9102 N N . LYS A 1 16 ? -12.222 -9.030 -17.808 1.00 53.14 16 LYS A N 18
ATOM 9103 C CA . LYS A 1 16 ? -13.072 -7.894 -18.144 1.00 12.55 16 LYS A CA 18
ATOM 9104 C C . LYS A 1 16 ? -12.834 -7.441 -19.580 1.00 42.25 16 LYS A C 18
ATOM 9105 O O . LYS A 1 16 ? -13.754 -6.983 -20.259 1.00 13.12 16 LYS A O 18
ATOM 9124 N N . LEU A 1 17 ? -11.594 -7.573 -20.039 1.00 51.24 17 LEU A N 18
ATOM 9125 C CA . LEU A 1 17 ? -11.235 -7.179 -21.397 1.00 40.43 17 LEU A CA 18
ATOM 9126 C C . LEU A 1 17 ? -12.140 -7.859 -22.419 1.00 61.32 17 LEU A C 18
ATOM 9127 O O . LEU A 1 17 ? -12.874 -7.197 -23.152 1.00 21.42 17 LEU A O 18
ATOM 9143 N N . GLY A 1 18 ? -12.083 -9.187 -22.461 1.00 32.11 18 GLY A N 18
ATOM 9144 C CA . GLY A 1 18 ? -12.904 -9.936 -23.395 1.00 0.42 18 GLY A CA 18
ATOM 9145 C C . GLY A 1 18 ? -12.305 -11.284 -23.741 1.00 32.52 18 GLY A C 18
ATOM 9146 O O . GLY A 1 18 ? -12.813 -12.333 -23.343 1.00 61.45 18 GLY A O 18
ATOM 9150 N N . PRO A 1 19 ? -11.200 -11.268 -24.501 1.00 21.35 19 PRO A N 18
ATOM 9151 C CA . PRO A 1 19 ? -10.508 -12.492 -24.918 1.00 12.42 19 PRO A CA 18
ATOM 9152 C C . PRO A 1 19 ? -9.816 -13.192 -23.754 1.00 32.24 19 PRO A C 18
ATOM 9153 O O . PRO A 1 19 ? -9.650 -12.614 -22.680 1.00 52.42 19 PRO A O 18
ATOM 9164 N N . GLN A 1 20 ? -9.415 -14.440 -23.974 1.00 3.10 20 GLN A N 18
ATOM 9165 C CA . GLN A 1 20 ? -8.741 -15.219 -22.942 1.00 3.52 20 GLN A CA 18
ATOM 9166 C C . GLN A 1 20 ? -7.403 -15.750 -23.447 1.00 14.11 20 GLN A C 18
ATOM 9167 O O . GLN A 1 20 ? -7.141 -16.952 -23.392 1.00 51.51 20 GLN A O 18
ATOM 9181 N N . ASP A 1 21 ? -6.562 -14.847 -23.939 1.00 23.53 21 ASP A N 18
ATOM 9182 C CA . ASP A 1 21 ? -5.251 -15.225 -24.453 1.00 65.33 21 ASP A CA 18
ATOM 9183 C C . ASP A 1 21 ? -4.242 -15.369 -23.318 1.00 30.32 21 ASP A C 18
ATOM 9184 O O . ASP A 1 21 ? -3.495 -14.439 -23.016 1.00 13.53 21 ASP A O 18
ATOM 9193 N N . SER A 1 22 ? -4.227 -16.542 -22.692 1.00 0.34 22 SER A N 18
ATOM 9194 C CA . SER A 1 22 ? -3.314 -16.806 -21.586 1.00 23.11 22 SER A CA 18
ATOM 9195 C C . SER A 1 22 ? -2.330 -17.915 -21.947 1.00 40.12 22 SER A C 18
ATOM 9196 O O . SER A 1 22 ? -2.625 -18.776 -22.776 1.00 50.23 22 SER A O 18
ATOM 9204 N N . ASP A 1 23 ? -1.160 -17.887 -21.319 1.00 1.51 23 ASP A N 18
ATOM 9205 C CA . ASP A 1 23 ? -0.132 -18.889 -21.572 1.00 64.11 23 ASP A CA 18
ATOM 9206 C C . ASP A 1 23 ? -0.267 -20.062 -20.607 1.00 31.43 23 ASP A C 18
ATOM 9207 O O . ASP A 1 23 ? -0.688 -19.909 -19.460 1.00 4.03 23 ASP A O 18
ATOM 9216 N N . PRO A 1 24 ? 0.096 -21.264 -21.080 1.00 42.30 24 PRO A N 18
ATOM 9217 C CA . PRO A 1 24 ? 0.024 -22.487 -20.275 1.00 54.31 24 PRO A CA 18
ATOM 9218 C C . PRO A 1 24 ? 1.058 -22.506 -19.155 1.00 64.03 24 PRO A C 18
ATOM 9219 O O . PRO A 1 24 ? 0.830 -23.087 -18.094 1.00 31.21 24 PRO A O 18
ATOM 9230 N N . THR A 1 25 ? 2.198 -21.866 -19.398 1.00 24.40 25 THR A N 18
ATOM 9231 C CA . THR A 1 25 ? 3.269 -21.811 -18.410 1.00 52.24 25 THR A CA 18
ATOM 9232 C C . THR A 1 25 ? 2.744 -21.348 -17.056 1.00 52.01 25 THR A C 18
ATOM 9233 O O . THR A 1 25 ? 3.212 -21.800 -16.012 1.00 20.11 25 THR A O 18
ATOM 9244 N N . GLU A 1 26 ? 1.769 -20.445 -17.082 1.00 13.23 26 GLU A N 18
ATOM 9245 C CA . GLU A 1 26 ? 1.181 -19.921 -15.854 1.00 72.42 26 GLU A CA 18
ATOM 9246 C C . GLU A 1 26 ? 0.694 -21.056 -14.957 1.00 44.11 26 GLU A C 18
ATOM 9247 O O . GLU A 1 26 ? 0.742 -20.956 -13.731 1.00 65.35 26 GLU A O 18
ATOM 9259 N N . ALA A 1 27 ? 0.226 -22.134 -15.578 1.00 12.44 27 ALA A N 18
ATOM 9260 C CA . ALA A 1 27 ? -0.268 -23.288 -14.837 1.00 11.54 27 ALA A CA 18
ATOM 9261 C C . ALA A 1 27 ? 0.884 -24.139 -14.315 1.00 22.04 27 ALA A C 18
ATOM 9262 O O . ALA A 1 27 ? 0.820 -24.677 -13.210 1.00 2.40 27 ALA A O 18
ATOM 9269 N N . ASN A 1 28 ? 1.937 -24.258 -15.117 1.00 50.22 28 ASN A N 18
ATOM 9270 C CA . ASN A 1 28 ? 3.104 -25.046 -14.736 1.00 54.41 28 ASN A CA 18
ATOM 9271 C C . ASN A 1 28 ? 3.868 -24.371 -13.601 1.00 20.41 28 ASN A C 18
ATOM 9272 O O . ASN A 1 28 ? 4.375 -25.038 -12.697 1.00 53.41 28 ASN A O 18
ATOM 9283 N N . LEU A 1 29 ? 3.947 -23.046 -13.653 1.00 71.34 29 LEU A N 18
ATOM 9284 C CA . LEU 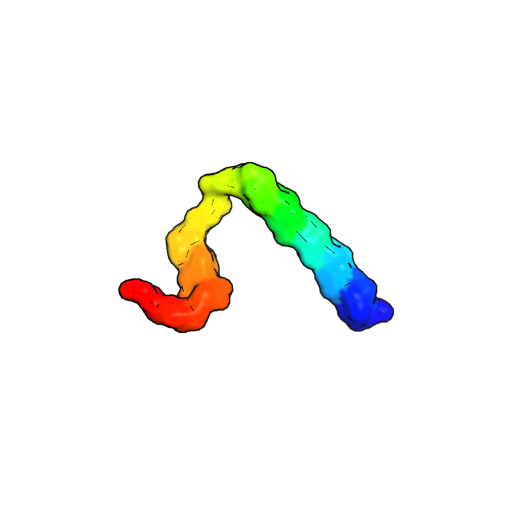A 1 29 ? 4.649 -22.280 -12.629 1.00 71.53 29 LEU A CA 18
ATOM 9285 C C . LEU A 1 29 ? 3.949 -22.407 -11.280 1.00 4.33 29 LEU A C 18
ATOM 9286 O O . LEU A 1 29 ? 4.600 -22.538 -10.243 1.00 75.44 29 LEU A O 18
ATOM 9302 N N . GLU A 1 30 ? 2.621 -22.367 -11.302 1.00 33.54 30 GLU A N 18
ATOM 9303 C CA . GLU A 1 30 ? 1.834 -22.479 -10.079 1.00 53.01 30 GLU A CA 18
ATOM 9304 C C . GLU A 1 30 ? 1.956 -23.877 -9.479 1.00 0.41 30 GLU A C 18
ATOM 9305 O O . GLU A 1 30 ? 2.128 -24.032 -8.270 1.00 10.31 30 GLU A O 18
ATOM 9317 N N . SER A 1 31 ? 1.865 -24.891 -10.333 1.00 24.11 31 SER A N 18
ATOM 9318 C CA . SER A 1 31 ? 1.961 -26.276 -9.887 1.00 63.25 31 SER A CA 18
ATOM 9319 C C . SER A 1 31 ? 3.372 -26.595 -9.403 1.00 5.42 31 SER A C 18
ATOM 9320 O O . SER A 1 31 ? 3.592 -26.846 -8.218 1.00 73.44 31 SER A O 18
ATOM 9328 N N . ALA A 1 32 ? 4.326 -26.581 -10.328 1.00 62.23 32 ALA A N 18
ATOM 9329 C CA . ALA A 1 32 ? 5.717 -26.866 -9.997 1.00 34.25 32 ALA A CA 18
ATOM 9330 C C . ALA A 1 32 ? 6.374 -25.672 -9.313 1.00 52.11 32 ALA A C 18
ATOM 9331 O O . ALA A 1 32 ? 6.292 -24.544 -9.799 1.00 53.23 32 ALA A O 18
ATOM 9338 N N . ASP A 1 33 ? 7.025 -25.927 -8.184 1.00 33.14 33 ASP A N 18
ATOM 9339 C CA . ASP A 1 33 ? 7.697 -24.873 -7.433 1.00 54.52 33 ASP A CA 18
ATOM 9340 C C . ASP A 1 33 ? 9.147 -24.726 -7.882 1.00 41.33 33 ASP A C 18
ATOM 9341 O O . ASP A 1 33 ? 9.811 -25.696 -8.247 1.00 21.34 33 ASP A O 18
ATOM 9350 N N . PRO A 1 34 ? 9.652 -23.483 -7.857 1.00 73.25 34 PRO A N 18
ATOM 9351 C CA . PRO A 1 34 ? 11.028 -23.180 -8.259 1.00 44.34 34 PRO A CA 18
ATOM 9352 C C . PRO A 1 34 ? 12.054 -23.721 -7.269 1.00 61.35 34 PRO A C 18
ATOM 9353 O O . PRO A 1 34 ? 13.109 -24.217 -7.664 1.00 52.13 34 PRO A O 18
ATOM 9364 N N . GLU A 1 35 ? 11.737 -23.623 -5.982 1.00 74.53 35 GLU A N 18
ATOM 9365 C CA . GLU A 1 35 ? 12.632 -24.104 -4.937 1.00 2.04 35 GLU A CA 18
ATOM 9366 C C . GLU A 1 35 ? 13.977 -23.385 -5.000 1.00 31.45 35 GLU A C 18
ATOM 9367 O O . GLU A 1 35 ? 14.033 -22.157 -5.052 1.00 64.41 35 GLU A O 18
ATOM 9379 N N . SER A 1 1 ? -8.346 6.527 0.517 1.00 63.01 1 SER A N 19
ATOM 9380 C CA . SER A 1 1 ? -7.076 7.244 0.540 1.00 53.30 1 SER A CA 19
ATOM 9381 C C . SER A 1 1 ? -6.143 6.732 -0.552 1.00 63.44 1 SER A C 19
ATOM 9382 O O . SER A 1 1 ? -6.523 5.889 -1.365 1.00 71.12 1 SER A O 19
ATOM 9390 N N . VAL A 1 2 ? -4.917 7.247 -0.565 1.00 34.12 2 VAL A N 19
ATOM 9391 C CA . VAL A 1 2 ? -3.928 6.842 -1.556 1.00 24.33 2 VAL A CA 19
ATOM 9392 C C . VAL A 1 2 ? -3.646 5.346 -1.472 1.00 35.33 2 VAL A C 19
ATOM 9393 O O . VAL A 1 2 ? -3.586 4.656 -2.489 1.00 73.55 2 VAL A O 19
ATOM 9406 N N . LYS A 1 3 ? -3.475 4.849 -0.251 1.00 51.22 3 LYS A N 19
ATOM 9407 C CA . LYS A 1 3 ? -3.202 3.434 -0.032 1.00 21.12 3 LYS A CA 19
ATOM 9408 C C . LYS A 1 3 ? -4.250 2.564 -0.718 1.00 54.54 3 LYS A C 19
ATOM 9409 O O . LYS A 1 3 ? -3.931 1.512 -1.270 1.00 35.32 3 LYS A O 19
ATOM 9428 N N . GLU A 1 4 ? -5.501 3.013 -0.682 1.00 12.34 4 GLU A N 19
ATOM 9429 C CA . GLU A 1 4 ? -6.595 2.275 -1.302 1.00 14.35 4 GLU A CA 19
ATOM 9430 C C . GLU A 1 4 ? -6.494 2.328 -2.823 1.00 62.22 4 GLU A C 19
ATOM 9431 O O . GLU A 1 4 ? -6.608 1.306 -3.500 1.00 11.55 4 GLU A O 19
ATOM 9443 N N . GLY A 1 5 ? -6.279 3.527 -3.355 1.00 44.32 5 GLY A N 19
ATOM 9444 C CA . GLY A 1 5 ? -6.166 3.692 -4.793 1.00 21.23 5 GLY A CA 19
ATOM 9445 C C . GLY A 1 5 ? -5.145 2.753 -5.405 1.00 54.44 5 GLY A C 19
ATOM 9446 O O . GLY A 1 5 ? -5.369 2.200 -6.482 1.00 22.14 5 GLY A O 19
ATOM 9450 N N . ALA A 1 6 ? -4.021 2.575 -4.720 1.00 10.13 6 ALA A N 19
ATOM 9451 C CA . ALA A 1 6 ? -2.963 1.697 -5.203 1.00 4.11 6 ALA A CA 19
ATOM 9452 C C . ALA A 1 6 ? -3.466 0.266 -5.361 1.00 43.31 6 ALA A C 19
ATOM 9453 O O . ALA A 1 6 ? -3.204 -0.384 -6.372 1.00 61.44 6 ALA A O 19
ATOM 9460 N N . GLN A 1 7 ? -4.188 -0.217 -4.355 1.00 42.23 7 GLN A N 19
ATOM 9461 C CA . GLN A 1 7 ? -4.726 -1.572 -4.384 1.00 2.35 7 GLN A CA 19
ATOM 9462 C C . GLN A 1 7 ? -5.691 -1.750 -5.551 1.00 14.25 7 GLN A C 19
ATOM 9463 O O . GLN A 1 7 ? -5.579 -2.703 -6.322 1.00 11.31 7 GLN A O 19
ATOM 9477 N N . ARG A 1 8 ? -6.640 -0.827 -5.673 1.00 61.04 8 ARG A N 19
ATOM 9478 C CA . ARG A 1 8 ? -7.626 -0.883 -6.745 1.00 73.35 8 ARG A CA 19
ATOM 9479 C C . ARG A 1 8 ? -6.945 -1.018 -8.104 1.00 73.13 8 ARG A C 19
ATOM 9480 O O . ARG A 1 8 ? -7.387 -1.787 -8.959 1.00 2.41 8 ARG A O 19
ATOM 9501 N N . LYS A 1 9 ? -5.867 -0.266 -8.297 1.00 55.53 9 LYS A N 19
ATOM 9502 C CA . LYS A 1 9 ? -5.124 -0.300 -9.551 1.00 61.31 9 LYS A CA 19
ATOM 9503 C C . LYS A 1 9 ? -4.535 -1.686 -9.796 1.00 3.21 9 LYS A C 19
ATOM 9504 O O . LYS A 1 9 ? -4.477 -2.154 -10.933 1.00 50.41 9 LYS A O 19
ATOM 9523 N N . TRP A 1 10 ? -4.100 -2.337 -8.723 1.00 14.20 10 TRP A N 19
ATOM 9524 C CA . TRP A 1 10 ? -3.517 -3.670 -8.822 1.00 51.02 10 TRP A CA 19
ATOM 9525 C C . TRP A 1 10 ? -4.443 -4.614 -9.582 1.00 4.11 10 TRP A C 19
ATOM 9526 O O . TRP A 1 10 ? -3.986 -5.466 -10.343 1.00 61.11 10 TRP A O 19
ATOM 9547 N N . ALA A 1 11 ? -5.745 -4.456 -9.370 1.00 71.13 11 ALA A N 19
ATOM 9548 C CA . ALA A 1 11 ? -6.734 -5.293 -10.037 1.00 73.45 11 ALA A CA 19
ATOM 9549 C C . ALA A 1 11 ? -6.520 -5.299 -11.547 1.00 71.22 11 ALA A C 19
ATOM 9550 O O . ALA A 1 11 ? -6.637 -6.338 -12.196 1.00 62.31 11 ALA A O 19
ATOM 9557 N N . ALA A 1 12 ? -6.207 -4.132 -12.100 1.00 62.13 12 ALA A N 19
ATOM 9558 C CA . ALA A 1 12 ? -5.975 -4.004 -13.534 1.00 11.44 12 ALA A CA 19
ATOM 9559 C C . ALA A 1 12 ? -4.948 -5.022 -14.017 1.00 74.12 12 ALA A C 19
ATOM 9560 O O . ALA A 1 12 ? -5.084 -5.588 -15.103 1.00 44.31 12 ALA A O 19
ATOM 9567 N N . LEU A 1 13 ? -3.922 -5.251 -13.206 1.00 21.32 13 LEU A N 19
ATOM 9568 C CA . LEU A 1 13 ? -2.871 -6.202 -13.551 1.00 61.14 13 LEU A CA 19
ATOM 9569 C C . LEU A 1 13 ? -3.460 -7.570 -13.879 1.00 34.31 13 LEU A C 19
ATOM 9570 O O . LEU A 1 13 ? -3.242 -8.109 -14.964 1.00 62.21 13 LEU A O 19
ATOM 9586 N N . LYS A 1 14 ? -4.211 -8.127 -12.934 1.00 40.22 14 LYS A N 19
ATOM 9587 C CA . LYS A 1 14 ? -4.836 -9.431 -13.122 1.00 51.41 14 LYS A CA 19
ATOM 9588 C C . LYS A 1 14 ? -5.836 -9.394 -14.273 1.00 15.41 14 LYS A C 19
ATOM 9589 O O . LYS A 1 14 ? -5.966 -10.359 -15.025 1.00 40.42 14 LYS A O 19
ATOM 9608 N N . GLU A 1 15 ? -6.540 -8.273 -14.404 1.00 30.21 15 GLU A N 19
ATOM 9609 C CA . GLU A 1 15 ? -7.528 -8.112 -15.464 1.00 50.11 15 GLU A CA 19
ATOM 9610 C C . GLU A 1 15 ? -6.876 -8.231 -16.838 1.00 45.05 15 GLU A C 19
ATOM 9611 O O . GLU A 1 15 ? -7.446 -8.813 -17.761 1.00 52.34 15 GLU A O 19
ATOM 9623 N N . LYS A 1 16 ? -5.676 -7.675 -16.967 1.00 44.03 16 LYS A N 19
ATOM 9624 C CA . LYS A 1 16 ? -4.943 -7.718 -18.227 1.00 71.13 16 LYS A CA 19
ATOM 9625 C C . LYS A 1 16 ? -4.247 -9.064 -18.406 1.00 53.44 16 LYS A C 19
ATOM 9626 O O . LYS A 1 16 ? -4.113 -9.560 -19.525 1.00 62.45 16 LYS A O 19
ATOM 9645 N N . LEU A 1 17 ? -3.808 -9.649 -17.298 1.00 30.30 17 LEU A N 19
ATOM 9646 C CA . LEU A 1 17 ? -3.127 -10.939 -17.332 1.00 72.15 17 LEU A CA 19
ATOM 9647 C C . LEU A 1 17 ? -4.084 -12.049 -17.757 1.00 43.42 17 LEU A C 19
ATOM 9648 O O . LEU A 1 17 ? -4.926 -12.489 -16.976 1.00 52.32 17 LEU A O 19
ATOM 9664 N N . GLY A 1 18 ? -3.946 -12.498 -19.001 1.00 23.31 18 GLY A N 19
ATOM 9665 C CA . GLY A 1 18 ? -4.803 -13.554 -19.507 1.00 63.33 18 GLY A CA 19
ATOM 9666 C C . GLY A 1 18 ? -4.805 -14.778 -18.613 1.00 14.03 18 GLY A C 19
ATOM 9667 O O . GLY A 1 18 ? -5.779 -15.061 -17.915 1.00 34.01 18 GLY A O 19
ATOM 9671 N N . PRO A 1 19 ? -3.694 -15.529 -18.627 1.00 50.13 19 PRO A N 19
ATOM 9672 C CA . PRO A 1 19 ? -3.548 -16.742 -17.817 1.00 43.04 19 PRO A CA 19
ATOM 9673 C C . PRO A 1 19 ? -3.438 -16.435 -16.328 1.00 14.22 19 PRO A C 19
ATOM 9674 O O . PRO A 1 19 ? -3.219 -15.289 -15.936 1.00 42.03 19 PRO A O 19
ATOM 9685 N N . GLN A 1 20 ? -3.593 -17.465 -15.503 1.00 22.41 20 GLN A N 19
ATOM 9686 C CA . GLN A 1 20 ? -3.511 -17.304 -14.056 1.00 74.00 20 GLN A CA 19
ATOM 9687 C C . GLN A 1 20 ? -2.409 -18.182 -13.472 1.00 14.55 20 GLN A C 19
ATOM 9688 O O . GLN A 1 20 ? -1.452 -17.681 -12.881 1.00 64.53 20 GLN A O 19
ATOM 9702 N N . ASP A 1 21 ? -2.552 -19.492 -13.639 1.00 41.42 21 ASP A N 19
ATOM 9703 C CA . ASP A 1 21 ? -1.568 -20.439 -13.129 1.00 20.22 21 ASP A CA 19
ATOM 9704 C C . ASP A 1 21 ? -0.835 -21.131 -14.274 1.00 3.12 21 ASP A C 19
ATOM 9705 O O . ASP A 1 21 ? -1.443 -21.840 -15.075 1.00 51.24 21 ASP A O 19
ATOM 9714 N N . SER A 1 22 ? 0.476 -20.919 -14.345 1.00 15.24 22 SER A N 19
ATOM 9715 C CA . SER A 1 22 ? 1.291 -21.518 -15.394 1.00 43.34 22 SER A CA 19
ATOM 9716 C C . SER A 1 22 ? 2.256 -22.546 -14.812 1.00 60.44 22 SER A C 19
ATOM 9717 O O . SER A 1 22 ? 3.393 -22.223 -14.469 1.00 10.43 22 SER A O 19
ATOM 9725 N N . ASP A 1 23 ? 1.794 -23.787 -14.705 1.00 73.11 23 ASP A N 19
ATOM 9726 C CA . ASP A 1 23 ? 2.615 -24.865 -14.166 1.00 34.11 23 ASP A CA 19
ATOM 9727 C C . ASP A 1 23 ? 3.470 -25.496 -15.260 1.00 42.00 23 ASP A C 19
ATOM 9728 O O . ASP A 1 23 ? 3.080 -25.563 -16.426 1.00 4.40 23 ASP A O 19
ATOM 9737 N N . PRO A 1 24 ? 4.665 -25.970 -14.878 1.00 4.42 24 PRO A N 19
ATOM 9738 C CA . PRO A 1 24 ? 5.601 -26.603 -15.812 1.00 3.05 24 PRO A CA 19
ATOM 9739 C C . PRO A 1 24 ? 5.108 -27.962 -16.294 1.00 75.45 24 PRO A C 19
ATOM 9740 O O . PRO A 1 24 ? 5.397 -28.377 -17.417 1.00 72.24 24 PRO A O 19
ATOM 9751 N N . THR A 1 25 ? 4.360 -28.653 -15.439 1.00 72.44 25 THR A N 19
ATOM 9752 C CA . THR A 1 25 ? 3.826 -29.967 -15.779 1.00 3.52 25 THR A CA 19
ATOM 9753 C C . THR A 1 25 ? 3.106 -29.937 -17.122 1.00 30.01 25 THR A C 19
ATOM 9754 O O . THR A 1 25 ? 3.146 -30.906 -17.879 1.00 24.21 25 THR A O 19
ATOM 9765 N N . GLU A 1 26 ? 2.448 -28.819 -17.411 1.00 42.41 26 GLU A N 19
ATOM 9766 C CA . GLU A 1 26 ? 1.719 -28.664 -18.664 1.00 73.43 26 GLU A CA 19
ATOM 9767 C C . GLU A 1 26 ? 2.623 -28.954 -19.859 1.00 74.41 26 GLU A C 19
ATOM 9768 O O . GLU A 1 26 ? 2.172 -29.472 -20.880 1.00 61.44 26 GLU A O 19
ATOM 9780 N N . ALA A 1 27 ? 3.900 -28.616 -19.723 1.00 4.42 27 ALA A N 19
ATOM 9781 C CA . ALA A 1 27 ? 4.868 -28.840 -20.789 1.00 63.33 27 ALA A CA 19
ATOM 9782 C C . ALA A 1 27 ? 5.089 -30.331 -21.025 1.00 41.42 27 ALA A C 19
ATOM 9783 O O . ALA A 1 27 ? 5.137 -30.788 -22.166 1.00 54.54 27 ALA A O 19
ATOM 9790 N N . ASN A 1 28 ? 5.224 -31.083 -19.938 1.00 61.42 28 ASN A N 19
ATOM 9791 C CA . ASN A 1 28 ? 5.441 -32.523 -20.027 1.00 44.25 28 ASN A CA 19
ATOM 9792 C C . ASN A 1 28 ? 4.259 -33.211 -20.703 1.00 12.41 28 ASN A C 19
ATOM 9793 O O . ASN A 1 28 ? 4.437 -34.110 -21.525 1.00 74.50 28 ASN A O 19
ATOM 9804 N N . LEU A 1 29 ? 3.052 -32.781 -20.351 1.00 40.01 29 LEU A N 19
ATOM 9805 C CA . LEU A 1 29 ? 1.839 -33.354 -20.923 1.00 71.45 29 LEU A CA 19
ATOM 9806 C C . LEU A 1 29 ? 1.742 -33.047 -22.414 1.00 62.24 29 LEU A C 19
ATOM 9807 O O . LEU A 1 29 ? 1.280 -33.874 -23.199 1.00 74.41 29 LEU A O 19
ATOM 9823 N N . GLU A 1 30 ? 2.184 -31.853 -22.797 1.00 61.23 30 GLU A N 19
ATOM 9824 C CA . GLU A 1 30 ? 2.148 -31.438 -24.195 1.00 22.32 30 GLU A CA 19
ATOM 9825 C C . GLU A 1 30 ? 2.839 -32.467 -25.086 1.00 14.04 30 GLU A C 19
ATOM 9826 O O . GLU A 1 30 ? 2.399 -32.729 -26.205 1.00 61.12 30 GLU A O 19
ATOM 9838 N N . SER A 1 31 ? 3.923 -33.046 -24.580 1.00 70.11 31 SER A N 19
ATOM 9839 C CA . SER A 1 31 ? 4.678 -34.043 -25.331 1.00 14.23 31 SER A CA 19
ATOM 9840 C C . SER A 1 31 ? 4.155 -35.448 -25.046 1.00 3.33 31 SER A C 19
ATOM 9841 O O . SER A 1 31 ? 4.556 -36.085 -24.073 1.00 24.33 31 SER A O 19
ATOM 9849 N N . ALA A 1 32 ? 3.257 -35.923 -25.902 1.00 64.44 32 ALA A N 19
ATOM 9850 C CA . ALA A 1 32 ? 2.681 -37.253 -25.745 1.00 11.20 32 ALA A CA 19
ATOM 9851 C C . ALA A 1 32 ? 3.702 -38.336 -26.075 1.00 32.51 32 ALA A C 19
ATOM 9852 O O . ALA A 1 32 ? 4.778 -38.050 -26.599 1.00 43.40 32 ALA A O 19
ATOM 9859 N N . ASP A 1 33 ? 3.357 -39.581 -25.764 1.00 64.33 33 ASP A N 19
ATOM 9860 C CA . ASP A 1 33 ? 4.244 -40.708 -26.028 1.00 62.54 33 ASP A CA 19
ATOM 9861 C C . ASP A 1 33 ? 4.426 -40.917 -27.529 1.00 2.14 33 ASP A C 19
ATOM 9862 O O . ASP A 1 33 ? 3.516 -40.691 -28.326 1.00 61.24 33 ASP A O 19
ATOM 9871 N N . PRO A 1 34 ? 5.630 -41.357 -27.923 1.00 62.04 34 PRO A N 19
ATOM 9872 C CA . PRO A 1 34 ? 5.960 -41.605 -29.330 1.00 41.00 34 PRO A CA 19
ATOM 9873 C C . PRO A 1 34 ? 5.224 -42.816 -29.893 1.00 40.24 34 PRO A C 19
ATOM 9874 O O . PRO A 1 34 ? 4.759 -42.795 -31.033 1.00 22.55 34 PRO A O 19
ATOM 9885 N N . GLU A 1 35 ? 5.122 -43.868 -29.088 1.00 32.23 35 GLU A N 19
ATOM 9886 C CA . GLU A 1 35 ? 4.442 -45.088 -29.508 1.00 11.22 35 GLU A CA 19
ATOM 9887 C C . GLU A 1 35 ? 3.757 -45.765 -28.324 1.00 2.53 35 GLU A C 19
ATOM 9888 O O . GLU A 1 35 ? 3.045 -45.120 -27.555 1.00 52.21 35 GLU A O 19
ATOM 9900 N N . SER A 1 1 ? -2.554 1.885 1.604 1.00 34.44 1 SER A N 20
ATOM 9901 C CA . SER A 1 1 ? -1.166 2.115 1.225 1.00 45.32 1 SER A CA 20
ATOM 9902 C C . SER A 1 1 ? -0.926 1.717 -0.228 1.00 71.13 1 SER A C 20
ATOM 9903 O O . SER A 1 1 ? -1.821 1.201 -0.898 1.00 50.33 1 SER A O 20
ATOM 9911 N N . VAL A 1 2 ? 0.289 1.960 -0.710 1.00 31.04 2 VAL A N 20
ATOM 9912 C CA . VAL A 1 2 ? 0.648 1.626 -2.083 1.00 2.34 2 VAL A CA 20
ATOM 9913 C C . VAL A 1 2 ? 0.500 0.131 -2.342 1.00 1.24 2 VAL A C 20
ATOM 9914 O O . VAL A 1 2 ? -0.190 -0.284 -3.273 1.00 43.32 2 VAL A O 20
ATOM 9927 N N . LYS A 1 3 ? 1.152 -0.675 -1.511 1.00 11.05 3 LYS A N 20
ATOM 9928 C CA . LYS A 1 3 ? 1.092 -2.125 -1.647 1.00 24.41 3 LYS A CA 20
ATOM 9929 C C . LYS A 1 3 ? -0.354 -2.610 -1.680 1.00 4.11 3 LYS A C 20
ATOM 9930 O O . LYS A 1 3 ? -0.768 -3.291 -2.618 1.00 3.44 3 LYS A O 20
ATOM 9949 N N . GLU A 1 4 ? -1.116 -2.253 -0.651 1.00 73.12 4 GLU A N 20
ATOM 9950 C CA . GLU A 1 4 ? -2.516 -2.652 -0.565 1.00 12.15 4 GLU A CA 20
ATOM 9951 C C . GLU A 1 4 ? -3.289 -2.196 -1.799 1.00 13.13 4 GLU A C 20
ATOM 9952 O O . GLU A 1 4 ? -4.137 -2.921 -2.316 1.00 73.35 4 GLU A O 20
ATOM 9964 N N . GLY A 1 5 ? -2.990 -0.987 -2.264 1.00 64.04 5 GLY A N 20
ATOM 9965 C CA . GLY A 1 5 ? -3.665 -0.454 -3.433 1.00 40.11 5 GLY A CA 20
ATOM 9966 C C . GLY A 1 5 ? -3.344 -1.233 -4.693 1.00 55.35 5 GLY A C 20
ATOM 9967 O O . GLY A 1 5 ? -4.226 -1.492 -5.512 1.00 11.01 5 GLY A O 20
ATOM 9971 N N . ALA A 1 6 ? -2.079 -1.605 -4.851 1.00 64.22 6 ALA A N 20
ATOM 9972 C CA . ALA A 1 6 ? -1.644 -2.359 -6.021 1.00 11.13 6 ALA A CA 20
ATOM 9973 C C . ALA A 1 6 ? -2.504 -3.602 -6.223 1.00 62.11 6 ALA A C 20
ATOM 9974 O O . ALA A 1 6 ? -2.825 -3.967 -7.353 1.00 71.54 6 ALA A O 20
ATOM 9981 N N . GLN A 1 7 ? -2.872 -4.247 -5.121 1.00 23.31 7 GLN A N 20
ATOM 9982 C CA . GLN A 1 7 ? -3.693 -5.451 -5.179 1.00 51.40 7 GLN A CA 20
ATOM 9983 C C . GLN A 1 7 ? -4.997 -5.184 -5.923 1.00 54.01 7 GLN A C 20
ATOM 9984 O O . GLN A 1 7 ? -5.467 -6.023 -6.692 1.00 53.31 7 GLN A O 20
ATOM 9998 N N . ARG A 1 8 ? -5.578 -4.011 -5.689 1.00 24.54 8 ARG A N 20
ATOM 9999 C CA . ARG A 1 8 ? -6.829 -3.635 -6.336 1.00 22.24 8 ARG A CA 20
ATOM 10000 C C . ARG A 1 8 ? -6.622 -3.412 -7.831 1.00 1.43 8 ARG A C 20
ATOM 10001 O O . ARG A 1 8 ? -7.408 -3.880 -8.654 1.00 52.24 8 ARG A O 20
ATOM 10022 N N . LYS A 1 9 ? -5.559 -2.692 -8.175 1.00 21.44 9 LYS A N 20
ATOM 10023 C CA . LYS A 1 9 ? -5.247 -2.406 -9.570 1.00 21.31 9 LYS A CA 20
ATOM 10024 C C . LYS A 1 9 ? -4.983 -3.694 -10.343 1.00 62.14 9 LYS A C 20
ATOM 10025 O O . LYS A 1 9 ? -5.346 -3.811 -11.514 1.00 22.52 9 LYS A O 20
ATOM 10044 N N . TRP A 1 10 ? -4.351 -4.657 -9.682 1.00 43.21 10 TRP A N 20
ATOM 10045 C CA . TRP A 1 10 ? -4.040 -5.937 -10.308 1.00 42.12 10 TRP A CA 20
ATOM 10046 C C . TRP A 1 10 ? -5.306 -6.612 -10.824 1.00 23.54 10 TRP A C 20
ATOM 10047 O O . TRP A 1 10 ? -5.294 -7.253 -11.874 1.00 55.14 10 TRP A O 20
ATOM 10068 N N . ALA A 1 11 ? -6.396 -6.465 -10.078 1.00 24.24 11 ALA A N 20
ATOM 10069 C CA . ALA A 1 11 ? -7.670 -7.060 -10.461 1.00 50.43 11 ALA A CA 20
ATOM 10070 C C . ALA A 1 11 ? -8.056 -6.661 -11.882 1.00 31.23 11 ALA A C 20
ATOM 10071 O O . ALA A 1 11 ? -8.594 -7.469 -12.639 1.00 23.05 11 ALA A O 20
ATOM 10078 N N . ALA A 1 12 ? -7.779 -5.411 -12.237 1.00 1.23 12 ALA A N 20
ATOM 10079 C CA . ALA A 1 12 ? -8.096 -4.906 -13.567 1.00 33.12 12 ALA A CA 20
ATOM 10080 C C . ALA A 1 12 ? -7.381 -5.713 -14.645 1.00 41.11 12 ALA A C 20
ATOM 10081 O O . ALA A 1 12 ? -7.924 -5.942 -15.727 1.00 11.33 12 ALA A O 20
ATOM 10088 N N . LEU A 1 13 ? -6.160 -6.141 -14.345 1.00 2.03 13 LEU A N 20
ATOM 10089 C CA . LEU A 1 13 ? -5.369 -6.922 -15.289 1.00 70.43 13 LEU A CA 20
ATOM 10090 C C . LEU A 1 13 ? -6.118 -8.180 -15.717 1.00 74.12 13 LEU A C 20
ATOM 10091 O O . LEU A 1 13 ? -6.151 -8.525 -16.899 1.00 13.23 13 LEU A O 20
ATOM 10107 N N . LYS A 1 14 ? -6.721 -8.862 -14.749 1.00 13.51 14 LYS A N 20
ATOM 10108 C CA . LYS A 1 14 ? -7.474 -10.079 -15.024 1.00 72.53 14 LYS A CA 20
ATOM 10109 C C . LYS A 1 14 ? -8.663 -9.790 -15.936 1.00 25.22 14 LYS A C 20
ATOM 10110 O O . LYS A 1 14 ? -9.003 -10.597 -16.800 1.00 54.11 14 LYS A O 20
ATOM 10129 N N . GLU A 1 15 ? -9.288 -8.634 -15.737 1.00 4.11 15 GLU A N 20
ATOM 10130 C CA . GLU A 1 15 ? -10.437 -8.239 -16.542 1.00 73.44 15 GLU A CA 20
ATOM 10131 C C . GLU A 1 15 ? -10.054 -8.115 -18.014 1.00 44.01 15 GLU A C 20
ATOM 10132 O O . GLU A 1 15 ? -10.821 -8.488 -18.902 1.00 30.03 15 GLU A O 20
ATOM 10144 N N . LYS A 1 16 ? -8.860 -7.587 -18.266 1.00 34.23 16 LYS A N 20
ATOM 10145 C CA . LYS A 1 16 ? -8.372 -7.413 -19.629 1.00 32.15 16 LYS A CA 20
ATOM 10146 C C . LYS A 1 16 ? -7.987 -8.754 -20.244 1.00 24.51 16 LYS A C 20
ATOM 10147 O O . LYS A 1 16 ? -8.140 -8.964 -21.448 1.00 43.41 16 LYS A O 20
ATOM 10166 N N . LEU A 1 17 ? -7.487 -9.661 -19.411 1.00 14.33 17 LEU A N 20
ATOM 10167 C CA . LEU A 1 17 ? -7.081 -10.983 -19.873 1.00 33.41 17 LEU A CA 20
ATOM 10168 C C . LEU A 1 17 ? -8.255 -11.957 -19.838 1.00 13.34 17 LEU A C 20
ATOM 10169 O O . LEU A 1 17 ? -8.484 -12.633 -18.836 1.00 14.13 17 LEU A O 20
ATOM 10185 N N . GLY A 1 18 ? -8.996 -12.024 -20.940 1.00 45.52 18 GLY A N 20
ATOM 10186 C CA . GLY A 1 18 ? -10.135 -12.918 -21.015 1.00 75.52 18 GLY A CA 20
ATOM 10187 C C . GLY A 1 18 ? -9.725 -14.365 -21.206 1.00 73.20 18 GLY A C 20
ATOM 10188 O O . GLY A 1 18 ? -9.813 -15.184 -20.291 1.00 15.34 18 GLY A O 20
ATOM 10192 N N . PRO A 1 19 ? -9.266 -14.699 -22.421 1.00 50.33 19 PRO A N 20
ATOM 10193 C CA . PRO A 1 19 ? -8.833 -16.058 -22.758 1.00 42.03 19 PRO A CA 20
ATOM 10194 C C . PRO A 1 19 ? -7.536 -16.444 -22.055 1.00 34.44 19 PRO A C 20
ATOM 10195 O O . PRO A 1 19 ? -6.836 -15.590 -21.512 1.00 52.03 19 PRO A O 20
ATOM 10206 N N . GLN A 1 20 ? -7.223 -17.736 -22.068 1.00 74.11 20 GLN A N 20
ATOM 10207 C CA . GLN A 1 20 ? -6.010 -18.234 -21.430 1.00 75.35 20 GLN A CA 20
ATOM 10208 C C . GLN A 1 20 ? -5.155 -19.015 -22.423 1.00 33.33 20 GLN A C 20
ATOM 10209 O O . GLN A 1 20 ? -4.746 -20.144 -22.150 1.00 43.05 20 GLN A O 20
ATOM 10223 N N . ASP A 1 21 ? -4.890 -18.408 -23.574 1.00 2.42 21 ASP A N 20
ATOM 10224 C CA . ASP A 1 21 ? -4.082 -19.046 -24.607 1.00 15.10 21 ASP A CA 20
ATOM 10225 C C . ASP A 1 21 ? -2.600 -18.992 -24.249 1.00 55.13 21 ASP A C 20
ATOM 10226 O O . ASP A 1 21 ? -1.833 -18.240 -24.851 1.00 74.51 21 ASP A O 20
ATOM 10235 N N . SER A 1 22 ? -2.205 -19.793 -23.265 1.00 41.11 22 SER A N 20
ATOM 10236 C CA . SER A 1 22 ? -0.816 -19.833 -22.824 1.00 3.24 22 SER A CA 20
ATOM 10237 C C . SER A 1 22 ? -0.058 -20.961 -23.516 1.00 62.32 22 SER A C 20
ATOM 10238 O O . SER A 1 22 ? -0.641 -21.981 -23.884 1.00 70.24 22 SER A O 20
ATOM 10246 N N . ASP A 1 23 ? 1.245 -20.770 -23.690 1.00 63.51 23 ASP A N 20
ATOM 10247 C CA . ASP A 1 23 ? 2.085 -21.772 -24.337 1.00 50.35 23 ASP A CA 20
ATOM 10248 C C . ASP A 1 23 ? 1.991 -23.111 -23.612 1.00 42.34 23 ASP A C 20
ATOM 10249 O O . ASP A 1 23 ? 1.808 -23.175 -22.397 1.00 0.44 23 ASP A O 20
ATOM 10258 N N . PRO A 1 24 ? 2.118 -24.207 -24.375 1.00 3.13 24 PRO A N 20
ATOM 10259 C CA . PRO A 1 24 ? 2.051 -25.565 -23.826 1.00 53.33 24 PRO A CA 20
ATOM 10260 C C . PRO A 1 24 ? 3.263 -25.903 -22.965 1.00 70.25 24 PRO A C 20
ATOM 10261 O O . PRO A 1 24 ? 3.165 -26.679 -22.014 1.00 3.22 24 PRO A O 20
ATOM 10272 N N . THR A 1 25 ? 4.407 -25.317 -23.305 1.00 13.50 25 THR A N 20
ATOM 10273 C CA . THR A 1 25 ? 5.638 -25.557 -22.564 1.00 3.53 25 THR A CA 20
ATOM 10274 C C . THR A 1 25 ? 5.428 -25.355 -21.067 1.00 75.44 25 THR A C 20
ATOM 10275 O O . THR A 1 25 ? 6.022 -26.056 -20.249 1.00 14.24 25 THR A O 20
ATOM 10286 N N . GLU A 1 26 ? 4.578 -24.395 -20.718 1.00 14.30 26 GLU A N 20
ATOM 10287 C CA . GLU A 1 26 ? 4.289 -24.103 -19.319 1.00 4.43 26 GLU A CA 20
ATOM 10288 C C . GLU A 1 26 ? 3.844 -25.362 -18.581 1.00 0.35 26 GLU A C 20
ATOM 10289 O O . GLU A 1 26 ? 4.126 -25.531 -17.395 1.00 22.32 26 GLU A O 20
ATOM 10301 N N . ALA A 1 27 ? 3.146 -26.241 -19.291 1.00 71.32 27 ALA A N 20
ATOM 10302 C CA . ALA A 1 27 ? 2.662 -27.485 -18.705 1.00 64.21 27 ALA A CA 20
ATOM 10303 C C . ALA A 1 27 ? 3.822 -28.359 -18.238 1.00 74.12 27 ALA A C 20
ATOM 10304 O O . ALA A 1 27 ? 3.736 -29.019 -17.203 1.00 42.33 27 ALA A O 20
ATOM 10311 N N . ASN A 1 28 ? 4.904 -28.359 -19.009 1.00 24.20 28 ASN A N 20
ATOM 10312 C CA . ASN A 1 28 ? 6.081 -29.154 -18.674 1.00 52.43 28 ASN A CA 20
ATOM 10313 C C . ASN A 1 28 ? 6.727 -28.653 -17.386 1.00 50.32 28 ASN A C 20
ATOM 10314 O O . ASN A 1 28 ? 7.229 -29.440 -16.583 1.00 71.52 28 ASN A O 20
ATOM 10325 N N . LEU A 1 29 ? 6.710 -27.338 -17.195 1.00 64.20 29 LEU A N 20
ATOM 1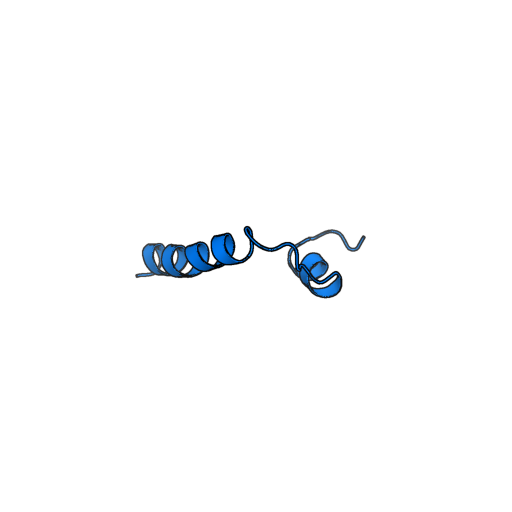0326 C CA . LEU A 1 29 ? 7.294 -26.731 -16.004 1.00 0.11 29 LEU A CA 20
ATOM 10327 C C . LEU A 1 29 ? 6.423 -26.988 -14.779 1.00 34.32 29 LEU A C 20
ATOM 10328 O O . LEU A 1 29 ? 6.894 -27.512 -13.770 1.00 14.22 29 LEU A O 20
ATOM 10344 N N . GLU A 1 30 ? 5.149 -26.618 -14.876 1.00 64.21 30 GLU A N 20
ATOM 10345 C CA . GLU A 1 30 ? 4.212 -26.811 -13.776 1.00 4.34 30 GLU A CA 20
ATOM 10346 C C . GLU A 1 30 ? 4.162 -28.276 -13.354 1.00 22.51 30 GLU A C 20
ATOM 10347 O O . GLU A 1 30 ? 4.299 -28.599 -12.174 1.00 14.12 30 GLU A O 20
ATOM 10359 N N . SER A 1 31 ? 3.965 -29.160 -14.327 1.00 51.24 31 SER A N 20
ATOM 10360 C CA . SER A 1 31 ? 3.892 -30.591 -14.058 1.00 0.04 31 SER A CA 20
ATOM 10361 C C . SER A 1 31 ? 5.067 -31.325 -14.697 1.00 50.20 31 SER A C 20
ATOM 10362 O O . SER A 1 31 ? 5.212 -31.340 -15.919 1.00 24.41 31 SER A O 20
ATOM 10370 N N . ALA A 1 32 ? 5.903 -31.932 -13.861 1.00 10.30 32 ALA A N 20
ATOM 10371 C CA . ALA A 1 32 ? 7.064 -32.669 -14.343 1.00 61.22 32 ALA A CA 20
ATOM 10372 C C . ALA A 1 32 ? 6.712 -34.127 -14.620 1.00 44.14 32 ALA A C 20
ATOM 10373 O O . ALA A 1 32 ? 7.105 -34.686 -15.644 1.00 62.24 32 ALA A O 20
ATOM 10380 N N . ASP A 1 33 ? 5.971 -34.737 -13.702 1.00 41.40 33 ASP A N 20
ATOM 10381 C CA . ASP A 1 33 ? 5.566 -36.130 -13.848 1.00 41.10 33 ASP A CA 20
ATOM 10382 C C . ASP A 1 33 ? 4.325 -36.246 -14.727 1.00 14.31 33 ASP A C 20
ATOM 10383 O O . ASP A 1 33 ? 3.448 -35.381 -14.723 1.00 44.31 33 ASP A O 20
ATOM 10392 N N . PRO A 1 34 ? 4.246 -37.339 -15.500 1.00 22.02 34 PRO A N 20
ATOM 10393 C CA . PRO A 1 34 ? 3.117 -37.594 -16.399 1.00 14.42 34 PRO A CA 20
ATOM 10394 C C . PRO A 1 34 ? 1.834 -37.918 -15.641 1.00 11.14 34 PRO A C 20
ATOM 10395 O O . PRO A 1 34 ? 0.750 -37.477 -16.020 1.00 51.43 34 PRO A O 20
ATOM 10406 N N . GLU A 1 35 ? 1.966 -38.691 -14.567 1.00 73.12 35 GLU A N 20
ATOM 10407 C CA . GLU A 1 35 ? 0.816 -39.074 -13.757 1.00 14.04 35 GLU A CA 20
ATOM 10408 C C . GLU A 1 35 ? 0.946 -38.531 -12.336 1.00 40.15 35 GLU A C 20
ATOM 10409 O O . GLU A 1 35 ? 1.976 -37.967 -11.969 1.00 65.54 35 GLU A O 20
#

Solvent-accessible surface area: 3820 Å² total; per-residue (Å²): 132,139,173,120,28,63,124,190,157,131,60,57,90,130,139,109,124,53,73,157,126,73,87,112,112,104,49,71,145,145,47,105,95,119,179

InterPro domains:
  IPR003124 WH2 domain [PF02205] (974-990)
  IPR003124 WH2 domain [PS51082] (974-989)
  IPR010472 Formin, FH3 domain [PF06367] (158-331)
  IPR010472 Formin, FH3 domain [SM01139] (156-343)
  IPR010473 Formin, GTPase-binding domain [PF06371] (25-152)
  IPR010473 Formin, GTPase-binding domain [SM01140] (1-152)
  IPR011989 Armadillo-like helical [G3DSA:1.25.10.10] (37-260)
  IPR014768 Rho GTPase-binding/formin homology 3 (GBD/FH3) domain [PS51232] (1-330)
  IPR015425 Formin, FH2 domain [PF02181] (556-920)
  IPR015425 Formin, FH2 domain [PS51444] (554-946)
  IPR015425 Formin, FH2 domain [SM00498] (554-988)
  IPR016024 Armadillo-type fold [SSF48371] (7-327)
  IPR042201 Formin, FH2 domain superfamily [G3DSA:1.20.58.2220] (552-933)

Foldseek 3Di:
DVVVVVVVVVVVVVVVVDDDPDDPVVVCVVDVDPD

GO terms:
  GO:0090140 regulation of mitochondrial fission (P, IMP)
  GO:0048471 perinuclear region of cytoplasm (C, IDA)
  GO:0005515 protein binding (F, IPI)

Sequence (35 aa):
SVKEGAQRKWAALKEKLGPQDSDPTEANLESADPESVKEGAQRKWAALKEKLGPQDSDPTEANLESADPESVKEGAQRKWAALKEKLGPQDSDPTEANLESADPESVKEGAQRKWAALKEKLGPQDSDPTEANLESADPESVKEGAQRKWAALKEKLGPQDSDPTEANLESADPESVKEGAQRKWAALKEKLGPQDSDPTEANLESADPESVKEGAQRKWAALKEKLGPQDSDPTEANLESADPESVKEGAQRKWAALKEKLGPQDSDPTEANLESADPESVKEGAQRKWAALKEKLGPQDSDPTEANLESADPESVKEGAQRKWAALKEKLGPQDSDPTEANLESADPESVKEGAQRKWAALKEKLGPQDSDPTEANLESADPESVKEGAQRKWAALKEKLGPQDSDPTEANLESADPESVKEGAQRKWAALKEKLGPQDSDPTEANLESADPESVKEGAQRKWAALKEKLGPQDSDPTEANLESADPESVKEGAQRKWAALKEKLGPQDSDPTEANLESADPESVKEGAQRKWAALKEKLGPQDSDPTEANLESADPESVKEGAQRKWAALKEKLGPQDSDPTEANLESADPESVKEGAQRKWAALKEKLGPQDSDPTEANLESADPESVKEGAQRKWAALKEKLGPQDSDPTEANLESADPESVKEGAQRKWAALKEKLGPQDSDPTEANLESADPE

Radius of gyration: 12.6 Å; Cα contacts (8 Å, |Δi|>4): 5; chains: 1; bounding box: 18×33×25 Å

B-factor: mean 36.32, std 22.84, range [0.02, 75.34]